Protein AF-A0A1A8IAU4-F1 (afdb_monomer_lite)

InterPro domains:
  IPR016024 Armadillo-type fold [SSF48371] (3-372)
  IPR035309 Proteasome activator complex subunit 4 [PTHR32170] (1-398)
  IPR055455 Proteasome activator complex subunit 4-like, HEAT repeat-like [PF23096] (20-295)

Foldseek 3Di:
DVLQVLLVPLDLPDADDLVSLLVLLLQCLPPDPVSVLSSLLSLLSNLNSLFDDFDWDWDDLCVVQVDDDDPDWAAADDSSCLLLFDDPVQFQPDLVSVLPDFWQLALCAPRGYHDPTDIGGHRDPDQPVADDLVPDDSSRVSNVVQLVDLVSLVSSLVVQLDDDDPLPDAQDVSLLSNLLSVCQHGPCSSVVSCVVLLQVLLQDLDQSSLSSNLSNLLSNLNSCQPHRPVSLVVVLVSVLVSLVSNVLSDDPSNLRRLLVSLLSSSHSGRVSSVVSVLVSCLVCQPPDPRNSVLNVLPCGSRHQVSLVSVCVVCLVVLLPPDLSSNVVSVSNVCSQQVSQDPDPSYDGHSTDHPVVSVVVLVVLLVLVVPDPDLDLDDDPDDDPSSVSSSSNSSNVSD

Structure (mmCIF, N/CA/C/O backbone):
data_AF-A0A1A8IAU4-F1
#
_entry.id   AF-A0A1A8IAU4-F1
#
loop_
_atom_site.group_PDB
_atom_site.id
_atom_site.type_symbol
_atom_site.label_atom_id
_atom_site.label_alt_id
_atom_site.label_comp_id
_atom_site.label_asym_id
_atom_site.label_entity_id
_atom_site.label_seq_id
_atom_site.pdbx_PDB_ins_code
_atom_site.Cartn_x
_atom_site.Cartn_y
_atom_site.Cartn_z
_atom_site.occupancy
_atom_site.B_iso_or_equiv
_atom_site.auth_seq_id
_atom_site.auth_comp_id
_atom_site.auth_asym_id
_atom_site.auth_atom_id
_atom_site.pdbx_PDB_model_num
ATOM 1 N N . MET A 1 1 ? 6.498 -5.686 29.799 1.00 77.50 1 MET A N 1
ATOM 2 C CA . MET A 1 1 ? 6.140 -7.001 30.377 1.00 77.50 1 MET A CA 1
ATOM 3 C C . MET A 1 1 ? 4.635 -7.125 30.598 1.00 77.50 1 MET A C 1
ATOM 5 O O . MET A 1 1 ? 4.038 -7.968 29.952 1.00 77.50 1 MET A O 1
ATOM 9 N N . ALA A 1 2 ? 3.995 -6.300 31.441 1.00 89.50 2 ALA A N 1
ATOM 10 C CA . ALA A 1 2 ? 2.539 -6.384 31.656 1.00 89.50 2 ALA A CA 1
ATOM 11 C C . ALA A 1 2 ? 1.717 -6.072 30.387 1.00 89.50 2 ALA A C 1
ATOM 13 O O . ALA A 1 2 ? 0.846 -6.851 30.016 1.00 89.50 2 ALA A O 1
ATOM 14 N N . THR A 1 3 ? 2.055 -4.991 29.674 1.00 90.88 3 THR A N 1
ATOM 15 C CA . THR A 1 3 ? 1.443 -4.618 28.383 1.00 90.88 3 THR A CA 1
ATOM 16 C C . THR A 1 3 ? 1.580 -5.729 27.338 1.00 90.88 3 THR A C 1
ATOM 18 O O . THR A 1 3 ? 0.629 -6.025 26.623 1.00 90.88 3 THR A O 1
ATOM 21 N N . ASP A 1 4 ? 2.748 -6.376 27.274 1.00 91.31 4 ASP A N 1
ATOM 22 C CA . ASP A 1 4 ? 3.007 -7.483 26.348 1.00 91.31 4 ASP A CA 1
ATOM 23 C C . ASP A 1 4 ? 2.129 -8.698 26.668 1.00 91.31 4 ASP A C 1
ATOM 25 O O . ASP A 1 4 ? 1.515 -9.266 25.771 1.00 91.31 4 ASP A O 1
ATOM 29 N N . LEU A 1 5 ? 2.027 -9.070 27.951 1.00 93.81 5 LEU A N 1
ATOM 30 C CA . LEU A 1 5 ? 1.165 -10.168 28.397 1.00 93.81 5 LEU A CA 1
ATOM 31 C C . LEU A 1 5 ? -0.308 -9.889 28.088 1.00 93.81 5 LEU A C 1
ATOM 33 O O . LEU A 1 5 ? -1.008 -10.792 27.642 1.00 93.81 5 LEU A O 1
ATOM 37 N N . LEU A 1 6 ? -0.764 -8.645 28.266 1.00 93.19 6 LEU A N 1
ATOM 38 C CA . LEU A 1 6 ? -2.121 -8.244 27.901 1.00 93.19 6 LEU A CA 1
ATOM 39 C C . LEU A 1 6 ? -2.348 -8.347 26.385 1.00 93.19 6 LEU A C 1
ATOM 41 O O . LEU A 1 6 ? -3.402 -8.804 25.956 1.00 93.19 6 LEU A O 1
ATOM 45 N N . ALA A 1 7 ? -1.358 -7.977 25.565 1.00 92.44 7 ALA A N 1
ATOM 46 C CA . ALA A 1 7 ? -1.470 -8.057 24.108 1.00 92.44 7 ALA A CA 1
ATOM 47 C C . ALA A 1 7 ? -1.561 -9.510 23.609 1.00 92.44 7 ALA A C 1
ATOM 49 O O . ALA A 1 7 ? -2.217 -9.766 22.604 1.00 92.44 7 ALA A O 1
ATOM 50 N N . LEU A 1 8 ? -0.971 -10.471 24.330 1.00 93.50 8 LEU A N 1
ATOM 51 C CA . LEU A 1 8 ? -1.115 -11.905 24.039 1.00 93.50 8 LEU A CA 1
ATOM 52 C C . LEU A 1 8 ? -2.532 -12.443 24.298 1.00 93.50 8 LEU A C 1
ATOM 54 O O . LEU A 1 8 ? -2.850 -13.539 23.843 1.00 93.50 8 LEU A O 1
ATOM 58 N N . LEU A 1 9 ? -3.385 -11.694 25.006 1.00 92.56 9 LEU A N 1
ATOM 59 C CA . LEU A 1 9 ? -4.787 -12.059 25.226 1.00 92.56 9 LEU A CA 1
ATOM 60 C C . LEU A 1 9 ? -5.700 -11.658 24.057 1.00 92.56 9 LEU A C 1
ATOM 62 O O . LEU A 1 9 ? -6.886 -11.988 24.076 1.00 92.56 9 LEU A O 1
ATOM 66 N N . LEU A 1 10 ? -5.171 -10.978 23.033 1.00 92.75 10 LEU A N 1
ATOM 67 C CA . LEU A 1 10 ? -5.893 -10.731 21.787 1.00 92.75 10 LEU A CA 1
ATOM 68 C C . LEU A 1 10 ? -6.126 -12.050 21.048 1.00 92.75 10 LEU A C 1
ATOM 70 O O . LEU A 1 10 ? -5.180 -12.724 20.641 1.00 92.75 10 LEU A O 1
ATOM 74 N N . ARG A 1 11 ? -7.397 -12.401 20.853 1.00 91.12 11 ARG A N 1
ATOM 75 C CA . ARG A 1 11 ? -7.819 -13.628 20.172 1.00 91.12 11 ARG A CA 1
ATOM 76 C C . ARG A 1 11 ? -8.713 -13.315 18.983 1.00 91.12 11 ARG A C 1
ATOM 78 O O . ARG A 1 11 ? -9.507 -12.388 19.039 1.00 91.12 11 ARG A O 1
ATOM 85 N N . ASP A 1 12 ? -8.647 -14.107 17.923 1.00 86.06 12 ASP A N 1
ATOM 86 C CA . ASP A 1 12 ? -9.470 -13.860 16.731 1.00 86.06 12 ASP A CA 1
ATOM 87 C C . ASP A 1 12 ? -10.967 -14.157 16.940 1.00 86.06 12 ASP A C 1
ATOM 89 O O . ASP A 1 12 ? -11.803 -13.647 16.198 1.00 86.06 12 ASP A O 1
ATOM 93 N N . ASP A 1 13 ? -11.310 -14.984 17.928 1.00 87.69 13 ASP A N 1
ATOM 94 C CA . ASP A 1 13 ? -12.665 -15.493 18.162 1.00 87.69 13 ASP A CA 1
ATOM 95 C C . ASP A 1 13 ? -13.488 -14.670 19.163 1.00 87.69 13 ASP A C 1
ATOM 97 O O . ASP A 1 13 ? -14.715 -14.763 19.160 1.00 87.69 13 ASP A O 1
ATOM 101 N N . HIS A 1 14 ? -12.841 -13.851 19.996 1.00 88.75 14 HIS A N 1
ATOM 102 C CA . HIS A 1 14 ? -13.507 -13.038 21.011 1.00 88.75 14 HIS A CA 1
ATOM 103 C C . HIS A 1 14 ? -12.997 -11.591 21.015 1.00 88.75 14 HIS A C 1
ATOM 105 O O . HIS A 1 14 ? -11.781 -11.378 21.045 1.00 88.75 14 HIS A O 1
ATOM 111 N N . PRO A 1 15 ? -13.903 -10.591 21.030 1.00 88.69 15 PRO A N 1
ATOM 112 C CA . PRO A 1 15 ? -13.508 -9.194 21.113 1.00 88.69 15 PRO A CA 1
ATOM 113 C C . PRO A 1 15 ? -12.842 -8.908 22.460 1.00 88.69 15 PRO A C 1
ATOM 115 O O . PRO A 1 15 ? -13.225 -9.459 23.496 1.00 88.69 15 PRO A O 1
ATOM 118 N N . LEU A 1 16 ? -11.839 -8.035 22.438 1.00 93.44 16 LEU A N 1
ATOM 119 C CA . LEU A 1 16 ? -11.168 -7.593 23.652 1.00 93.44 16 LEU A CA 1
ATOM 120 C C . LEU A 1 16 ? -12.128 -6.758 24.537 1.00 93.44 16 LEU A C 1
ATOM 122 O O . LEU A 1 16 ? -12.907 -5.973 23.991 1.00 93.44 16 LEU A O 1
ATOM 126 N N . PRO A 1 17 ? -12.083 -6.882 25.880 1.00 95.12 17 PRO A N 1
ATOM 127 C CA . PRO A 1 17 ? -12.915 -6.072 26.770 1.00 95.12 17 PRO A CA 1
ATOM 128 C C . PRO A 1 17 ? -12.696 -4.557 26.588 1.00 95.12 17 PRO A C 1
ATOM 130 O O . PRO A 1 17 ? -11.547 -4.152 26.376 1.00 95.12 17 PRO A O 1
ATOM 133 N N . PRO A 1 18 ? -13.739 -3.712 26.737 1.00 96.19 18 PRO A N 1
ATOM 134 C CA . PRO A 1 18 ? -13.649 -2.262 26.532 1.00 96.19 18 PRO A CA 1
ATOM 135 C C . PRO A 1 18 ? -12.522 -1.579 27.316 1.00 96.19 18 PRO A C 1
ATOM 137 O O . PRO A 1 18 ? -11.770 -0.806 26.734 1.00 96.19 18 PRO A O 1
ATOM 140 N N . ASP A 1 19 ? -12.307 -1.934 28.586 1.00 96.88 19 ASP A N 1
ATOM 141 C CA . ASP A 1 19 ? -11.222 -1.361 29.403 1.00 96.88 19 ASP A CA 1
ATOM 142 C C . ASP A 1 19 ? -9.829 -1.623 28.813 1.00 96.88 19 ASP A C 1
ATOM 144 O O . ASP A 1 19 ? -8.932 -0.780 28.866 1.00 96.88 19 ASP A O 1
ATOM 148 N N . ALA A 1 20 ? -9.635 -2.800 28.219 1.00 96.31 20 ALA A N 1
ATOM 149 C CA . ALA A 1 20 ? -8.376 -3.142 27.577 1.00 96.31 20 ALA A CA 1
ATOM 150 C C . ALA A 1 20 ? -8.245 -2.454 26.206 1.00 96.31 20 ALA A C 1
ATOM 152 O O . ALA A 1 20 ? -7.142 -2.051 25.835 1.00 96.31 20 ALA A O 1
ATOM 153 N N . VAL A 1 21 ? -9.356 -2.247 25.484 1.00 97.44 21 VAL A N 1
ATOM 154 C CA . VAL A 1 21 ? -9.381 -1.403 24.275 1.00 97.44 21 VAL A CA 1
ATOM 155 C C . VAL A 1 21 ? -8.999 0.038 24.614 1.00 97.44 21 VAL A C 1
ATOM 157 O O . VAL A 1 21 ? -8.145 0.610 23.934 1.00 97.44 21 VAL A O 1
ATOM 160 N N . LEU A 1 22 ? -9.558 0.595 25.690 1.00 98.06 22 LEU A N 1
ATOM 161 C CA . LEU A 1 22 ? -9.227 1.921 26.210 1.00 98.06 22 LEU A CA 1
ATOM 162 C C . LEU A 1 22 ? -7.742 2.029 26.539 1.00 98.06 22 LEU A C 1
ATOM 164 O O . LEU A 1 22 ? -7.060 2.906 26.009 1.00 98.06 22 LEU A O 1
ATOM 168 N N . TYR A 1 23 ? -7.228 1.088 27.333 1.00 97.94 23 TYR A N 1
ATOM 169 C CA . TYR A 1 23 ? -5.821 1.053 27.709 1.00 97.94 23 TYR A CA 1
ATOM 170 C C . TYR A 1 23 ? -4.897 1.047 26.487 1.00 97.94 23 TYR A C 1
ATOM 172 O O . TYR A 1 23 ? -3.968 1.854 26.414 1.00 97.94 23 TYR A O 1
ATOM 180 N N . PHE A 1 24 ? -5.139 0.165 25.512 1.00 98.19 24 PHE A N 1
ATOM 181 C CA . PHE A 1 24 ? -4.294 0.102 24.321 1.00 98.19 24 PHE A CA 1
ATOM 182 C C . PHE A 1 24 ? -4.428 1.340 23.438 1.00 98.19 24 PHE A C 1
ATOM 184 O O . PHE A 1 24 ? -3.415 1.780 22.908 1.00 98.19 24 PHE A O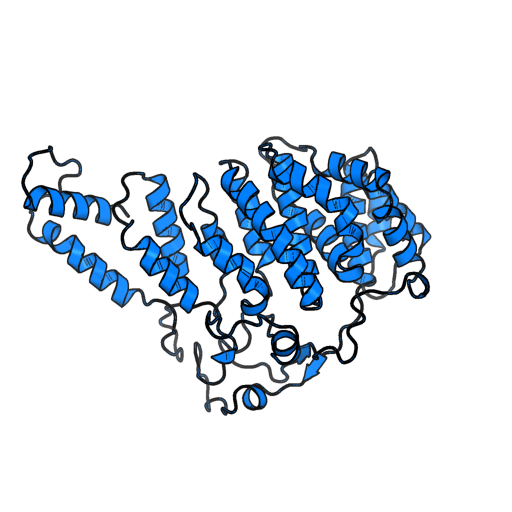 1
ATOM 191 N N . THR A 1 25 ? -5.625 1.915 23.308 1.00 98.00 25 THR A N 1
ATOM 192 C CA . THR A 1 25 ? -5.861 3.123 22.500 1.00 98.00 25 THR A CA 1
ATOM 193 C C . THR A 1 25 ? -5.121 4.324 23.084 1.00 98.00 25 THR A C 1
ATOM 195 O O . THR A 1 25 ? -4.311 4.934 22.391 1.00 98.00 25 THR A O 1
ATOM 198 N N . GLN A 1 26 ? -5.281 4.588 24.383 1.00 97.44 26 GLN A N 1
ATOM 199 C CA . GLN A 1 26 ? -4.529 5.628 25.097 1.00 97.44 26 GLN A CA 1
ATOM 200 C C . GLN A 1 26 ? -3.015 5.398 25.013 1.00 97.44 26 GLN A C 1
ATOM 202 O O . GLN A 1 26 ? -2.228 6.325 24.840 1.00 97.44 26 GLN A O 1
ATOM 207 N N . SER A 1 27 ? -2.590 4.135 25.098 1.00 97.69 27 SER A N 1
ATOM 208 C CA . SER A 1 27 ? -1.173 3.775 25.126 1.00 97.69 27 SER A CA 1
ATOM 209 C C . SER A 1 27 ? -0.450 3.961 23.787 1.00 97.69 27 SER A C 1
ATOM 211 O O . SER A 1 27 ? 0.779 3.848 23.753 1.00 97.69 27 SER A O 1
ATOM 213 N N . ILE A 1 28 ? -1.157 4.252 22.684 1.00 97.31 28 ILE A N 1
ATOM 214 C CA . ILE A 1 28 ? -0.511 4.559 21.397 1.00 97.31 28 ILE A CA 1
ATOM 215 C C . ILE A 1 28 ? 0.350 5.827 21.521 1.00 97.31 28 ILE A C 1
ATOM 217 O O . ILE A 1 28 ? 1.421 5.876 20.920 1.00 97.31 28 ILE A O 1
ATOM 221 N N . VAL A 1 29 ? -0.049 6.794 22.354 1.00 97.38 29 VAL A N 1
ATOM 222 C CA . VAL A 1 29 ? 0.694 8.043 22.615 1.00 97.38 29 VAL A CA 1
ATOM 223 C C . VAL A 1 29 ? 1.452 8.026 23.949 1.00 97.38 29 VAL A C 1
ATOM 225 O O . VAL A 1 29 ? 1.803 9.056 24.503 1.00 97.38 29 VAL A O 1
ATOM 228 N N . HIS A 1 30 ? 1.736 6.845 24.499 1.00 97.25 30 HIS A N 1
ATOM 229 C CA . HIS A 1 30 ? 2.464 6.731 25.764 1.00 97.25 30 HIS A CA 1
ATOM 230 C C . HIS A 1 30 ? 3.935 7.190 25.635 1.00 97.25 30 HIS A C 1
ATOM 232 O O . HIS A 1 30 ? 4.595 6.860 24.653 1.00 97.25 30 HIS A O 1
ATOM 238 N N . ASP A 1 31 ? 4.518 7.834 26.652 1.00 94.38 31 ASP A N 1
ATOM 239 C CA . ASP A 1 31 ? 5.905 8.356 26.617 1.00 94.38 31 ASP A CA 1
ATOM 240 C C . ASP A 1 31 ? 6.967 7.285 26.298 1.00 94.38 31 ASP A C 1
ATOM 242 O O . ASP A 1 31 ? 7.922 7.500 25.546 1.00 94.38 31 ASP A O 1
ATOM 246 N N . SER A 1 32 ? 6.783 6.077 26.836 1.00 95.50 32 SER A N 1
ATOM 247 C CA . SER A 1 32 ? 7.611 4.907 26.517 1.00 95.50 32 SER A CA 1
ATOM 248 C C . SER A 1 32 ? 7.342 4.348 25.114 1.00 95.50 32 SER A C 1
ATOM 250 O O . SER A 1 32 ? 6.303 3.735 24.860 1.00 95.50 32 SER A O 1
ATOM 252 N N . ILE A 1 33 ? 8.352 4.425 24.242 1.00 93.75 33 ILE A N 1
ATOM 253 C CA . ILE A 1 33 ? 8.349 3.833 22.893 1.00 93.75 33 ILE A CA 1
ATOM 254 C C . ILE A 1 33 ? 8.017 2.333 22.878 1.00 93.75 33 ILE A C 1
ATOM 256 O O . ILE A 1 33 ? 7.334 1.856 21.971 1.00 93.75 33 ILE A O 1
ATOM 260 N N . THR A 1 34 ? 8.471 1.578 23.881 1.00 94.81 34 THR A N 1
ATOM 261 C CA . THR A 1 34 ? 8.202 0.138 23.975 1.00 94.81 34 THR A CA 1
ATOM 262 C C . THR A 1 34 ? 6.708 -0.117 24.136 1.00 94.81 34 THR A C 1
ATOM 264 O O . THR A 1 34 ? 6.162 -0.985 23.461 1.00 94.81 34 THR A O 1
ATOM 267 N N . ILE A 1 35 ? 6.036 0.684 24.968 1.00 96.75 35 ILE A N 1
ATOM 268 C CA . ILE A 1 35 ? 4.590 0.585 25.184 1.00 96.75 35 ILE A CA 1
ATOM 269 C C . ILE A 1 35 ? 3.839 1.002 23.916 1.00 96.75 35 ILE A C 1
ATOM 271 O O . ILE A 1 35 ? 2.975 0.246 23.472 1.00 96.75 35 ILE A O 1
ATOM 275 N N . ARG A 1 36 ? 4.237 2.103 23.257 1.00 96.81 36 ARG A N 1
ATOM 276 C CA . ARG A 1 36 ? 3.620 2.535 21.985 1.00 96.81 36 ARG A CA 1
ATOM 277 C C . ARG A 1 36 ? 3.653 1.445 20.919 1.00 96.81 36 ARG A C 1
ATOM 279 O O . ARG A 1 36 ? 2.650 1.184 20.266 1.00 96.81 36 ARG A O 1
ATOM 286 N N . LYS A 1 37 ? 4.786 0.757 20.743 1.00 95.75 37 LYS A N 1
ATOM 287 C CA . LYS A 1 37 ? 4.918 -0.314 19.736 1.00 95.75 37 LYS A CA 1
ATOM 288 C C . LYS A 1 37 ? 3.966 -1.483 19.983 1.00 95.75 37 LYS A C 1
ATOM 290 O O . LYS A 1 37 ? 3.404 -2.037 19.030 1.00 95.75 37 LYS A O 1
ATOM 295 N N . VAL A 1 38 ? 3.797 -1.864 21.247 1.00 97.25 38 VAL A N 1
ATOM 296 C CA . VAL A 1 38 ? 2.854 -2.916 21.643 1.00 97.25 38 VAL A CA 1
ATOM 297 C C . VAL A 1 38 ? 1.425 -2.430 21.427 1.00 97.25 38 VAL A C 1
ATOM 299 O O . VAL A 1 38 ? 0.654 -3.131 20.778 1.00 97.25 38 VAL A O 1
ATOM 302 N N . ALA A 1 39 ? 1.108 -1.209 21.859 1.00 97.69 39 ALA A N 1
ATOM 303 C CA . ALA A 1 39 ? -0.196 -0.580 21.686 1.00 97.69 39 ALA A CA 1
ATOM 304 C C . ALA A 1 39 ? -0.613 -0.465 20.210 1.00 97.69 39 ALA A C 1
ATOM 306 O O . ALA A 1 39 ? -1.691 -0.922 19.853 1.00 97.69 39 ALA A O 1
ATOM 307 N N . ILE A 1 40 ? 0.262 0.020 19.321 1.00 97.88 40 ILE A N 1
ATOM 308 C CA . ILE A 1 40 ? 0.013 0.086 17.866 1.00 97.88 40 ILE A CA 1
ATOM 309 C C . ILE A 1 40 ? -0.342 -1.298 17.310 1.00 97.88 40 ILE A C 1
ATOM 311 O O . ILE A 1 40 ? -1.291 -1.447 16.540 1.00 97.88 40 ILE A O 1
ATOM 315 N N . SER A 1 41 ? 0.415 -2.322 17.713 1.00 96.94 41 SER A N 1
ATOM 316 C CA . SER A 1 41 ? 0.174 -3.700 17.267 1.00 96.94 41 SER A CA 1
ATOM 317 C C . SER A 1 41 ? -1.159 -4.230 17.804 1.00 96.94 41 SER A C 1
ATOM 319 O O . SER A 1 41 ? -1.916 -4.857 17.065 1.00 96.94 41 SER A O 1
ATOM 321 N N . ALA A 1 42 ? -1.452 -3.948 19.075 1.00 97.25 42 ALA A N 1
ATOM 322 C CA . ALA A 1 42 ? -2.674 -4.362 19.742 1.00 97.25 42 ALA A CA 1
ATOM 323 C C . ALA A 1 42 ? -3.905 -3.700 19.116 1.00 97.25 42 ALA A C 1
ATOM 325 O O . ALA A 1 42 ? -4.832 -4.403 18.729 1.00 97.25 42 ALA A O 1
ATOM 326 N N . VAL A 1 43 ? -3.889 -2.380 18.913 1.00 97.94 43 VAL A N 1
ATOM 327 C CA . VAL A 1 43 ? -5.001 -1.644 18.296 1.00 97.94 43 VAL A CA 1
ATOM 328 C C . VAL A 1 43 ? -5.210 -2.050 16.840 1.00 97.94 43 VAL A C 1
ATOM 330 O O . VAL A 1 43 ? -6.353 -2.212 16.421 1.00 97.94 43 VAL A O 1
ATOM 333 N N . ALA A 1 44 ? -4.154 -2.344 16.075 1.00 97.31 44 ALA A N 1
ATOM 334 C CA . ALA A 1 44 ? -4.313 -2.942 14.747 1.00 97.31 44 ALA A CA 1
ATOM 335 C C . ALA A 1 44 ? -5.049 -4.303 14.796 1.00 97.31 44 ALA A C 1
ATOM 337 O O . ALA A 1 44 ? -5.886 -4.591 13.932 1.00 97.31 44 ALA A O 1
ATOM 338 N N . GLY A 1 45 ? -4.767 -5.122 15.816 1.00 96.31 45 GLY A N 1
ATOM 339 C CA . GLY A 1 45 ? -5.477 -6.372 16.105 1.00 96.31 45 GLY A CA 1
ATOM 340 C C . GLY A 1 45 ? -6.933 -6.151 16.531 1.00 96.31 45 GLY A C 1
ATOM 341 O O . GLY A 1 45 ? -7.832 -6.783 15.982 1.00 96.31 45 GLY A O 1
ATOM 342 N N . ILE A 1 46 ? -7.188 -5.190 17.420 1.00 96.81 46 ILE A N 1
ATOM 343 C CA . ILE A 1 46 ? -8.539 -4.808 17.861 1.00 96.81 46 ILE A CA 1
ATOM 344 C C . ILE A 1 46 ? -9.369 -4.340 16.663 1.00 96.81 46 ILE A C 1
ATOM 346 O O . ILE A 1 46 ? -10.453 -4.857 16.416 1.00 96.81 46 ILE A O 1
ATOM 350 N N . LEU A 1 47 ? -8.833 -3.447 15.826 1.00 96.38 47 LEU A N 1
ATOM 351 C CA . LEU A 1 47 ? -9.501 -3.003 14.602 1.00 96.38 47 LEU A CA 1
ATOM 352 C C . LEU A 1 47 ? -9.842 -4.187 13.695 1.00 96.38 47 LEU A C 1
ATOM 354 O O . LEU A 1 47 ? -10.891 -4.197 13.051 1.00 96.38 47 LEU A O 1
ATOM 358 N N . LYS A 1 48 ? -8.962 -5.194 13.610 1.00 94.75 48 LYS A N 1
ATOM 359 C CA . LYS A 1 48 ? -9.199 -6.433 12.858 1.00 94.75 48 LYS A CA 1
ATOM 360 C C . LYS A 1 48 ? -10.330 -7.283 13.451 1.00 94.75 48 LYS A C 1
ATOM 362 O O . LYS A 1 48 ? -11.090 -7.811 12.640 1.00 94.75 48 LYS A O 1
ATOM 367 N N . GLN A 1 49 ? -10.465 -7.377 14.774 1.00 93.75 49 GLN A N 1
ATOM 368 C CA . GLN A 1 49 ? -11.609 -8.022 15.440 1.00 93.75 49 GLN A CA 1
ATOM 369 C C . GLN A 1 49 ? -12.914 -7.263 15.161 1.00 93.75 49 GLN A C 1
ATOM 371 O O . GLN A 1 49 ? -13.909 -7.866 14.779 1.00 93.75 49 GLN A O 1
ATOM 376 N N . LEU A 1 50 ? -12.875 -5.930 15.249 1.00 91.31 50 LEU A N 1
ATOM 377 C CA . LEU A 1 50 ? -14.009 -5.031 14.993 1.00 91.31 50 LEU A CA 1
ATOM 378 C C . LEU A 1 50 ? -14.353 -4.894 13.499 1.00 91.31 50 LEU A C 1
ATOM 380 O O . LEU A 1 50 ? -15.211 -4.111 13.107 1.00 91.31 50 LEU A O 1
ATOM 384 N N . LYS A 1 51 ? -13.663 -5.624 12.616 1.00 89.75 51 LYS A N 1
ATOM 385 C CA . LYS A 1 51 ? -13.933 -5.567 11.182 1.00 89.75 51 LYS A CA 1
ATOM 386 C C . LYS A 1 51 ? -15.318 -6.142 10.902 1.00 89.75 51 LYS A C 1
ATOM 388 O O . LYS A 1 51 ? -15.541 -7.336 11.090 1.00 89.75 51 LYS A O 1
ATOM 393 N N . TRP A 1 52 ? -16.170 -5.362 10.248 1.00 83.31 52 TRP A N 1
ATOM 394 C CA . TRP A 1 52 ? -17.463 -5.894 9.843 1.00 83.31 52 TRP A CA 1
ATOM 395 C C . TRP A 1 52 ? -17.376 -6.956 8.748 1.00 83.31 52 TRP A C 1
ATOM 397 O O . TRP A 1 52 ? -16.605 -6.822 7.778 1.00 83.31 52 TRP A O 1
ATOM 407 N N . PRO A 1 53 ? -18.205 -8.005 8.857 1.00 83.50 53 PRO A N 1
ATOM 408 C CA . PRO A 1 53 ? -18.355 -8.977 7.797 1.00 83.50 53 PRO A CA 1
ATOM 409 C C . PRO A 1 53 ? -18.977 -8.293 6.577 1.00 83.50 53 PRO A C 1
ATOM 411 O O . PRO A 1 53 ? -19.992 -7.609 6.657 1.00 83.50 53 PRO A O 1
ATOM 414 N N . LYS A 1 54 ? -18.352 -8.484 5.415 1.00 84.00 54 LYS A N 1
ATOM 415 C CA . LYS A 1 54 ? -18.902 -8.042 4.131 1.00 84.00 54 LYS A CA 1
ATOM 416 C C . LYS A 1 54 ? -19.461 -9.261 3.405 1.00 84.00 54 LYS A C 1
ATOM 418 O O . LYS A 1 54 ? -18.769 -10.281 3.313 1.00 84.00 54 LYS A O 1
ATOM 423 N N . LYS A 1 55 ? -20.694 -9.143 2.903 1.00 86.81 55 LYS A N 1
ATOM 424 C CA . LYS A 1 55 ? -21.392 -10.195 2.152 1.00 86.81 55 LYS A CA 1
ATOM 425 C C . LYS A 1 55 ? -20.575 -10.565 0.915 1.00 86.81 55 LYS A C 1
ATOM 427 O O . LYS A 1 55 ? -20.100 -9.696 0.180 1.00 86.81 55 LYS A O 1
ATOM 432 N N . LYS A 1 56 ? -20.403 -11.865 0.704 1.00 89.69 56 LYS A N 1
ATOM 433 C CA . LYS A 1 56 ? -19.813 -12.419 -0.511 1.00 89.69 56 LYS A CA 1
ATOM 434 C C . LYS A 1 56 ? -20.851 -13.264 -1.221 1.00 89.69 56 LYS A C 1
ATOM 436 O O . LYS A 1 56 ? -21.645 -13.926 -0.558 1.00 89.69 56 LYS A O 1
ATOM 441 N N . VAL A 1 57 ? -20.818 -13.237 -2.542 1.00 90.38 57 VAL A N 1
ATOM 442 C CA . VAL A 1 57 ? -21.697 -14.026 -3.403 1.00 90.38 57 VAL A CA 1
ATOM 443 C C . VAL A 1 57 ? -20.859 -14.982 -4.235 1.00 90.38 57 VAL A C 1
ATOM 445 O O . VAL A 1 57 ? -19.763 -14.629 -4.684 1.00 90.38 57 VAL A O 1
ATOM 448 N N . ALA A 1 58 ? -21.366 -16.203 -4.386 1.00 91.50 58 ALA A N 1
ATOM 449 C CA . ALA A 1 58 ? -20.807 -17.176 -5.307 1.00 91.50 58 ALA A CA 1
ATOM 450 C C . ALA A 1 58 ? -21.180 -16.757 -6.728 1.00 91.50 58 ALA A C 1
ATOM 452 O O . ALA A 1 58 ? -22.350 -16.513 -7.017 1.00 91.50 58 ALA A O 1
ATOM 453 N N . MET A 1 59 ? -20.180 -16.654 -7.593 1.00 87.06 59 MET A N 1
ATOM 454 C CA . MET A 1 59 ? -20.333 -16.236 -8.982 1.00 87.06 59 MET A CA 1
ATOM 455 C C . MET A 1 59 ? -19.586 -17.211 -9.878 1.00 87.06 59 MET A C 1
ATOM 457 O O . MET A 1 59 ? -18.512 -17.685 -9.508 1.00 87.06 59 MET A O 1
ATOM 461 N N . LYS A 1 60 ? -20.130 -17.521 -11.056 1.00 87.81 60 LYS A N 1
ATOM 462 C CA . LYS A 1 60 ? -19.373 -18.267 -12.062 1.00 87.81 60 LYS A CA 1
ATOM 463 C C . LYS A 1 60 ? -18.681 -17.278 -12.997 1.00 87.81 60 LYS A C 1
ATOM 465 O O . LYS A 1 60 ? -19.344 -16.370 -13.492 1.00 87.81 60 LYS A O 1
ATOM 470 N N . PRO A 1 61 ? -17.383 -17.458 -13.289 1.00 86.88 61 PRO A N 1
ATOM 471 C CA . PRO A 1 61 ? -16.670 -16.608 -14.241 1.00 86.88 61 PRO A CA 1
ATOM 472 C C . PRO A 1 61 ? -17.359 -16.521 -15.608 1.00 86.88 61 PRO A C 1
ATOM 474 O O . PRO A 1 61 ? -17.420 -15.443 -16.189 1.00 86.88 61 PRO A O 1
ATOM 477 N N . SER A 1 62 ? -17.940 -17.631 -16.074 1.00 86.38 62 SER A N 1
ATOM 478 C CA . SER A 1 62 ? -18.689 -17.713 -17.333 1.00 86.38 62 SER A CA 1
ATOM 479 C C . SER A 1 62 ? -19.935 -16.833 -17.372 1.00 86.38 62 SER A C 1
ATOM 481 O O . SER A 1 62 ? -20.311 -16.364 -18.439 1.00 86.38 62 SER A O 1
ATOM 483 N N . ASP A 1 63 ? -20.576 -16.597 -16.225 1.00 87.31 63 ASP A N 1
ATOM 484 C CA . ASP A 1 63 ? -21.773 -15.752 -16.144 1.00 87.31 63 ASP A CA 1
ATOM 485 C C . ASP A 1 63 ? -21.397 -14.266 -16.279 1.00 87.31 63 ASP A C 1
ATOM 487 O O . ASP A 1 63 ? -22.218 -13.451 -16.689 1.00 87.31 63 ASP A O 1
ATOM 491 N N . ILE A 1 64 ? -20.143 -13.920 -15.957 1.00 85.88 64 ILE A N 1
ATOM 492 C CA . ILE A 1 64 ? -19.590 -12.567 -16.082 1.00 85.88 64 ILE A CA 1
ATOM 493 C C . ILE A 1 64 ? -19.059 -12.337 -17.498 1.00 85.88 64 ILE A C 1
ATOM 495 O O . ILE A 1 64 ? -19.361 -11.319 -18.112 1.00 85.88 64 ILE A O 1
ATOM 499 N N . SER A 1 65 ? -18.247 -13.266 -18.007 1.00 86.31 65 SER A N 1
ATOM 500 C CA . SER A 1 65 ? -17.586 -13.127 -19.310 1.00 86.31 65 SER A CA 1
ATOM 501 C C . SER A 1 65 ? -18.480 -13.508 -20.491 1.00 86.31 65 SER A C 1
ATOM 503 O O . SER A 1 65 ? -18.172 -13.150 -21.623 1.00 86.31 65 SER A O 1
ATOM 505 N N . GLY A 1 66 ? -19.553 -14.272 -20.257 1.00 87.00 66 GLY A N 1
ATOM 506 C CA . GLY A 1 66 ? -20.362 -14.893 -21.309 1.00 87.00 66 GLY A CA 1
ATOM 507 C C . GLY A 1 66 ? -19.651 -16.035 -22.047 1.00 87.00 66 GLY A C 1
ATOM 508 O O . GLY A 1 66 ? -20.191 -16.566 -23.016 1.00 87.00 66 GLY A O 1
ATOM 509 N N . ILE A 1 67 ? -18.449 -16.421 -21.607 1.00 86.75 67 ILE A N 1
ATOM 510 C CA . ILE A 1 67 ? -17.571 -17.379 -22.283 1.00 86.75 67 ILE A CA 1
ATOM 511 C C . ILE A 1 67 ? -17.369 -18.593 -21.379 1.00 86.75 67 ILE A C 1
ATOM 513 O O . ILE A 1 67 ? -17.071 -18.460 -20.190 1.00 86.75 67 ILE A O 1
ATOM 517 N N . GLN A 1 68 ? -17.518 -19.792 -21.942 1.00 82.50 68 GLN A N 1
ATOM 518 C CA . GLN A 1 68 ? -17.187 -21.016 -21.218 1.00 82.50 68 GLN A CA 1
ATOM 519 C C . GLN A 1 68 ? -15.673 -21.190 -21.128 1.00 82.50 68 GLN A C 1
ATOM 521 O O . GLN A 1 68 ? -14.948 -20.958 -22.096 1.00 82.50 68 GLN A O 1
ATOM 526 N N . ASP A 1 69 ? -15.200 -21.617 -19.959 1.00 75.56 69 ASP A N 1
ATOM 527 C CA . ASP A 1 69 ? -13.789 -21.931 -19.797 1.00 75.56 69 ASP A CA 1
ATOM 528 C C . ASP A 1 69 ? -13.404 -23.122 -20.690 1.00 75.56 69 ASP A C 1
ATOM 530 O O . ASP A 1 69 ? -14.173 -24.082 -20.804 1.00 75.56 69 ASP A O 1
ATOM 534 N N . PRO A 1 70 ? -12.224 -23.077 -21.330 1.00 76.94 70 PRO A N 1
ATOM 535 C CA . PRO A 1 70 ? -11.770 -24.155 -22.196 1.00 76.94 70 PRO A CA 1
ATOM 536 C C . PRO A 1 70 ? -11.625 -25.468 -21.418 1.00 76.94 70 PRO A C 1
ATOM 538 O O . PRO A 1 70 ? -11.203 -25.476 -20.260 1.00 76.94 70 PRO A O 1
ATOM 541 N N . GLU A 1 71 ? -11.928 -26.591 -22.072 1.00 78.12 71 GLU A N 1
ATOM 542 C CA . GLU A 1 71 ? -11.675 -27.913 -21.501 1.00 78.12 71 GLU A CA 1
ATOM 543 C C . GLU A 1 71 ? -10.162 -28.160 -21.369 1.00 78.12 71 GLU A C 1
ATOM 545 O O . GLU A 1 71 ? -9.397 -28.001 -22.322 1.00 78.12 71 GLU A O 1
ATOM 550 N N . GLY A 1 72 ? -9.727 -28.573 -20.176 1.00 82.12 72 GLY A N 1
ATOM 551 C CA . GLY A 1 72 ? -8.319 -28.827 -19.866 1.00 82.12 72 GLY A CA 1
ATOM 552 C C . GLY A 1 72 ? -7.592 -27.640 -19.227 1.00 82.12 72 GLY A C 1
ATOM 553 O O . GLY A 1 72 ? -8.180 -26.622 -18.871 1.00 82.12 72 GLY A O 1
ATOM 554 N N . ILE A 1 73 ? -6.285 -27.800 -19.014 1.00 83.88 73 ILE A N 1
ATOM 555 C CA . ILE A 1 73 ? -5.451 -26.768 -18.389 1.00 83.88 73 ILE A CA 1
ATOM 556 C C . ILE A 1 73 ? -5.006 -25.789 -19.472 1.00 83.88 73 ILE A C 1
ATOM 558 O O . ILE A 1 73 ? -4.304 -26.168 -20.407 1.00 83.88 73 ILE A O 1
ATOM 562 N N . CYS A 1 74 ? -5.400 -24.528 -19.322 1.00 84.56 74 CYS A N 1
ATOM 563 C CA . CYS A 1 74 ? -4.973 -23.429 -20.174 1.00 84.56 74 CYS A CA 1
ATOM 564 C C . CYS A 1 74 ? -4.624 -22.235 -19.284 1.00 84.56 74 CYS A C 1
ATOM 566 O O . CYS A 1 74 ? -5.505 -21.646 -18.662 1.00 84.56 74 CYS A O 1
ATOM 568 N N . VAL A 1 75 ? -3.342 -21.890 -19.221 1.00 88.38 75 VAL A N 1
ATOM 569 C CA . VAL A 1 75 ? -2.790 -20.863 -18.325 1.00 88.38 75 VAL A CA 1
ATOM 570 C C . VAL A 1 75 ? -2.573 -19.559 -19.093 1.00 88.38 75 VAL A C 1
ATOM 572 O O . VAL A 1 75 ? -2.403 -19.580 -20.312 1.00 88.38 75 VAL A O 1
ATOM 575 N N . GLY A 1 76 ? -2.569 -18.429 -18.390 1.00 86.75 76 GLY A N 1
ATOM 576 C CA . GLY A 1 76 ? -2.289 -17.113 -18.965 1.00 86.75 76 GLY A CA 1
ATOM 577 C C . GLY A 1 76 ? -3.553 -16.366 -19.375 1.00 86.75 76 GLY A C 1
ATOM 578 O O . GLY A 1 76 ? -4.638 -16.614 -18.835 1.00 86.75 76 GLY A O 1
ATOM 579 N N . ASP A 1 77 ? -3.409 -15.453 -20.328 1.00 87.62 77 ASP A N 1
ATOM 580 C CA . ASP A 1 77 ? -4.499 -14.590 -20.776 1.00 87.62 77 ASP A CA 1
ATOM 581 C C . ASP A 1 77 ? -5.466 -15.366 -21.682 1.00 87.62 77 ASP A C 1
ATOM 583 O O . ASP A 1 77 ? -5.085 -16.072 -22.621 1.00 87.62 77 ASP A O 1
ATOM 587 N N . ARG A 1 78 ? -6.754 -15.300 -21.340 1.00 88.06 78 ARG A N 1
ATOM 588 C CA . ARG A 1 78 ? -7.851 -16.026 -21.985 1.00 88.06 78 ARG A CA 1
ATOM 589 C C . ARG A 1 78 ? -9.024 -15.085 -22.177 1.00 88.06 78 ARG A C 1
ATOM 591 O O . ARG A 1 78 ? -9.272 -14.208 -21.361 1.00 88.06 78 ARG A O 1
ATOM 598 N N . GLU A 1 79 ? -9.839 -15.342 -23.188 1.00 86.88 79 GLU A N 1
ATOM 599 C CA . GLU A 1 79 ? -11.031 -14.523 -23.437 1.00 86.88 79 GLU A CA 1
ATOM 600 C C . GLU A 1 79 ? -11.954 -14.477 -22.200 1.00 86.88 79 GLU A C 1
ATOM 602 O O . GLU A 1 79 ? -12.414 -13.414 -21.796 1.00 86.88 79 GLU A O 1
ATOM 607 N N . GLY A 1 80 ? -12.116 -15.608 -21.498 1.00 85.69 80 GLY A N 1
ATOM 608 C CA . GLY A 1 80 ? -12.925 -15.693 -20.277 1.00 85.69 80 GLY A CA 1
ATOM 609 C C . GLY A 1 80 ? -12.364 -14.961 -19.045 1.00 85.69 80 GLY A C 1
ATOM 610 O O . GLY A 1 80 ? -13.119 -14.728 -18.101 1.00 85.69 80 GLY A O 1
ATOM 611 N N . ASN A 1 81 ? -11.075 -14.591 -19.024 1.00 88.81 81 ASN A N 1
ATOM 612 C CA . ASN A 1 81 ? -10.455 -13.822 -17.931 1.00 88.81 81 ASN A CA 1
ATOM 613 C C . ASN A 1 81 ? -10.032 -12.402 -18.346 1.00 88.81 81 ASN A C 1
ATOM 615 O O . ASN A 1 81 ? -9.573 -11.641 -17.499 1.00 88.81 81 ASN A O 1
ATOM 619 N N . HIS A 1 82 ? -10.233 -12.026 -19.610 1.00 88.62 82 HIS A N 1
ATOM 620 C CA . HIS A 1 82 ? -9.820 -10.737 -20.157 1.00 88.62 82 HIS A CA 1
ATOM 621 C C . HIS A 1 82 ? -10.469 -9.545 -19.438 1.00 88.62 82 HIS A C 1
ATOM 623 O O . HIS A 1 82 ? -9.812 -8.545 -19.191 1.00 88.62 82 HIS A O 1
ATOM 629 N N . TRP A 1 83 ? -11.711 -9.692 -18.970 1.00 88.81 83 TRP A N 1
ATOM 630 C CA . TRP A 1 83 ? -12.423 -8.674 -18.183 1.00 88.81 83 TRP A CA 1
ATOM 631 C C . TRP A 1 83 ? -11.754 -8.312 -16.839 1.00 88.81 83 TRP A C 1
ATOM 633 O O . TRP A 1 83 ? -12.143 -7.327 -16.209 1.00 88.81 83 TRP A O 1
ATOM 643 N N . LEU A 1 84 ? -10.788 -9.114 -16.371 1.00 88.94 84 LEU A N 1
ATOM 644 C CA . LEU A 1 84 ? -9.957 -8.808 -15.201 1.00 88.94 84 LEU A CA 1
ATOM 645 C C . LEU A 1 84 ? -8.804 -7.854 -15.519 1.00 88.94 84 LEU A C 1
ATOM 647 O O . LEU A 1 84 ? -8.227 -7.276 -14.596 1.00 88.94 84 LEU A O 1
ATOM 651 N N . GLN A 1 85 ? -8.438 -7.738 -16.796 1.00 87.38 85 GLN A N 1
ATOM 652 C CA . GLN A 1 85 ? -7.357 -6.876 -17.236 1.00 87.38 85 GLN A CA 1
ATOM 653 C C . GLN A 1 85 ? -7.765 -5.409 -17.090 1.00 87.38 85 GLN A C 1
ATOM 655 O O . GLN A 1 85 ? -8.926 -5.019 -17.215 1.00 87.38 85 GLN A O 1
ATOM 660 N N . TYR A 1 86 ? -6.773 -4.591 -16.790 1.00 89.38 86 TYR A N 1
ATOM 661 C CA . TYR A 1 86 ? -6.862 -3.153 -16.826 1.00 89.38 86 TYR A CA 1
ATOM 662 C C . TYR A 1 86 ? -6.871 -2.704 -18.279 1.00 89.38 86 TYR A C 1
ATOM 664 O O . TYR A 1 86 ? -5.933 -2.993 -19.026 1.00 89.38 86 TYR A O 1
ATOM 672 N N . GLU A 1 87 ? -7.898 -1.937 -18.618 1.00 89.31 87 GLU A N 1
ATOM 673 C CA . GLU A 1 87 ? -8.015 -1.234 -19.884 1.00 89.31 87 GLU A CA 1
ATOM 674 C C . GLU A 1 87 ? -8.381 0.216 -19.600 1.00 89.31 87 GLU A C 1
ATOM 676 O O . GLU A 1 87 ? -9.375 0.491 -18.920 1.00 89.31 87 GLU A O 1
ATOM 681 N N . SER A 1 88 ? -7.602 1.151 -20.137 1.00 88.56 88 SER A N 1
ATOM 682 C CA . SER A 1 88 ? -7.835 2.589 -19.951 1.00 88.56 88 SER A CA 1
ATOM 683 C C . SER A 1 88 ? -9.189 3.047 -20.504 1.00 88.56 88 SER A C 1
ATOM 685 O O . SER A 1 88 ? -9.755 4.033 -20.033 1.00 88.56 88 SER A O 1
ATOM 687 N N . THR A 1 89 ? -9.743 2.309 -21.467 1.00 88.25 89 THR A N 1
ATOM 688 C CA . THR A 1 89 ? -11.044 2.595 -22.086 1.00 88.25 89 THR A CA 1
ATOM 689 C C . THR A 1 89 ? -12.244 2.152 -21.240 1.00 88.25 89 THR A C 1
ATOM 691 O O . THR A 1 89 ? -13.342 2.665 -21.449 1.00 88.25 89 THR A O 1
ATOM 694 N N . ASN A 1 90 ? -12.053 1.247 -20.271 1.00 86.31 90 ASN A N 1
ATOM 695 C CA . ASN A 1 90 ? -13.126 0.609 -19.498 1.00 86.31 90 ASN A CA 1
ATOM 696 C C . ASN A 1 90 ? -12.936 0.788 -17.979 1.00 86.31 90 ASN A C 1
ATOM 698 O O . ASN A 1 90 ? -13.012 -0.155 -17.185 1.00 86.31 90 ASN A O 1
ATOM 702 N N . LEU A 1 91 ? -12.638 2.020 -17.565 1.00 89.94 91 LEU A N 1
ATOM 703 C CA . LEU A 1 91 ? -12.450 2.372 -16.160 1.00 89.94 91 LEU A CA 1
ATOM 704 C C . LEU A 1 91 ? -13.779 2.758 -15.484 1.00 89.94 91 LEU A C 1
ATOM 706 O O . LEU A 1 91 ? -14.631 3.399 -16.106 1.00 89.94 91 LEU A O 1
ATOM 710 N N . PRO A 1 92 ? -13.968 2.431 -14.191 1.00 90.62 92 PRO A N 1
ATOM 711 C CA . PRO A 1 92 ? -15.161 2.825 -13.446 1.00 90.62 92 PRO A CA 1
ATOM 712 C C . PRO A 1 92 ? -15.094 4.301 -13.036 1.00 90.62 92 PRO A C 1
ATOM 714 O O . PRO A 1 92 ? -14.691 4.628 -11.921 1.00 90.62 92 PRO A O 1
ATOM 717 N N . LEU A 1 93 ? -15.479 5.190 -13.952 1.00 91.06 93 LEU A N 1
ATOM 718 C CA . LEU A 1 93 ? -15.425 6.649 -13.770 1.00 91.06 93 LEU A CA 1
ATOM 719 C C . LEU A 1 93 ? -16.736 7.262 -13.247 1.00 91.06 93 LEU A C 1
ATOM 721 O O . LEU A 1 93 ? -16.830 8.477 -13.090 1.00 91.06 93 LEU A O 1
ATOM 725 N N . SER A 1 94 ? -17.762 6.449 -12.996 1.00 91.19 94 SER A N 1
ATOM 726 C CA . SER A 1 94 ? -19.045 6.889 -12.444 1.00 91.19 94 SER A CA 1
ATOM 727 C C . SER A 1 94 ? -19.530 5.931 -11.359 1.00 91.19 94 SER A C 1
ATOM 729 O O . SER A 1 94 ? -19.146 4.761 -11.337 1.00 91.19 94 SER A O 1
ATOM 731 N N . GLN A 1 95 ? -20.415 6.414 -10.481 1.00 89.06 95 GLN A N 1
ATOM 732 C CA . GLN A 1 95 ? -21.048 5.591 -9.442 1.00 89.06 95 GLN A CA 1
ATOM 733 C C . GLN A 1 95 ? -21.787 4.386 -10.053 1.00 89.06 95 GLN A C 1
ATOM 735 O O . GLN A 1 95 ? -21.656 3.273 -9.558 1.00 89.06 95 GLN A O 1
ATOM 740 N N . GLU A 1 96 ? -22.501 4.586 -11.165 1.00 88.62 96 GLU A N 1
ATOM 741 C CA . GLU A 1 96 ? -23.241 3.521 -11.856 1.00 88.62 96 GLU A CA 1
ATOM 742 C C . GLU A 1 96 ? -22.314 2.410 -12.373 1.00 88.62 96 GLU A C 1
ATOM 744 O O . GLU A 1 96 ? -22.591 1.224 -12.187 1.00 88.62 96 GLU A O 1
ATOM 749 N N . LEU A 1 97 ? -21.184 2.779 -12.989 1.00 89.81 97 LEU A N 1
ATOM 750 C CA . LEU A 1 97 ? -20.183 1.810 -13.446 1.00 89.81 97 LEU A CA 1
ATOM 751 C C . LEU A 1 97 ? -19.483 1.135 -12.264 1.00 89.81 97 LEU A C 1
ATOM 753 O O . LEU A 1 97 ? -19.264 -0.072 -12.281 1.00 89.81 97 LEU A O 1
ATOM 757 N N . TRP A 1 98 ? -19.165 1.891 -11.214 1.00 89.81 98 TRP A N 1
ATOM 758 C CA . TRP A 1 98 ? -18.527 1.352 -10.017 1.00 89.81 98 TRP A CA 1
ATOM 759 C C . TRP A 1 98 ? -19.389 0.303 -9.310 1.00 89.81 98 TRP A C 1
ATOM 761 O O . TRP A 1 98 ? -18.871 -0.710 -8.847 1.00 89.81 98 TRP A O 1
ATOM 771 N N . ASP A 1 99 ? -20.702 0.517 -9.249 1.00 87.50 99 ASP A N 1
ATOM 772 C CA . ASP A 1 99 ? -21.618 -0.401 -8.572 1.00 87.50 99 ASP A CA 1
ATOM 773 C C . ASP A 1 99 ? -22.028 -1.596 -9.447 1.00 87.50 99 ASP A C 1
ATOM 775 O O . ASP A 1 99 ? -22.361 -2.657 -8.916 1.00 87.50 99 ASP A O 1
ATOM 779 N N . SER A 1 100 ? -22.000 -1.447 -10.777 1.00 86.31 100 SER A N 1
ATOM 780 C CA . SER A 1 100 ? -22.368 -2.516 -11.720 1.00 86.31 100 SER A CA 1
ATOM 781 C C . SER A 1 100 ? -21.220 -3.466 -12.064 1.00 86.31 100 SER A C 1
ATOM 783 O O . SER A 1 100 ? -21.469 -4.621 -12.418 1.00 86.31 100 SER A O 1
ATOM 785 N N . LEU A 1 101 ? -19.966 -3.017 -11.966 1.00 87.88 101 LEU A N 1
ATOM 786 C CA . LEU A 1 101 ? -18.811 -3.851 -12.279 1.00 87.88 101 LEU A CA 1
ATOM 787 C C . LEU A 1 101 ? -18.479 -4.848 -11.166 1.00 87.88 101 LEU A C 1
ATOM 789 O O . LEU A 1 101 ? -18.618 -4.606 -9.967 1.00 87.88 101 LEU A O 1
ATOM 793 N N . HIS A 1 102 ? -17.934 -5.986 -11.587 1.00 89.06 102 HIS A N 1
ATOM 794 C CA . HIS A 1 102 ? -17.435 -7.017 -10.688 1.00 89.06 102 HIS A CA 1
ATOM 795 C C . HIS A 1 102 ? -15.942 -6.841 -10.462 1.00 89.06 102 HIS A C 1
ATOM 797 O O . HIS A 1 102 ? -15.176 -6.792 -11.422 1.00 89.06 102 HIS A O 1
ATOM 803 N N . TYR A 1 103 ? -15.515 -6.814 -9.199 1.00 89.50 103 TYR A N 1
ATOM 804 C CA . TYR A 1 103 ? -14.107 -6.655 -8.835 1.00 89.50 103 TYR A CA 1
ATOM 805 C C . TYR A 1 103 ? -13.513 -7.934 -8.258 1.00 89.50 103 TYR A C 1
ATOM 807 O O . TYR A 1 103 ? -14.073 -8.546 -7.340 1.00 89.50 103 TYR A O 1
ATOM 815 N N . VAL A 1 104 ? -12.327 -8.295 -8.746 1.00 90.44 104 VAL A N 1
ATOM 816 C CA . VAL A 1 104 ? -11.566 -9.445 -8.258 1.00 90.44 104 VAL A CA 1
ATOM 817 C C . VAL A 1 104 ? -10.248 -8.957 -7.700 1.00 90.44 104 VAL A C 1
ATOM 819 O O . VAL A 1 104 ? -9.284 -8.671 -8.391 1.00 90.44 104 VAL A O 1
ATOM 822 N N . GLU A 1 105 ? -10.213 -8.897 -6.379 1.00 88.94 105 GLU A N 1
ATOM 823 C CA . GLU A 1 105 ? -9.106 -8.286 -5.645 1.00 88.94 105 GLU A CA 1
ATOM 824 C C . GLU A 1 105 ? -7.865 -9.188 -5.587 1.00 88.94 105 GLU A C 1
ATOM 826 O O . GLU A 1 105 ? -6.780 -8.752 -5.217 1.00 88.94 105 GLU A O 1
ATOM 831 N N . LYS A 1 106 ? -8.021 -10.486 -5.868 1.00 87.00 106 LYS A N 1
ATOM 832 C CA . LYS A 1 106 ? -6.910 -11.436 -5.858 1.00 87.00 106 LYS A CA 1
ATOM 833 C C . LYS A 1 106 ? -6.293 -11.506 -7.244 1.00 87.00 106 LYS A C 1
ATOM 835 O O . LYS A 1 106 ? -6.918 -11.991 -8.176 1.00 87.00 106 LYS A O 1
ATOM 840 N N . THR A 1 107 ? -5.027 -11.136 -7.316 1.00 84.81 107 THR A N 1
ATOM 841 C CA . THR A 1 107 ? -4.252 -11.024 -8.555 1.00 84.81 107 THR A CA 1
ATOM 842 C C . THR A 1 107 ? -3.988 -12.356 -9.263 1.00 84.81 107 THR A C 1
ATOM 844 O O . THR A 1 107 ? -3.721 -12.363 -10.453 1.00 84.81 107 THR A O 1
ATOM 847 N N . HIS A 1 108 ? -4.076 -13.491 -8.562 1.00 84.88 108 HIS A N 1
ATOM 848 C CA . HIS A 1 108 ? -3.809 -14.823 -9.125 1.00 84.88 108 HIS A CA 1
ATOM 849 C C . HIS A 1 108 ? -5.067 -15.565 -9.607 1.00 84.88 108 HIS A C 1
ATOM 851 O O . HIS A 1 108 ? -4.965 -16.652 -10.180 1.00 84.88 108 HIS A O 1
ATOM 857 N N . TRP A 1 109 ? -6.265 -15.046 -9.319 1.00 88.19 109 TRP A N 1
ATOM 858 C CA . TRP A 1 109 ? -7.511 -15.720 -9.685 1.00 88.19 109 TRP A CA 1
ATOM 859 C C . TRP A 1 109 ? -7.736 -15.656 -11.188 1.00 88.19 109 TRP A C 1
ATOM 861 O O . TRP A 1 109 ? -7.654 -14.592 -11.784 1.00 88.19 109 TRP A O 1
ATOM 871 N N . GLY A 1 110 ? -8.010 -16.810 -11.796 1.00 87.25 110 GLY A N 1
ATOM 872 C CA . GLY A 1 110 ? -8.217 -16.891 -13.235 1.00 87.25 110 GLY A CA 1
ATOM 873 C C . GLY A 1 110 ? -6.926 -16.885 -14.053 1.00 87.25 110 GLY A C 1
ATOM 874 O O . GLY A 1 110 ? -7.019 -17.068 -15.257 1.00 87.25 110 GLY A O 1
ATOM 875 N N . TYR A 1 111 ? -5.726 -16.774 -13.472 1.00 88.19 111 TYR A N 1
ATOM 876 C CA . TYR A 1 111 ? -4.491 -16.893 -14.262 1.00 88.19 111 TYR A CA 1
ATOM 877 C C . TYR A 1 111 ? -4.229 -18.346 -14.695 1.00 88.19 111 TYR A C 1
ATOM 879 O O . TYR A 1 111 ? -4.165 -18.642 -15.885 1.00 88.19 111 TYR A O 1
ATOM 887 N N . TYR A 1 112 ? -4.162 -19.278 -13.738 1.00 88.06 112 TYR A N 1
ATOM 888 C CA . TYR A 1 112 ? -3.987 -20.714 -14.017 1.00 88.06 112 TYR A CA 1
ATOM 889 C C . TYR A 1 112 ? -5.322 -21.440 -14.207 1.00 88.06 112 TYR A C 1
ATOM 891 O O . TYR A 1 112 ? -5.527 -22.160 -15.175 1.00 88.06 112 TYR A O 1
ATOM 899 N N . SER A 1 113 ? -6.236 -21.253 -13.257 1.00 87.50 113 SER A N 1
ATOM 900 C CA . SER A 1 113 ? -7.596 -21.789 -13.283 1.00 87.50 113 SER A CA 1
ATOM 901 C C . SER A 1 113 ? -8.474 -20.975 -12.335 1.00 87.50 113 SER A C 1
ATOM 903 O O . SER A 1 113 ? -7.970 -20.212 -11.499 1.00 87.50 113 SER A O 1
ATOM 905 N N . TRP A 1 114 ? -9.787 -21.125 -12.461 1.00 89.75 114 TRP A N 1
ATOM 906 C CA . TRP A 1 114 ? -10.728 -20.548 -11.510 1.00 89.75 114 TRP A CA 1
ATOM 907 C C . TRP A 1 114 ? -10.873 -21.432 -10.266 1.00 89.75 114 TRP A C 1
ATOM 909 O O . TRP A 1 114 ? -10.765 -22.658 -10.358 1.00 89.75 114 TRP A O 1
ATOM 919 N N . PRO A 1 115 ? -11.120 -20.844 -9.082 1.00 90.56 115 PRO A N 1
ATOM 920 C CA . PRO A 1 115 ? -11.470 -21.633 -7.908 1.00 90.56 115 PRO A CA 1
ATOM 921 C C . PRO A 1 115 ? -12.799 -22.370 -8.139 1.00 90.56 115 PRO A C 1
ATOM 923 O O . PRO A 1 115 ? -13.660 -21.883 -8.866 1.00 90.56 115 PRO A O 1
ATOM 926 N N . ARG A 1 116 ? -12.994 -23.513 -7.462 1.00 87.12 116 ARG A N 1
ATOM 927 C CA . ARG A 1 116 ? -14.255 -24.287 -7.530 1.00 87.12 116 ARG A CA 1
ATOM 928 C C . ARG A 1 116 ? -15.485 -23.437 -7.221 1.00 87.12 116 ARG A C 1
ATOM 930 O O . ARG A 1 116 ? -16.525 -23.607 -7.840 1.00 87.12 116 ARG A O 1
ATOM 937 N N . GLU A 1 117 ? -15.340 -22.542 -6.251 1.00 89.19 117 GLU A N 1
ATOM 938 C CA . GLU A 1 117 ? -16.348 -21.561 -5.888 1.00 89.19 117 GLU A CA 1
ATOM 939 C C . GLU A 1 117 ? -15.678 -20.187 -5.822 1.00 89.19 117 GLU A C 1
ATOM 941 O O . GLU A 1 117 ? -14.819 -19.921 -4.971 1.00 89.19 117 GLU A O 1
ATOM 946 N N . MET A 1 118 ? -16.022 -19.318 -6.772 1.00 90.56 118 MET A N 1
ATOM 947 C CA . MET A 1 118 ? -15.484 -17.967 -6.838 1.00 90.56 118 MET A CA 1
ATOM 948 C C . MET A 1 118 ? -16.368 -17.030 -6.019 1.00 90.56 118 MET A C 1
ATOM 950 O O . MET A 1 118 ? -17.441 -16.609 -6.442 1.00 90.56 118 MET A O 1
ATOM 954 N N . MET A 1 119 ? -15.884 -16.705 -4.823 1.00 90.56 119 MET A N 1
ATOM 955 C CA . MET A 1 119 ? -16.564 -15.806 -3.895 1.00 90.56 119 MET A CA 1
ATOM 956 C C . MET A 1 119 ? -16.057 -14.378 -4.072 1.00 90.56 119 MET A C 1
ATOM 958 O O . MET A 1 119 ? -14.955 -14.050 -3.613 1.00 90.56 119 MET A O 1
ATOM 962 N N . ILE A 1 120 ? -16.873 -13.521 -4.680 1.00 88.69 120 ILE A N 1
ATOM 963 C CA . ILE A 1 120 ? -16.595 -12.085 -4.793 1.00 88.69 120 ILE A CA 1
ATOM 964 C C . ILE A 1 120 ? -17.448 -11.288 -3.809 1.00 88.69 120 ILE A C 1
ATOM 966 O O . ILE A 1 120 ? -18.424 -11.792 -3.255 1.00 88.69 120 ILE A O 1
ATOM 970 N N . TYR A 1 121 ? -17.057 -10.045 -3.546 1.00 86.25 121 TYR A N 1
ATOM 971 C CA . TYR A 1 121 ? -17.869 -9.151 -2.727 1.00 86.25 121 TYR A CA 1
ATOM 972 C C . TYR A 1 121 ? -19.135 -8.769 -3.491 1.00 86.25 121 TYR A C 1
ATOM 974 O O . TYR A 1 121 ? -19.060 -8.452 -4.673 1.00 86.25 121 TYR A O 1
ATOM 982 N N . ALA A 1 122 ? -20.282 -8.825 -2.815 1.00 80.19 122 ALA A N 1
ATOM 983 C CA . ALA A 1 122 ? -21.539 -8.383 -3.406 1.00 80.19 122 ALA A CA 1
ATOM 984 C C . ALA A 1 122 ? -21.497 -6.870 -3.669 1.00 80.19 122 ALA A C 1
ATOM 986 O O . ALA A 1 122 ? -20.945 -6.129 -2.847 1.00 80.19 122 ALA A O 1
ATOM 987 N N . ALA A 1 123 ? -22.120 -6.421 -4.762 1.00 71.25 123 ALA A N 1
ATOM 988 C CA . ALA A 1 123 ? -22.484 -5.017 -4.915 1.00 71.25 123 ALA A CA 1
ATOM 989 C C . ALA A 1 123 ? -23.348 -4.607 -3.709 1.00 71.25 123 ALA A C 1
ATOM 991 O O . ALA A 1 123 ? -24.201 -5.377 -3.254 1.00 71.25 123 ALA A O 1
ATOM 992 N N . SER A 1 124 ? -23.063 -3.451 -3.113 1.00 63.06 124 SER A N 1
ATOM 993 C CA . SER A 1 124 ? -23.718 -3.064 -1.864 1.00 63.06 124 SER A CA 1
ATOM 994 C C . SER A 1 124 ? -25.187 -2.716 -2.124 1.00 63.06 124 SER A C 1
ATOM 996 O O . SER A 1 124 ? -25.474 -1.713 -2.761 1.00 63.06 124 SER A O 1
ATOM 998 N N . GLU A 1 125 ? -26.127 -3.515 -1.604 1.00 52.88 125 GLU A N 1
ATOM 999 C CA . GLU A 1 125 ? -27.577 -3.247 -1.706 1.00 52.88 125 GLU A CA 1
ATOM 1000 C C . GLU A 1 125 ? -27.996 -1.982 -0.919 1.00 52.88 125 GLU A C 1
ATOM 1002 O O . GLU A 1 125 ? -29.034 -1.384 -1.199 1.00 52.88 125 GLU A O 1
ATOM 1007 N N . LYS A 1 126 ? -27.186 -1.563 0.069 1.00 53.28 126 LYS A N 1
ATOM 1008 C CA . LYS A 1 126 ? -27.325 -0.311 0.830 1.00 53.28 126 LYS A CA 1
ATOM 1009 C C . LYS A 1 126 ? -25.931 0.242 1.153 1.00 53.28 126 LYS A C 1
ATOM 1011 O O . LYS A 1 126 ? -25.225 -0.369 1.959 1.00 53.28 126 LYS A O 1
ATOM 1016 N N . PRO A 1 127 ? -25.501 1.373 0.576 1.00 54.12 127 PRO A N 1
ATOM 1017 C CA . PRO A 1 127 ? -24.205 1.979 0.867 1.00 54.12 127 PRO A CA 1
ATOM 1018 C C . PRO A 1 127 ? -24.251 2.725 2.209 1.00 54.12 127 PRO A C 1
ATOM 1020 O O . PRO A 1 127 ? -24.103 3.940 2.269 1.00 54.12 127 PRO A O 1
ATOM 1023 N N . GLN A 1 128 ? -24.491 2.020 3.318 1.00 58.22 128 GLN A N 1
ATOM 1024 C CA . GLN A 1 128 ? -24.070 2.545 4.617 1.00 58.22 128 GLN A CA 1
ATOM 1025 C C . GLN A 1 128 ? -22.561 2.323 4.702 1.00 58.22 128 GLN A C 1
ATOM 1027 O O . GLN A 1 128 ? -22.079 1.258 5.094 1.00 58.22 128 GLN A O 1
ATOM 1032 N N . ASP A 1 129 ? -21.826 3.315 4.199 1.00 62.66 129 ASP A N 1
ATOM 1033 C CA . ASP A 1 129 ? -20.364 3.309 4.182 1.00 62.66 129 ASP A CA 1
ATOM 1034 C C . ASP A 1 129 ? -19.782 3.350 5.601 1.00 62.66 129 ASP A C 1
ATOM 1036 O O . ASP A 1 129 ? -18.740 2.742 5.841 1.00 62.66 129 ASP A O 1
ATOM 1040 N N . ASP A 1 130 ? -20.487 4.010 6.529 1.00 74.56 130 ASP A N 1
ATOM 1041 C CA . ASP A 1 130 ? -20.073 4.208 7.919 1.00 74.56 130 ASP A CA 1
ATOM 1042 C C . ASP A 1 130 ? -21.161 3.779 8.903 1.00 74.56 130 ASP A C 1
ATOM 1044 O O . ASP A 1 130 ? -22.355 3.826 8.591 1.00 74.56 130 ASP A O 1
ATOM 1048 N N . LEU A 1 131 ? -20.736 3.449 10.124 1.00 79.75 131 LEU A N 1
ATOM 1049 C CA . LEU A 1 131 ? -21.648 3.187 11.236 1.00 79.75 131 LEU A CA 1
ATOM 1050 C C . LEU A 1 131 ? -22.078 4.529 11.795 1.00 79.75 131 LEU A C 1
ATOM 1052 O O . LEU A 1 131 ? -21.206 5.364 12.066 1.00 79.75 131 LEU A O 1
ATOM 1056 N N . PRO A 1 132 ? -23.373 4.734 12.045 1.00 85.88 132 PRO A N 1
ATOM 1057 C CA . PRO A 1 132 ? -23.792 5.749 12.992 1.00 85.88 132 PRO A CA 1
ATOM 1058 C C . PRO A 1 132 ? -23.103 5.509 14.340 1.00 85.88 132 PRO A C 1
ATOM 1060 O O . PRO A 1 132 ? -22.931 4.365 14.764 1.00 85.88 132 PRO A O 1
ATOM 1063 N N . TYR A 1 133 ? -22.713 6.583 15.023 1.00 89.50 133 TYR A N 1
ATOM 1064 C CA . TYR A 1 133 ? -22.040 6.490 16.322 1.00 89.50 133 TYR A CA 1
ATOM 1065 C C . TYR A 1 133 ? -22.898 5.733 17.351 1.00 89.50 133 TYR A C 1
ATOM 1067 O O . TYR A 1 133 ? -22.389 4.995 18.190 1.00 89.50 133 TYR A O 1
ATOM 1075 N N . GLU A 1 134 ? -24.219 5.850 17.250 1.00 90.44 134 GLU A N 1
ATOM 1076 C CA . GLU A 1 134 ? -25.190 5.199 18.124 1.00 90.44 134 GLU A CA 1
ATOM 1077 C C . GLU A 1 134 ? -25.138 3.669 18.030 1.00 90.44 134 GLU A C 1
ATOM 1079 O O . GLU A 1 134 ? -25.345 2.991 19.038 1.00 90.44 134 GLU A O 1
ATOM 1084 N N . GLU A 1 135 ? -24.822 3.136 16.848 1.00 89.12 135 GLU A N 1
ATOM 1085 C CA . GLU A 1 135 ? -24.758 1.699 16.562 1.00 89.12 135 GLU A CA 1
ATOM 1086 C C . GLU A 1 135 ? -23.381 1.090 16.878 1.00 89.12 135 GLU A C 1
ATOM 1088 O O . GLU A 1 135 ? -23.245 -0.134 16.907 1.00 89.12 135 GLU A O 1
ATOM 1093 N N . MET A 1 136 ? -22.365 1.921 17.146 1.00 92.69 136 MET A N 1
ATOM 1094 C CA . MET A 1 136 ? -21.020 1.466 17.507 1.00 92.69 136 MET A CA 1
ATOM 1095 C C . MET A 1 136 ? -21.015 0.728 18.851 1.00 92.69 136 MET A C 1
ATOM 1097 O O . MET A 1 136 ? -21.611 1.171 19.841 1.00 92.69 136 MET A O 1
ATOM 1101 N N . SER A 1 137 ? -20.273 -0.378 18.907 1.00 93.19 137 SER A N 1
ATOM 1102 C CA . SER A 1 137 ? -19.926 -1.044 20.164 1.00 93.19 137 SER A CA 1
ATOM 1103 C C . SER A 1 137 ? -19.097 -0.127 21.071 1.00 93.19 137 SER A C 1
ATOM 1105 O O . SER A 1 137 ? -18.460 0.817 20.606 1.00 93.19 137 SER A O 1
ATOM 1107 N N . GLU A 1 138 ? -19.047 -0.416 22.374 1.00 94.88 138 GLU A N 1
ATOM 1108 C CA . GLU A 1 138 ? -18.246 0.380 23.321 1.00 94.88 138 GLU A CA 1
ATOM 1109 C C . GLU A 1 138 ? -16.765 0.453 22.912 1.00 94.88 138 GLU A C 1
ATOM 1111 O O . GLU A 1 138 ? -16.161 1.520 22.963 1.00 94.88 138 GLU A O 1
ATOM 1116 N N . GLY A 1 139 ? -16.194 -0.652 22.417 1.00 94.56 139 GLY A N 1
ATOM 1117 C CA . GLY A 1 139 ? -14.820 -0.675 21.907 1.00 94.56 139 GLY A CA 1
ATOM 1118 C C . GLY A 1 139 ? -14.611 0.194 20.661 1.00 94.56 139 GLY A C 1
ATOM 1119 O O . GLY A 1 139 ? -13.561 0.822 20.523 1.00 94.56 139 GLY A O 1
ATOM 1120 N N . GLU A 1 140 ? -15.600 0.264 19.764 1.00 95.00 140 GLU A N 1
ATOM 1121 C CA . GLU A 1 140 ? -15.554 1.157 18.598 1.00 95.00 140 GLU A CA 1
ATOM 1122 C C . GLU A 1 140 ? -15.664 2.627 19.015 1.00 95.00 140 GLU A C 1
ATOM 1124 O O . GLU A 1 140 ? -14.896 3.453 18.527 1.00 95.00 140 GLU A O 1
ATOM 1129 N N . LYS A 1 141 ? -16.554 2.948 19.965 1.00 96.62 141 LYS A N 1
ATOM 1130 C CA . LYS A 1 141 ? -16.726 4.312 20.493 1.00 96.62 141 LYS A CA 1
ATOM 1131 C C . LYS A 1 141 ? -15.455 4.844 21.137 1.00 96.62 141 LYS A C 1
ATOM 1133 O O . LYS A 1 141 ? -15.069 5.966 20.841 1.00 96.62 141 LYS A O 1
ATOM 1138 N N . ILE A 1 142 ? -14.764 4.016 21.923 1.00 97.81 142 ILE A N 1
ATOM 1139 C CA . ILE A 1 142 ? -13.467 4.371 22.512 1.00 97.81 142 ILE A CA 1
ATOM 1140 C C . ILE A 1 142 ? -12.486 4.803 21.418 1.00 97.81 142 ILE A C 1
ATOM 1142 O O . ILE A 1 142 ? -11.935 5.896 21.469 1.00 97.81 142 ILE A O 1
ATOM 1146 N N . ILE A 1 143 ? -12.270 3.966 20.400 1.00 97.56 143 ILE A N 1
ATOM 1147 C CA . ILE A 1 143 ? -11.331 4.298 19.320 1.00 97.56 143 ILE A CA 1
ATOM 1148 C C . ILE A 1 143 ? -11.808 5.545 18.566 1.00 97.56 143 ILE A C 1
ATOM 1150 O O . ILE A 1 143 ? -10.992 6.399 18.232 1.00 97.56 143 ILE A O 1
ATOM 1154 N N . PHE A 1 144 ? -13.112 5.661 18.316 1.00 97.12 144 PHE A N 1
ATOM 1155 C CA . PHE A 1 144 ? -13.691 6.812 17.640 1.00 97.12 144 PHE A CA 1
ATOM 1156 C C . PHE A 1 144 ? -13.410 8.118 18.383 1.00 97.12 144 PHE A C 1
ATOM 1158 O O . PHE A 1 144 ? -12.890 9.046 17.779 1.00 97.12 144 PHE A O 1
ATOM 1165 N N . GLU A 1 145 ? -13.677 8.172 19.686 1.00 97.31 145 GLU A N 1
ATOM 1166 C CA . GLU A 1 145 ? -13.476 9.362 20.517 1.00 97.31 145 GLU A CA 1
ATOM 1167 C C . GLU A 1 145 ? -12.012 9.810 20.536 1.00 97.31 145 GLU A C 1
ATOM 1169 O O . GLU A 1 145 ? -11.738 10.983 20.302 1.00 97.31 145 GLU A O 1
ATOM 1174 N N . TYR A 1 146 ? -11.069 8.879 20.712 1.00 98.00 146 TYR A N 1
ATOM 1175 C CA . TYR A 1 146 ? -9.639 9.205 20.714 1.00 98.00 146 TYR A CA 1
ATOM 1176 C C . TYR A 1 146 ? -9.132 9.679 19.348 1.00 98.00 146 TYR A C 1
ATOM 1178 O O . TYR A 1 146 ? -8.394 10.652 19.273 1.00 98.00 146 TYR A O 1
ATOM 1186 N N . PHE A 1 147 ? -9.523 9.031 18.248 1.00 97.56 147 PHE A N 1
ATOM 1187 C CA . PHE A 1 147 ? -9.106 9.470 16.908 1.00 97.56 147 PHE A CA 1
ATOM 1188 C C . PHE A 1 147 ? -9.893 10.687 16.389 1.00 97.56 147 PHE A C 1
ATOM 1190 O O . PHE A 1 147 ? -9.504 11.279 15.381 1.00 97.56 147 PHE A O 1
ATOM 1197 N N . SER A 1 148 ? -10.985 11.066 17.059 1.00 97.31 148 SER A N 1
ATOM 1198 C CA . SER A 1 148 ? -11.699 12.329 16.848 1.00 97.31 148 SER A CA 1
ATOM 1199 C C . SER A 1 148 ? -11.128 13.498 17.653 1.00 97.31 148 SER A C 1
ATOM 1201 O O . SER A 1 148 ? -11.510 14.634 17.376 1.00 97.31 148 SER A O 1
ATOM 1203 N N . ASP A 1 149 ? -10.235 13.246 18.611 1.00 97.81 149 ASP A N 1
ATOM 1204 C CA . ASP A 1 149 ? -9.565 14.273 19.406 1.00 97.81 149 ASP A CA 1
ATOM 1205 C C . ASP A 1 149 ? -8.308 14.798 18.676 1.00 97.81 149 ASP A C 1
ATOM 1207 O O . ASP A 1 149 ? -7.358 14.032 18.465 1.00 97.81 149 ASP A O 1
ATOM 1211 N N . PRO A 1 150 ? -8.272 16.084 18.269 1.00 97.25 150 PRO A N 1
ATOM 1212 C CA . PRO A 1 150 ? -7.116 16.669 17.598 1.00 97.25 150 PRO A CA 1
ATOM 1213 C C . PRO A 1 150 ? -5.828 16.596 18.423 1.00 97.25 150 PRO A C 1
ATOM 1215 O O . PRO A 1 150 ? -4.782 16.322 17.841 1.00 97.25 150 PRO A O 1
ATOM 1218 N N . ASP A 1 151 ? -5.898 16.767 19.747 1.00 97.56 151 ASP A N 1
ATOM 1219 C CA . ASP A 1 151 ? -4.709 16.790 20.612 1.00 97.56 151 ASP A CA 1
ATOM 1220 C C . ASP A 1 151 ? -4.059 15.396 20.661 1.00 97.56 151 ASP A C 1
ATOM 1222 O O . ASP A 1 151 ? -2.838 15.238 20.560 1.00 97.56 151 ASP A O 1
ATOM 1226 N N . PHE A 1 152 ? -4.888 14.349 20.739 1.00 97.88 152 PHE A N 1
ATOM 1227 C CA . PHE A 1 152 ? -4.427 12.964 20.663 1.00 97.88 152 PHE A CA 1
ATOM 1228 C C . PHE A 1 152 ? -3.799 12.645 19.301 1.00 97.88 152 PHE A C 1
ATOM 1230 O O . PHE A 1 152 ? -2.755 11.989 19.232 1.00 97.88 152 PHE A O 1
ATOM 1237 N N . VAL A 1 153 ? -4.428 13.089 18.207 1.00 97.62 153 VAL A N 1
ATOM 1238 C CA . VAL A 1 153 ? -3.917 12.858 16.849 1.00 97.62 153 VAL A CA 1
ATOM 1239 C C . VAL A 1 153 ? -2.611 13.613 16.614 1.00 97.62 153 VAL A C 1
ATOM 1241 O O . VAL A 1 153 ? -1.684 13.029 16.056 1.00 97.62 153 VAL A O 1
ATOM 1244 N N . GLU A 1 154 ? -2.497 14.856 17.074 1.00 97.50 154 GLU A N 1
ATOM 1245 C CA . GLU A 1 154 ? -1.265 15.641 16.995 1.00 97.50 154 GLU A CA 1
ATOM 1246 C C . GLU A 1 154 ? -0.121 14.917 17.712 1.00 97.50 154 GLU A C 1
ATOM 1248 O O . GLU A 1 154 ? 0.898 14.602 17.091 1.00 97.50 154 GLU A O 1
ATOM 1253 N N . GLN A 1 155 ? -0.337 14.516 18.969 1.00 97.44 155 GLN A N 1
ATOM 1254 C CA . GLN A 1 155 ? 0.653 13.772 19.747 1.00 97.44 155 GLN A CA 1
ATOM 1255 C C . GLN A 1 155 ? 1.033 12.435 19.080 1.00 97.44 155 GLN A C 1
ATOM 1257 O O . GLN A 1 155 ? 2.198 12.019 19.076 1.00 97.44 155 GLN A O 1
ATOM 1262 N N . LEU A 1 156 ? 0.061 11.747 18.472 1.00 97.38 156 LEU A N 1
ATOM 1263 C CA . LEU A 1 156 ? 0.312 10.538 17.695 1.00 97.38 156 LEU A CA 1
ATOM 1264 C C . LEU A 1 156 ? 1.213 10.820 16.487 1.00 97.38 156 LEU A C 1
ATOM 1266 O O . LEU A 1 156 ? 2.177 10.082 16.265 1.00 97.38 156 LEU A O 1
ATOM 1270 N N . MET A 1 157 ? 0.918 11.859 15.705 1.00 97.00 157 MET A N 1
ATOM 1271 C CA . MET A 1 157 ? 1.704 12.229 14.525 1.00 97.00 157 MET A CA 1
ATOM 1272 C C . MET A 1 157 ? 3.131 12.621 14.906 1.00 97.00 157 MET A C 1
ATOM 1274 O O . MET A 1 157 ? 4.078 12.157 14.261 1.00 97.00 157 MET A O 1
ATOM 1278 N N . GLU A 1 158 ? 3.306 13.379 15.990 1.00 95.50 158 GLU A N 1
ATOM 1279 C CA . GLU A 1 158 ? 4.621 13.701 16.544 1.00 95.50 158 GLU A CA 1
ATOM 1280 C C . GLU A 1 158 ? 5.406 12.422 16.839 1.00 95.50 158 GLU A C 1
ATOM 1282 O O . GLU A 1 158 ? 6.461 12.198 16.246 1.00 95.50 158 GLU A O 1
ATOM 1287 N N . PHE A 1 159 ? 4.865 11.513 17.658 1.00 95.69 159 PHE A N 1
ATOM 1288 C CA . PHE A 1 159 ? 5.567 10.280 18.020 1.00 95.69 159 PHE A CA 1
ATOM 1289 C C . PHE A 1 159 ? 5.841 9.341 16.845 1.00 95.69 159 PHE A C 1
ATOM 1291 O O . PHE A 1 159 ? 6.858 8.638 16.855 1.00 95.69 159 PHE A O 1
ATOM 1298 N N . LEU A 1 160 ? 4.950 9.277 15.854 1.00 93.81 160 LEU A N 1
ATOM 1299 C CA . LEU A 1 160 ? 5.153 8.440 14.671 1.00 93.81 160 LEU A CA 1
ATOM 1300 C C . LEU A 1 160 ? 6.208 9.024 13.728 1.00 93.81 160 LEU A C 1
ATOM 1302 O O . LEU A 1 160 ? 6.921 8.249 13.085 1.00 93.81 160 LEU A O 1
ATOM 1306 N N . SER A 1 161 ? 6.348 10.349 13.692 1.00 92.69 161 SER A N 1
ATOM 1307 C CA . SER A 1 161 ? 7.352 11.052 12.888 1.00 92.69 161 SER A CA 1
ATOM 1308 C C . SER A 1 161 ? 8.739 11.134 13.543 1.00 92.69 161 SER A C 1
ATOM 1310 O O . SER A 1 161 ? 9.675 11.640 12.922 1.00 92.69 161 SER A O 1
ATOM 1312 N N . LEU A 1 162 ? 8.915 10.598 14.758 1.00 92.19 162 LEU A N 1
ATOM 1313 C CA . LEU A 1 162 ? 10.228 10.487 15.393 1.00 92.19 162 LEU A CA 1
ATOM 1314 C C . LEU A 1 162 ? 11.092 9.395 14.747 1.00 92.19 162 LEU A C 1
ATOM 1316 O O . LEU A 1 162 ? 10.645 8.274 14.470 1.00 92.19 162 LEU A O 1
ATOM 1320 N N . GLU A 1 163 ? 12.367 9.725 14.571 1.00 86.62 163 GLU A N 1
ATOM 1321 C CA . GLU A 1 163 ? 13.427 8.782 14.230 1.00 86.62 163 GLU A CA 1
ATOM 1322 C C . GLU A 1 163 ? 13.779 7.936 15.465 1.00 86.62 163 GLU A C 1
ATOM 1324 O O . GLU A 1 163 ? 14.054 8.464 16.544 1.00 86.62 163 GLU A O 1
ATOM 1329 N N . GLU A 1 164 ? 13.751 6.609 15.331 1.00 82.56 164 GLU A N 1
ATOM 1330 C CA . GLU A 1 164 ? 14.106 5.695 16.419 1.00 82.56 164 GLU A CA 1
ATOM 1331 C C . GLU A 1 164 ? 15.576 5.289 16.335 1.00 82.56 164 GLU A C 1
ATOM 1333 O O . GLU A 1 164 ? 16.297 5.282 17.339 1.00 82.56 164 GLU A O 1
ATOM 1338 N N . ARG A 1 165 ? 16.013 4.885 15.137 1.00 83.69 165 ARG A N 1
ATOM 1339 C CA . ARG A 1 165 ? 17.376 4.434 14.865 1.00 83.69 165 ARG A CA 1
ATOM 1340 C C . ARG A 1 165 ? 17.836 4.971 13.523 1.00 83.69 165 ARG A C 1
ATOM 1342 O O . ARG A 1 165 ? 17.486 4.435 12.473 1.00 83.69 165 ARG A O 1
ATOM 1349 N N . LYS A 1 166 ? 18.724 5.958 13.588 1.00 81.56 166 LYS A N 1
ATOM 1350 C CA . LYS A 1 166 ? 19.288 6.595 12.404 1.00 81.56 166 LYS A CA 1
ATOM 1351 C C . LYS A 1 166 ? 19.843 5.605 11.384 1.00 81.56 166 LYS A C 1
ATOM 1353 O O . LYS A 1 166 ? 20.685 4.768 11.726 1.00 81.56 166 LYS A O 1
ATOM 1358 N N . GLY A 1 167 ? 19.335 5.697 10.154 1.00 78.69 167 GLY A N 1
ATOM 1359 C CA . GLY A 1 167 ? 19.700 4.854 9.012 1.00 78.69 167 GLY A CA 1
ATOM 1360 C C . GLY A 1 167 ? 19.323 3.371 9.135 1.00 78.69 167 GLY A C 1
ATOM 1361 O O . GLY A 1 167 ? 19.852 2.544 8.393 1.00 78.69 167 GLY A O 1
ATOM 1362 N N . LYS A 1 168 ? 18.483 2.993 10.108 1.00 84.00 168 LYS A N 1
ATOM 1363 C CA . LYS A 1 168 ? 17.974 1.616 10.279 1.00 84.00 168 LYS A CA 1
ATOM 1364 C C . LYS A 1 168 ? 16.455 1.533 10.306 1.00 84.00 168 LYS A C 1
ATOM 1366 O O . LYS A 1 168 ? 15.917 0.422 10.307 1.00 84.00 168 LYS A O 1
ATOM 1371 N N . ASP A 1 169 ? 15.787 2.671 10.399 1.00 86.44 169 ASP A N 1
ATOM 1372 C CA . ASP A 1 169 ? 14.344 2.718 10.309 1.00 86.44 169 ASP A CA 1
ATOM 1373 C C . ASP A 1 169 ? 13.919 2.405 8.869 1.00 86.44 169 ASP A C 1
ATOM 1375 O O . ASP A 1 169 ? 14.654 2.610 7.912 1.00 86.44 169 ASP A O 1
ATOM 1379 N N . SER A 1 170 ? 12.755 1.789 8.734 1.00 89.31 170 SER A N 1
ATOM 1380 C CA . SER A 1 170 ? 12.164 1.420 7.448 1.00 89.31 170 SER A CA 1
ATOM 1381 C C . SER A 1 170 ? 10.659 1.333 7.621 1.00 89.31 170 SER A C 1
ATOM 1383 O O . SER A 1 170 ? 10.169 1.269 8.759 1.00 89.31 170 SER A O 1
ATOM 1385 N N . PHE A 1 171 ? 9.932 1.336 6.506 1.00 91.06 171 PHE A N 1
ATOM 1386 C CA . PHE A 1 171 ? 8.486 1.166 6.458 1.00 91.06 171 PHE A CA 1
ATOM 1387 C C . PHE A 1 171 ? 8.007 0.111 7.461 1.00 91.06 171 PHE A C 1
ATOM 1389 O O . PHE A 1 171 ? 8.370 -1.065 7.379 1.00 91.06 171 PHE A O 1
ATOM 1396 N N . ASN A 1 172 ? 7.172 0.520 8.419 1.00 93.50 172 ASN A N 1
ATOM 1397 C CA . ASN A 1 172 ? 6.728 -0.349 9.498 1.00 93.50 172 ASN A CA 1
ATOM 1398 C C . ASN A 1 172 ? 5.356 -0.980 9.190 1.00 93.50 172 ASN A C 1
ATOM 1400 O O . ASN A 1 172 ? 4.321 -0.307 9.293 1.00 93.50 172 ASN A O 1
ATOM 1404 N N . PRO A 1 173 ? 5.281 -2.306 8.944 1.00 93.25 173 PRO A N 1
ATOM 1405 C CA . PRO A 1 173 ? 4.021 -2.970 8.611 1.00 93.25 173 PRO A CA 1
ATOM 1406 C C . PRO A 1 173 ? 2.969 -2.896 9.725 1.00 93.25 173 PRO A C 1
ATOM 1408 O O . PRO A 1 173 ? 1.772 -3.008 9.455 1.00 93.25 173 PRO A O 1
ATOM 1411 N N . ARG A 1 174 ? 3.386 -2.715 10.987 1.00 94.81 174 ARG A N 1
ATOM 1412 C CA . ARG A 1 174 ? 2.472 -2.623 12.138 1.00 94.81 174 ARG A CA 1
ATOM 1413 C C . ARG A 1 174 ? 1.741 -1.284 12.149 1.00 94.81 174 ARG A C 1
ATOM 1415 O O . ARG A 1 174 ? 0.527 -1.268 12.329 1.00 94.81 174 ARG A O 1
ATOM 1422 N N . ARG A 1 175 ? 2.463 -0.188 11.887 1.00 96.31 175 ARG A N 1
ATOM 1423 C CA . ARG A 1 175 ? 1.883 1.158 11.746 1.00 96.31 175 ARG A CA 1
ATOM 1424 C C . ARG A 1 175 ? 0.957 1.217 10.533 1.00 96.31 175 ARG A C 1
ATOM 1426 O O . ARG A 1 175 ? -0.195 1.611 10.668 1.00 96.31 175 ARG A O 1
ATOM 1433 N N . PHE A 1 176 ? 1.387 0.667 9.398 1.00 97.19 176 PHE A N 1
ATOM 1434 C CA . PHE A 1 176 ? 0.511 0.458 8.242 1.00 97.19 176 PHE A CA 1
ATOM 1435 C C . PHE A 1 176 ? -0.784 -0.297 8.605 1.00 97.19 176 PHE A C 1
ATOM 1437 O O . PHE A 1 176 ? -1.877 0.103 8.204 1.00 97.19 176 PHE A O 1
ATOM 1444 N N . CYS A 1 177 ? -0.697 -1.392 9.373 1.00 97.44 177 CYS A N 1
ATOM 1445 C CA . CYS A 1 177 ? -1.879 -2.169 9.752 1.00 97.44 177 CYS A CA 1
ATOM 1446 C C . CYS A 1 177 ? -2.848 -1.402 10.659 1.00 97.44 177 CYS A C 1
ATOM 1448 O O . CYS A 1 177 ? -4.055 -1.618 10.519 1.00 97.44 177 CYS A O 1
ATOM 1450 N N . LEU A 1 178 ? -2.346 -0.517 11.528 1.00 98.12 178 LEU A N 1
ATOM 1451 C CA . LEU A 1 178 ? -3.165 0.396 12.330 1.00 98.12 178 LEU A CA 1
ATOM 1452 C C . LEU A 1 178 ? -4.010 1.290 11.416 1.00 98.12 178 LEU A C 1
ATOM 1454 O O . LEU A 1 178 ? -5.237 1.207 11.454 1.00 98.12 178 LEU A O 1
ATOM 1458 N N . PHE A 1 179 ? -3.377 2.057 10.523 1.00 98.25 179 PHE A N 1
ATOM 1459 C CA . PHE A 1 179 ? -4.091 2.977 9.628 1.00 98.25 179 PHE A CA 1
ATOM 1460 C C . PHE A 1 179 ? -4.999 2.248 8.636 1.00 98.25 179 PHE A C 1
ATOM 1462 O O . PHE A 1 179 ? -6.145 2.643 8.438 1.00 98.25 179 PHE A O 1
ATOM 1469 N N . LYS A 1 180 ? -4.558 1.107 8.088 1.00 97.56 180 LYS A N 1
ATOM 1470 C CA . LYS A 1 180 ? -5.422 0.241 7.270 1.00 97.56 180 LYS A CA 1
ATOM 1471 C C . LYS A 1 180 ? -6.675 -0.192 8.028 1.00 97.56 180 LYS A C 1
ATOM 1473 O O . LYS A 1 180 ? -7.749 -0.262 7.438 1.00 97.56 180 LYS A O 1
ATOM 1478 N N . GLY A 1 181 ? -6.540 -0.559 9.302 1.00 96.50 181 GLY A N 1
ATOM 1479 C CA . GLY A 1 181 ? -7.672 -0.924 10.150 1.00 96.50 181 GLY A CA 1
ATOM 1480 C C . GLY A 1 181 ? -8.600 0.261 10.403 1.00 96.50 181 GLY A C 1
ATOM 1481 O O . GLY A 1 181 ? -9.812 0.105 10.282 1.00 96.50 181 GLY A O 1
ATOM 1482 N N . LEU A 1 182 ? -8.022 1.430 10.678 1.00 96.88 182 LEU A N 1
ATOM 1483 C CA . LEU A 1 182 ? -8.736 2.662 10.991 1.00 96.88 182 LEU A CA 1
ATOM 1484 C C . LEU A 1 182 ? -9.636 3.089 9.823 1.00 96.88 182 LEU A C 1
ATOM 1486 O O . LEU A 1 182 ? -10.854 3.125 9.966 1.00 96.88 182 LEU A O 1
ATOM 1490 N N . PHE A 1 183 ? -9.060 3.279 8.634 1.00 96.44 183 PHE A N 1
ATOM 1491 C CA . PHE A 1 183 ? -9.800 3.700 7.437 1.00 96.44 183 PHE A CA 1
ATOM 1492 C C . PHE A 1 183 ? -10.757 2.626 6.899 1.00 96.44 183 PHE A C 1
ATOM 1494 O O . PHE A 1 183 ? -11.747 2.931 6.234 1.00 96.44 183 PHE A O 1
ATOM 1501 N N . ARG A 1 184 ? -10.497 1.344 7.189 1.00 94.69 184 ARG A N 1
ATOM 1502 C CA . ARG A 1 184 ? -11.427 0.258 6.848 1.00 94.69 184 ARG A CA 1
ATOM 1503 C C . ARG A 1 184 ? -12.678 0.276 7.726 1.00 94.69 184 ARG A C 1
ATOM 1505 O O . ARG A 1 184 ? -13.744 -0.071 7.225 1.00 94.69 184 ARG A O 1
ATOM 1512 N N . ASN A 1 185 ? -12.531 0.570 9.016 1.00 93.31 185 ASN A N 1
ATOM 1513 C CA . ASN A 1 185 ? -13.625 0.481 9.983 1.00 93.31 185 ASN A CA 1
ATOM 1514 C C . ASN A 1 185 ? -14.424 1.791 10.075 1.00 93.31 185 ASN A C 1
ATOM 1516 O O . ASN A 1 185 ? -15.641 1.737 10.181 1.00 93.31 185 ASN A O 1
ATOM 1520 N N . TYR A 1 186 ? -13.755 2.944 9.991 1.00 93.94 186 TYR A N 1
ATOM 1521 C CA . TYR A 1 186 ? -14.369 4.264 10.199 1.00 93.94 186 TYR A CA 1
ATOM 1522 C C . TYR A 1 186 ? -14.439 5.125 8.934 1.00 93.94 186 TYR A C 1
ATOM 1524 O O . TYR A 1 186 ? -14.802 6.296 9.006 1.00 93.94 186 TYR A O 1
ATOM 1532 N N . GLY A 1 187 ? -14.064 4.576 7.777 1.00 92.69 187 GLY A N 1
ATOM 1533 C CA . GLY A 1 187 ? -14.118 5.308 6.518 1.00 92.69 187 GLY A CA 1
ATOM 1534 C C . GLY A 1 187 ? -13.228 6.554 6.525 1.00 92.69 187 GLY A C 1
ATOM 1535 O O . GLY A 1 187 ? -12.077 6.520 6.961 1.00 92.69 187 GLY A O 1
ATOM 1536 N N . ASP A 1 188 ? -13.776 7.657 6.029 1.00 93.38 188 ASP A N 1
ATOM 1537 C CA . ASP A 1 188 ? -13.135 8.964 5.880 1.00 93.38 188 ASP A CA 1
ATOM 1538 C C . ASP A 1 188 ? -13.281 9.874 7.113 1.00 93.38 188 ASP A C 1
ATOM 1540 O O . ASP A 1 188 ? -12.816 11.011 7.088 1.00 93.38 188 ASP A O 1
ATOM 1544 N N . ARG A 1 189 ? -13.878 9.395 8.214 1.00 93.81 189 ARG A N 1
ATOM 1545 C CA . ARG A 1 189 ? -14.246 10.229 9.377 1.00 93.81 189 ARG A CA 1
ATOM 1546 C C . ARG A 1 189 ? -13.084 10.977 10.020 1.00 93.81 189 ARG A C 1
ATOM 1548 O O . ARG A 1 189 ? -13.267 12.112 10.447 1.00 93.81 189 ARG A O 1
ATOM 1555 N N . PHE A 1 190 ? -11.902 10.370 10.055 1.00 95.44 190 PHE A N 1
ATOM 1556 C CA . PHE A 1 190 ? -10.710 10.988 10.642 1.00 95.44 190 PHE A CA 1
ATOM 1557 C C . PHE A 1 190 ? -9.837 11.714 9.616 1.00 95.44 190 PHE A C 1
ATOM 1559 O O . PHE A 1 190 ? -8.848 12.333 9.998 1.00 95.44 190 PHE A O 1
ATOM 1566 N N . LEU A 1 191 ? -10.176 11.671 8.319 1.00 95.00 191 LEU A N 1
ATOM 1567 C CA . LEU A 1 191 ? -9.398 12.377 7.299 1.00 95.00 191 LEU A CA 1
ATOM 1568 C C . LEU A 1 191 ? -9.332 13.888 7.538 1.00 95.00 191 LEU A C 1
ATOM 1570 O O . LEU A 1 191 ? -8.232 14.410 7.427 1.00 95.00 191 LEU A O 1
ATOM 1574 N N . PRO A 1 192 ? -10.408 14.603 7.923 1.00 96.12 192 PRO A N 1
ATOM 1575 C CA . PRO A 1 192 ? -10.312 16.041 8.181 1.00 96.12 192 PRO A CA 1
ATOM 1576 C C . PRO A 1 192 ? -9.286 16.417 9.261 1.00 96.12 192 PRO A C 1
ATOM 1578 O O . PRO A 1 192 ? -8.681 17.479 9.168 1.00 96.12 192 PRO A O 1
ATOM 1581 N N . ILE A 1 193 ? -9.076 15.544 10.253 1.00 97.00 193 ILE A N 1
ATOM 1582 C CA . ILE A 1 193 ? -8.120 15.756 11.351 1.00 97.00 193 ILE A CA 1
ATOM 1583 C C . ILE A 1 193 ? -6.712 15.321 10.925 1.00 97.00 193 ILE A C 1
ATOM 1585 O O . ILE A 1 193 ? -5.742 16.023 11.175 1.00 97.00 193 ILE A O 1
ATOM 1589 N N . LEU A 1 194 ? -6.586 14.184 10.234 1.00 96.81 194 LEU A N 1
ATOM 1590 C CA . LEU A 1 194 ? -5.292 13.636 9.811 1.00 96.81 194 LEU A CA 1
ATOM 1591 C C . LEU A 1 194 ? -4.680 14.373 8.610 1.00 96.81 194 LEU A C 1
ATOM 1593 O O . LEU A 1 194 ? -3.459 14.428 8.484 1.00 96.81 194 LEU A O 1
ATOM 1597 N N . TRP A 1 195 ? -5.501 14.912 7.705 1.00 96.44 195 TRP A N 1
ATOM 1598 C CA . TRP A 1 195 ? -5.042 15.450 6.422 1.00 96.44 195 TRP A CA 1
ATOM 1599 C C . TRP A 1 195 ? -4.055 16.621 6.543 1.00 96.44 195 TRP A C 1
ATOM 1601 O O . TRP A 1 195 ? -3.034 16.569 5.855 1.00 96.44 195 TRP A O 1
ATOM 1611 N N . PRO A 1 196 ? -4.263 17.625 7.422 1.00 96.31 196 PRO A N 1
ATOM 1612 C CA . PRO A 1 196 ? -3.283 18.694 7.627 1.00 96.31 196 PRO A CA 1
ATOM 1613 C C . PRO A 1 196 ? -1.889 18.166 7.999 1.00 96.31 196 PRO A C 1
ATOM 1615 O O . PRO A 1 196 ? -0.885 18.645 7.475 1.00 96.31 196 PRO A O 1
ATOM 1618 N N . HIS A 1 197 ? -1.822 17.125 8.836 1.00 96.50 197 HIS A N 1
ATOM 1619 C CA . HIS A 1 197 ? -0.555 16.491 9.198 1.00 96.50 197 HIS A CA 1
ATOM 1620 C C . HIS A 1 197 ? 0.069 15.745 8.015 1.00 96.50 197 HIS A C 1
ATOM 1622 O O . HIS A 1 197 ? 1.278 15.818 7.816 1.00 96.50 197 HIS A O 1
ATOM 1628 N N . LEU A 1 198 ? -0.730 15.046 7.202 1.00 95.88 198 LEU A N 1
ATOM 1629 C CA . LEU A 1 198 ? -0.229 14.342 6.017 1.00 95.88 198 LEU A CA 1
ATOM 1630 C C . LEU A 1 198 ? 0.364 15.299 4.980 1.00 95.88 198 LEU A C 1
ATOM 1632 O O . LEU A 1 198 ? 1.429 15.011 4.436 1.00 95.88 198 LEU A O 1
ATOM 1636 N N . ASP A 1 199 ? -0.289 16.435 4.744 1.00 94.38 199 ASP A N 1
ATOM 1637 C CA . ASP A 1 199 ? 0.182 17.462 3.811 1.00 94.38 199 ASP A CA 1
ATOM 1638 C C . ASP A 1 199 ? 1.512 18.087 4.279 1.00 94.38 199 ASP A C 1
ATOM 1640 O O . ASP A 1 199 ? 2.474 18.218 3.510 1.00 94.38 199 ASP A O 1
ATOM 1644 N N . GLN A 1 200 ? 1.619 18.364 5.584 1.00 94.44 200 GLN A N 1
ATOM 1645 C CA . GLN A 1 200 ? 2.858 18.829 6.206 1.00 94.44 200 GLN A CA 1
ATOM 1646 C C . GLN A 1 200 ? 3.981 17.783 6.112 1.00 94.44 200 GLN A C 1
ATOM 1648 O O . GLN A 1 200 ? 5.116 18.125 5.776 1.00 94.44 200 GLN A O 1
ATOM 1653 N N . LEU A 1 201 ? 3.683 16.509 6.391 1.00 94.25 201 LEU A N 1
ATOM 1654 C CA . LEU A 1 201 ? 4.662 15.419 6.338 1.00 94.25 201 LEU A CA 1
ATOM 1655 C C . LEU A 1 201 ? 5.157 15.161 4.909 1.00 94.25 201 LEU A C 1
ATOM 1657 O O . LEU A 1 201 ? 6.354 14.965 4.720 1.00 94.25 201 LEU A O 1
ATOM 1661 N N . ALA A 1 202 ? 4.273 15.207 3.906 1.00 91.38 202 ALA A N 1
ATOM 1662 C CA . ALA A 1 202 ? 4.633 15.020 2.497 1.00 91.38 202 ALA A CA 1
ATOM 1663 C C . ALA A 1 202 ? 5.569 16.121 1.970 1.00 91.38 202 ALA A C 1
ATOM 1665 O O . ALA A 1 202 ? 6.433 15.863 1.127 1.00 91.38 202 ALA A O 1
ATOM 1666 N N . SER A 1 203 ? 5.424 17.338 2.493 1.00 90.62 203 SER A N 1
ATOM 1667 C CA . SER A 1 203 ? 6.271 18.484 2.151 1.00 90.62 203 SER A CA 1
ATOM 1668 C C . SER A 1 203 ? 7.622 18.479 2.878 1.00 90.62 203 SER A C 1
ATOM 1670 O O . SER A 1 203 ? 8.536 19.206 2.491 1.00 90.62 203 SER A O 1
ATOM 1672 N N . ASN A 1 204 ? 7.767 17.676 3.934 1.00 89.56 204 ASN A N 1
ATOM 1673 C CA . ASN A 1 204 ? 8.963 17.639 4.763 1.00 89.56 204 ASN A CA 1
ATOM 1674 C C . ASN A 1 204 ? 9.977 16.604 4.235 1.00 89.56 204 ASN A C 1
ATOM 1676 O O . ASN A 1 204 ? 9.648 15.419 4.202 1.00 89.56 204 ASN A O 1
ATOM 1680 N N . PRO A 1 205 ? 11.212 16.991 3.866 1.00 84.25 205 PRO A N 1
ATOM 1681 C CA . PRO A 1 205 ? 12.191 16.067 3.290 1.00 84.25 205 PRO A CA 1
ATOM 1682 C C . PRO A 1 205 ? 12.832 15.104 4.305 1.00 84.25 205 PRO A C 1
ATOM 1684 O O . PRO A 1 205 ? 13.609 14.241 3.899 1.00 84.25 205 PRO A O 1
ATOM 1687 N N . TYR A 1 206 ? 12.565 15.240 5.611 1.00 89.19 206 TYR A N 1
ATOM 1688 C CA . TYR A 1 206 ? 13.141 14.342 6.614 1.00 89.19 206 TYR A CA 1
ATOM 1689 C C . TYR A 1 206 ? 12.662 12.895 6.438 1.00 89.19 206 TYR A C 1
ATOM 1691 O O . TYR 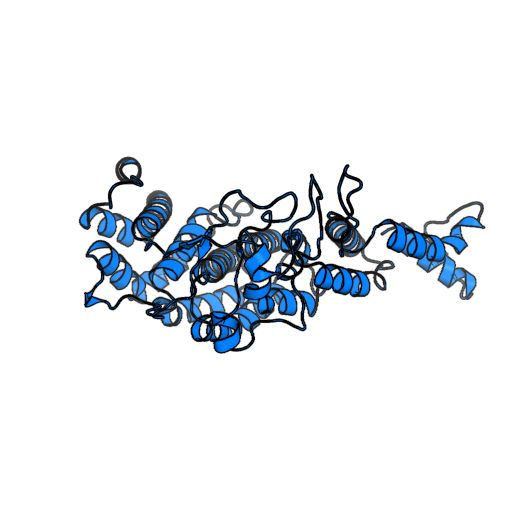A 1 206 ? 11.472 12.632 6.252 1.00 89.19 206 TYR A O 1
ATOM 1699 N N . GLU A 1 207 ? 13.596 11.950 6.580 1.00 89.75 207 GLU A N 1
ATOM 1700 C CA . GLU A 1 207 ? 13.360 10.512 6.400 1.00 89.75 207 GLU A CA 1
ATOM 1701 C C . GLU A 1 207 ? 12.193 10.000 7.254 1.00 89.75 207 GLU A C 1
ATOM 1703 O O . GLU A 1 207 ? 11.275 9.352 6.753 1.00 89.75 207 GLU A O 1
ATOM 1708 N N . SER A 1 208 ? 12.170 10.351 8.542 1.00 91.75 208 SER A N 1
ATOM 1709 C CA . SER A 1 208 ? 11.127 9.909 9.471 1.00 91.75 208 SER A CA 1
ATOM 1710 C C . SER A 1 208 ? 9.743 10.477 9.137 1.00 91.75 208 SER A C 1
ATOM 1712 O O . SER A 1 208 ? 8.738 9.779 9.303 1.00 91.75 208 SER A O 1
ATOM 1714 N N . SER A 1 209 ? 9.676 11.708 8.618 1.00 93.12 209 SER A N 1
ATOM 1715 C CA . SER A 1 209 ? 8.432 12.329 8.157 1.00 93.12 209 SER A CA 1
ATOM 1716 C C . SER A 1 209 ? 7.895 11.638 6.905 1.00 93.12 209 SER A C 1
ATOM 1718 O O . SER A 1 209 ? 6.727 11.246 6.884 1.00 93.12 209 SER A O 1
ATOM 1720 N N . GLN A 1 210 ? 8.758 11.411 5.909 1.00 92.25 210 GLN A N 1
ATOM 1721 C CA . GLN A 1 210 ? 8.418 10.706 4.669 1.00 92.25 210 GLN A CA 1
ATOM 1722 C C . GLN A 1 210 ? 7.972 9.260 4.936 1.00 92.25 210 GLN A C 1
ATOM 1724 O O . GLN A 1 210 ? 6.963 8.801 4.399 1.00 92.25 210 GLN A O 1
ATOM 1729 N N . ARG A 1 211 ? 8.654 8.556 5.843 1.00 94.06 211 ARG A N 1
ATOM 1730 C CA . ARG A 1 211 ? 8.263 7.212 6.283 1.00 94.06 211 ARG A CA 1
ATOM 1731 C C . ARG A 1 211 ? 6.893 7.197 6.963 1.00 94.06 211 ARG A C 1
ATOM 1733 O O . ARG A 1 211 ? 6.078 6.322 6.675 1.00 94.06 211 ARG A O 1
ATOM 1740 N N . CYS A 1 212 ? 6.610 8.171 7.829 1.00 95.56 212 CYS A N 1
ATOM 1741 C CA . CYS A 1 212 ? 5.308 8.292 8.489 1.00 95.56 212 CYS A CA 1
ATOM 1742 C C . CYS A 1 212 ? 4.173 8.485 7.465 1.00 95.56 212 CYS A C 1
ATOM 1744 O O . CYS A 1 212 ? 3.193 7.735 7.476 1.00 95.56 212 CYS A O 1
ATOM 1746 N N . VAL A 1 213 ? 4.326 9.422 6.519 1.00 96.00 213 VAL A N 1
ATOM 1747 C CA . VAL A 1 213 ? 3.309 9.641 5.475 1.00 96.00 213 VAL A CA 1
ATOM 1748 C C . VAL A 1 213 ? 3.173 8.434 4.541 1.00 96.00 213 VAL A C 1
ATOM 1750 O O . VAL A 1 213 ? 2.049 8.111 4.155 1.00 96.00 213 VAL A O 1
ATOM 1753 N N . CYS A 1 214 ? 4.253 7.700 4.247 1.00 94.75 214 CYS A N 1
ATOM 1754 C CA . CYS A 1 214 ? 4.198 6.434 3.507 1.00 94.75 214 CYS A CA 1
ATOM 1755 C C . CYS A 1 214 ? 3.299 5.402 4.205 1.00 94.75 214 CYS A C 1
ATOM 1757 O O . CYS A 1 214 ? 2.393 4.834 3.594 1.00 94.75 214 CYS A O 1
ATOM 1759 N N . GLU A 1 215 ? 3.528 5.161 5.498 1.00 97.00 215 GLU A N 1
ATOM 1760 C CA . GLU A 1 215 ? 2.784 4.175 6.292 1.00 97.00 215 GLU A CA 1
ATOM 1761 C C . GLU A 1 215 ? 1.284 4.503 6.352 1.00 97.00 215 GLU A C 1
ATOM 1763 O O . GLU A 1 215 ? 0.443 3.607 6.190 1.00 97.00 215 GLU A O 1
ATOM 1768 N N . ILE A 1 216 ? 0.943 5.785 6.535 1.00 97.69 216 ILE A N 1
ATOM 1769 C CA . ILE A 1 216 ? -0.449 6.249 6.588 1.00 97.69 216 ILE A CA 1
ATOM 1770 C C . ILE A 1 216 ? -1.094 6.190 5.201 1.00 97.69 216 ILE A C 1
ATOM 1772 O O . ILE A 1 216 ? -2.204 5.672 5.078 1.00 97.69 216 ILE A O 1
ATOM 1776 N N . THR A 1 217 ? -0.401 6.643 4.153 1.00 96.88 217 THR A N 1
ATOM 1777 C CA . THR A 1 217 ? -0.904 6.646 2.767 1.00 96.88 217 THR A CA 1
ATOM 1778 C C . THR A 1 217 ? -1.185 5.228 2.275 1.00 96.88 217 THR A C 1
ATOM 1780 O O . THR A 1 217 ? -2.275 4.954 1.768 1.00 96.88 217 THR A O 1
ATOM 1783 N N . ALA A 1 218 ? -0.264 4.285 2.500 1.00 96.06 218 ALA A N 1
ATOM 1784 C CA . ALA A 1 218 ? -0.492 2.874 2.190 1.00 96.06 218 ALA A CA 1
ATOM 1785 C C . ALA A 1 218 ? -1.696 2.316 2.969 1.00 96.06 218 ALA A C 1
ATOM 1787 O O . ALA A 1 218 ? -2.522 1.581 2.416 1.00 96.06 218 ALA A O 1
ATOM 1788 N N . GLY A 1 219 ? -1.818 2.680 4.251 1.00 97.31 219 GLY A N 1
ATOM 1789 C CA . GLY A 1 219 ? -2.945 2.308 5.104 1.00 97.31 219 GLY A CA 1
ATOM 1790 C C . GLY A 1 219 ? -4.276 2.838 4.574 1.00 97.31 219 GLY A C 1
ATOM 1791 O O . GLY A 1 219 ? -5.239 2.079 4.483 1.00 97.31 219 GLY A O 1
ATOM 1792 N N . LEU A 1 220 ? -4.311 4.101 4.157 1.00 97.50 220 LEU A N 1
ATOM 1793 C CA . LEU A 1 220 ? -5.473 4.781 3.595 1.00 97.50 220 LEU A CA 1
ATOM 1794 C C . LEU A 1 220 ? -5.917 4.152 2.276 1.00 97.50 220 LEU A C 1
ATOM 1796 O O . LEU A 1 220 ? -7.076 3.751 2.150 1.00 97.50 220 LEU A O 1
ATOM 1800 N N . ILE A 1 221 ? -4.986 3.950 1.338 1.00 96.56 221 ILE A N 1
ATOM 1801 C CA . ILE A 1 221 ? -5.285 3.292 0.062 1.00 96.56 221 ILE A CA 1
ATOM 1802 C C . ILE A 1 221 ? -5.811 1.878 0.315 1.00 96.56 221 ILE A C 1
ATOM 1804 O O . ILE A 1 221 ? -6.828 1.496 -0.255 1.00 96.56 221 ILE A O 1
ATOM 1808 N N . ARG A 1 222 ? -5.187 1.081 1.196 1.00 95.12 222 ARG A N 1
ATOM 1809 C CA . ARG A 1 222 ? -5.655 -0.289 1.502 1.00 95.12 222 ARG A CA 1
ATOM 1810 C C . ARG A 1 222 ? -6.959 -0.319 2.302 1.00 95.12 222 ARG A C 1
ATOM 1812 O O . ARG A 1 222 ? -7.725 -1.275 2.153 1.00 95.12 222 ARG A O 1
ATOM 1819 N N . GLY A 1 223 ? -7.209 0.686 3.134 1.00 94.75 223 GLY A N 1
ATOM 1820 C CA . GLY A 1 223 ? -8.424 0.844 3.932 1.00 94.75 223 GLY A CA 1
ATOM 1821 C C . GLY A 1 223 ? -9.645 1.193 3.083 1.00 94.75 223 GLY A C 1
ATOM 1822 O O . GLY A 1 223 ? -10.723 0.650 3.325 1.00 94.75 223 GLY A O 1
ATOM 1823 N N . SER A 1 224 ? -9.456 1.966 2.009 1.00 94.12 224 SER A N 1
ATOM 1824 C CA . SER A 1 224 ? -10.522 2.397 1.092 1.00 94.12 224 SER A CA 1
ATOM 1825 C C . SER A 1 224 ? -11.027 1.320 0.125 1.00 94.12 224 SER A C 1
ATOM 1827 O O . SER A 1 224 ? -11.857 1.576 -0.746 1.00 94.12 224 SER A O 1
ATOM 1829 N N . LYS A 1 225 ? -10.579 0.068 0.287 1.00 92.00 225 LYS A N 1
ATOM 1830 C CA . LYS A 1 225 ? -10.943 -1.074 -0.568 1.00 92.00 225 LYS A CA 1
ATOM 1831 C C . LYS A 1 225 ? -12.451 -1.234 -0.792 1.00 92.00 225 LYS A C 1
ATOM 1833 O O . LYS A 1 225 ? -12.864 -1.640 -1.877 1.00 92.00 225 LYS A O 1
ATOM 1838 N N . HIS A 1 226 ? -13.254 -0.973 0.234 1.00 89.56 226 HIS A N 1
ATOM 1839 C CA . HIS A 1 226 ? -14.703 -1.199 0.228 1.00 89.56 226 HIS A CA 1
ATOM 1840 C C . HIS A 1 226 ? -15.518 0.093 0.348 1.00 89.56 226 HIS A C 1
ATOM 1842 O O . HIS A 1 226 ? -16.678 0.025 0.735 1.00 89.56 226 HIS A O 1
ATOM 1848 N N . TRP A 1 227 ? -14.914 1.246 0.067 1.00 91.56 227 TRP A N 1
ATOM 1849 C CA . TRP A 1 227 ? -15.619 2.525 0.069 1.00 91.56 227 TRP A CA 1
ATOM 1850 C C . TRP A 1 227 ? -16.483 2.688 -1.190 1.00 91.56 227 TRP A C 1
ATOM 1852 O O . TRP A 1 227 ? -16.204 2.071 -2.227 1.00 91.56 227 TRP A O 1
ATOM 1862 N N . SER A 1 228 ? -17.515 3.529 -1.095 1.00 91.06 228 SER A N 1
ATOM 1863 C CA . SER A 1 228 ? -18.299 3.986 -2.244 1.00 91.06 228 SER A CA 1
ATOM 1864 C C . SER A 1 228 ? -17.461 4.820 -3.212 1.00 91.06 228 SER A C 1
ATOM 1866 O O . SER A 1 228 ? -16.445 5.415 -2.835 1.00 91.06 228 SER A O 1
ATOM 1868 N N . PHE A 1 229 ? -17.910 4.899 -4.466 1.00 91.69 229 PHE A N 1
ATOM 1869 C CA . PHE A 1 229 ? -17.235 5.691 -5.490 1.00 91.69 229 PHE A CA 1
ATOM 1870 C C . PHE A 1 229 ? -17.090 7.157 -5.073 1.00 91.69 229 PHE A C 1
ATOM 1872 O O . PHE A 1 229 ? -15.989 7.687 -5.155 1.00 91.69 229 PHE A O 1
ATOM 1879 N N . SER A 1 230 ? -18.134 7.788 -4.516 1.00 92.00 230 SER A N 1
ATOM 1880 C CA . SER A 1 230 ? -18.038 9.185 -4.059 1.00 92.00 230 SER A CA 1
ATOM 1881 C C . SER A 1 230 ? -16.926 9.419 -3.030 1.00 92.00 230 SER A C 1
ATOM 1883 O O . SER A 1 230 ? -16.313 10.487 -3.050 1.00 92.00 230 SER A O 1
ATOM 1885 N N . LYS A 1 231 ? -16.672 8.474 -2.115 1.00 92.62 231 LYS A N 1
ATOM 1886 C CA . LYS A 1 231 ? -15.581 8.603 -1.137 1.00 92.62 231 LYS A CA 1
ATOM 1887 C C . LYS A 1 231 ? -14.220 8.363 -1.781 1.00 92.62 231 LYS A C 1
ATOM 1889 O O . LYS A 1 231 ? -13.269 9.076 -1.476 1.00 92.62 231 LYS A O 1
ATOM 1894 N N . VAL A 1 232 ? -14.122 7.369 -2.664 1.00 93.94 232 VAL A N 1
ATOM 1895 C CA . VAL A 1 232 ? -12.876 7.033 -3.369 1.00 93.94 232 VAL A CA 1
ATOM 1896 C C . VAL A 1 232 ? -12.460 8.150 -4.330 1.00 93.94 232 VAL A C 1
ATOM 1898 O O . VAL A 1 232 ? -11.288 8.503 -4.355 1.00 93.94 232 VAL A O 1
ATOM 1901 N N . ASP A 1 233 ? -13.400 8.752 -5.056 1.00 95.00 233 ASP A N 1
ATOM 1902 C CA . ASP A 1 233 ? -13.147 9.883 -5.956 1.00 95.00 233 ASP A CA 1
ATOM 1903 C C . ASP A 1 233 ? -12.583 11.094 -5.192 1.00 95.00 233 ASP A C 1
ATOM 1905 O O . ASP A 1 233 ? -11.493 11.578 -5.498 1.00 95.00 233 ASP A O 1
ATOM 1909 N N . ARG A 1 234 ? -13.249 11.506 -4.101 1.00 95.38 234 ARG A N 1
ATOM 1910 C CA . ARG A 1 234 ? -12.746 12.567 -3.208 1.00 95.38 234 ARG A CA 1
ATOM 1911 C C . ARG A 1 234 ? -11.376 12.230 -2.625 1.00 95.38 234 ARG A C 1
ATOM 1913 O O . ARG A 1 234 ? -10.508 13.094 -2.548 1.00 95.38 234 ARG A O 1
ATOM 1920 N N . LEU A 1 235 ? -11.175 10.976 -2.223 1.00 96.25 235 LEU A N 1
ATOM 1921 C CA . LEU A 1 235 ? -9.896 10.512 -1.701 1.00 96.25 235 LEU A CA 1
ATOM 1922 C C . LEU A 1 235 ? -8.776 10.672 -2.737 1.00 96.25 235 LEU A C 1
ATOM 1924 O O . LEU A 1 235 ? -7.702 11.149 -2.385 1.00 96.25 235 LEU A O 1
ATOM 1928 N N . TRP A 1 236 ? -8.996 10.296 -3.998 1.00 96.25 236 TRP A N 1
ATOM 1929 C CA . TRP A 1 236 ? -7.965 10.400 -5.034 1.00 96.25 236 TRP A CA 1
ATOM 1930 C C . TRP A 1 236 ? -7.698 11.835 -5.481 1.00 96.25 236 TRP A C 1
ATOM 1932 O O . TRP A 1 236 ? -6.545 12.164 -5.751 1.00 96.25 236 TRP A O 1
ATOM 1942 N N . GLN A 1 237 ? -8.701 12.717 -5.451 1.00 95.81 237 GLN A N 1
ATOM 1943 C CA . GLN A 1 237 ? -8.490 14.159 -5.641 1.00 95.81 237 GLN A CA 1
ATOM 1944 C C . GLN A 1 237 ? -7.516 14.746 -4.607 1.00 95.81 237 GLN A C 1
ATOM 1946 O O . GLN A 1 237 ? -6.764 15.664 -4.925 1.00 95.81 237 GLN A O 1
ATOM 1951 N N . LEU A 1 238 ? -7.498 14.191 -3.392 1.00 95.69 238 LEU A N 1
ATOM 1952 C CA . LEU A 1 238 ? -6.584 14.574 -2.318 1.00 95.69 238 LEU A CA 1
ATOM 1953 C C . LEU A 1 238 ? -5.232 13.838 -2.405 1.00 95.69 238 LEU A C 1
ATOM 1955 O O . LEU A 1 238 ? -4.170 14.453 -2.302 1.00 95.69 238 LEU A O 1
ATOM 1959 N N . LEU A 1 239 ? -5.247 12.520 -2.631 1.00 95.75 239 LEU A N 1
ATOM 1960 C CA . LEU A 1 239 ? -4.039 11.692 -2.676 1.00 95.75 239 LEU A CA 1
ATOM 1961 C C . LEU A 1 239 ? -3.147 11.981 -3.883 1.00 95.75 239 LEU A C 1
ATOM 1963 O O . LEU A 1 239 ? -1.929 11.928 -3.739 1.00 95.75 239 LEU A O 1
ATOM 1967 N N . CYS A 1 240 ? -3.706 12.272 -5.060 1.00 94.12 240 CYS A N 1
ATOM 1968 C CA . CYS A 1 240 ? -2.898 12.505 -6.258 1.00 94.12 240 CYS A CA 1
ATOM 1969 C C . CYS A 1 240 ? -1.923 13.690 -6.090 1.00 94.12 240 CYS A C 1
ATOM 1971 O O . CYS A 1 240 ? -0.730 13.498 -6.342 1.00 94.12 240 CYS A O 1
ATOM 1973 N N . PRO A 1 241 ? -2.357 14.882 -5.626 1.00 94.19 241 PRO A N 1
ATOM 1974 C CA . PRO A 1 241 ? -1.446 15.974 -5.284 1.00 94.19 241 PRO A CA 1
ATOM 1975 C C . PRO A 1 241 ? -0.431 15.604 -4.199 1.00 94.19 241 PRO A C 1
ATOM 1977 O O . PRO A 1 241 ? 0.753 15.884 -4.368 1.00 94.19 241 PRO A O 1
ATOM 1980 N N . LEU A 1 242 ? -0.864 14.934 -3.124 1.00 93.81 242 LEU A N 1
ATOM 1981 C CA . LEU A 1 242 ? 0.016 14.552 -2.015 1.00 93.81 242 LEU A CA 1
ATOM 1982 C C . LEU A 1 242 ? 1.146 13.625 -2.480 1.00 93.81 242 LEU A C 1
ATOM 1984 O O . LEU A 1 242 ? 2.317 13.879 -2.201 1.00 93.81 242 LEU A O 1
ATOM 1988 N N . ILE A 1 243 ? 0.803 12.574 -3.230 1.00 90.56 243 ILE A N 1
ATOM 1989 C CA . ILE A 1 243 ? 1.774 11.623 -3.780 1.00 90.56 243 ILE A CA 1
ATOM 1990 C C . ILE A 1 243 ? 2.693 12.338 -4.773 1.00 90.56 243 ILE A C 1
ATOM 1992 O O . ILE A 1 243 ? 3.897 12.114 -4.746 1.00 90.56 243 ILE A O 1
ATOM 1996 N N . ARG A 1 244 ? 2.170 13.245 -5.609 1.00 88.31 244 ARG A N 1
ATOM 1997 C CA . ARG A 1 244 ? 2.994 14.038 -6.535 1.00 88.31 244 ARG A CA 1
ATOM 1998 C C . ARG A 1 244 ? 4.030 14.885 -5.791 1.00 88.31 244 ARG A C 1
ATOM 2000 O O . ARG A 1 244 ? 5.203 14.863 -6.157 1.00 88.31 244 ARG A O 1
ATOM 2007 N N . THR A 1 245 ? 3.617 15.603 -4.748 1.00 88.19 245 THR A N 1
ATOM 2008 C CA . THR A 1 245 ? 4.520 16.394 -3.900 1.00 88.19 245 THR A CA 1
ATOM 2009 C C . THR A 1 245 ? 5.585 15.507 -3.263 1.00 88.19 245 THR A C 1
ATOM 2011 O O . THR A 1 245 ? 6.771 15.816 -3.347 1.00 88.19 245 THR A O 1
ATOM 2014 N N . ALA A 1 246 ? 5.185 14.370 -2.697 1.00 85.06 246 ALA A N 1
ATOM 2015 C CA . ALA A 1 246 ? 6.119 13.460 -2.056 1.00 85.06 246 ALA A CA 1
ATOM 2016 C C . ALA A 1 246 ? 7.121 12.819 -3.033 1.00 85.06 246 ALA A C 1
ATOM 2018 O O . ALA A 1 246 ? 8.313 12.764 -2.740 1.00 85.06 246 ALA A O 1
ATOM 2019 N N . LEU A 1 247 ? 6.671 12.395 -4.219 1.00 80.44 247 LEU A N 1
ATOM 2020 C CA . LEU A 1 247 ? 7.545 11.839 -5.258 1.00 80.44 247 LEU A CA 1
ATOM 2021 C C . LEU A 1 247 ? 8.546 12.875 -5.790 1.00 80.44 247 LEU A C 1
ATOM 2023 O O . LEU A 1 247 ? 9.672 12.512 -6.122 1.00 80.44 247 LEU A O 1
ATOM 2027 N N . ASN A 1 248 ? 8.176 14.158 -5.829 1.00 82.38 248 ASN A N 1
ATOM 2028 C CA . ASN A 1 248 ? 9.097 15.239 -6.191 1.00 82.38 248 ASN A CA 1
ATOM 2029 C C . ASN A 1 248 ? 10.146 15.520 -5.103 1.00 82.38 248 ASN A C 1
ATOM 2031 O O . ASN A 1 248 ? 11.250 15.955 -5.423 1.00 82.38 248 ASN A O 1
ATOM 2035 N N . ASN A 1 249 ? 9.816 15.250 -3.839 1.00 81.44 249 ASN A N 1
ATOM 2036 C CA . ASN A 1 249 ? 10.691 15.452 -2.682 1.00 81.44 249 ASN A CA 1
ATOM 2037 C C . ASN A 1 249 ? 11.486 14.193 -2.292 1.00 81.44 249 ASN A C 1
ATOM 2039 O O . ASN A 1 249 ? 12.151 14.180 -1.256 1.00 81.44 249 ASN A O 1
ATOM 2043 N N . ILE A 1 250 ? 11.409 13.127 -3.094 1.00 81.81 250 ILE A N 1
ATOM 2044 C CA . ILE A 1 250 ? 12.026 11.841 -2.778 1.00 81.81 250 ILE A CA 1
ATOM 2045 C C . ILE A 1 250 ? 13.554 11.959 -2.721 1.00 81.81 250 ILE A C 1
ATOM 2047 O O . ILE A 1 250 ? 14.205 12.520 -3.605 1.00 81.81 250 ILE A O 1
ATOM 2051 N N . THR A 1 251 ? 14.137 11.387 -1.676 1.00 81.19 251 THR A N 1
ATOM 2052 C CA . THR A 1 251 ? 15.583 11.327 -1.445 1.00 81.19 251 THR A CA 1
ATOM 2053 C C . THR A 1 251 ? 16.078 9.888 -1.570 1.00 81.19 251 THR A C 1
ATOM 2055 O O . THR A 1 251 ? 15.294 8.939 -1.604 1.00 81.19 251 THR A O 1
ATOM 2058 N N . VAL A 1 252 ? 17.399 9.696 -1.609 1.00 79.00 252 VAL A N 1
ATOM 2059 C CA . VAL A 1 252 ? 18.008 8.353 -1.637 1.00 79.00 252 VAL A CA 1
ATOM 2060 C C . VAL A 1 252 ? 17.592 7.512 -0.421 1.00 79.00 252 VAL A C 1
ATOM 2062 O O . VAL A 1 252 ? 17.397 6.306 -0.554 1.00 79.00 252 VAL A O 1
ATOM 2065 N N . GLU A 1 253 ? 17.416 8.147 0.739 1.00 79.06 253 GLU A N 1
ATOM 2066 C CA . GLU A 1 253 ? 17.032 7.494 2.000 1.00 79.06 253 GLU A CA 1
ATOM 2067 C C . GLU A 1 253 ? 15.547 7.095 2.011 1.00 79.06 253 GLU A C 1
ATOM 2069 O O . GLU A 1 253 ? 15.194 6.019 2.481 1.00 79.06 253 GLU A O 1
ATOM 2074 N N . THR A 1 254 ? 14.677 7.909 1.409 1.00 82.00 254 THR A N 1
ATOM 2075 C CA . THR A 1 254 ? 13.211 7.720 1.443 1.00 82.00 254 THR A CA 1
ATOM 2076 C C . THR A 1 254 ? 12.662 6.930 0.257 1.00 82.00 254 THR A C 1
ATOM 2078 O O . THR A 1 254 ? 11.511 6.490 0.268 1.00 82.00 254 THR A O 1
ATOM 2081 N N . TYR A 1 255 ? 13.491 6.704 -0.764 1.00 80.81 255 TYR A N 1
ATOM 2082 C CA . TYR A 1 255 ? 13.116 5.996 -1.983 1.00 80.81 255 TYR A CA 1
ATOM 2083 C C . TYR A 1 255 ? 12.522 4.606 -1.726 1.00 80.81 255 TYR A C 1
ATOM 2085 O O . TYR A 1 255 ? 11.471 4.260 -2.268 1.00 80.81 255 TYR A O 1
ATOM 2093 N N . THR A 1 256 ? 13.189 3.818 -0.883 1.00 83.19 256 THR A N 1
ATOM 2094 C CA . THR A 1 256 ? 12.787 2.437 -0.576 1.00 83.19 256 THR A CA 1
ATOM 2095 C C . THR A 1 256 ? 11.463 2.385 0.188 1.00 83.19 256 THR A C 1
ATOM 2097 O O . THR A 1 256 ? 10.658 1.476 -0.026 1.00 83.19 256 THR A O 1
ATOM 2100 N N . ASP A 1 257 ? 11.203 3.372 1.047 1.00 87.38 257 ASP A N 1
ATOM 2101 C CA . ASP A 1 257 ? 9.957 3.458 1.809 1.00 87.38 257 ASP A CA 1
ATOM 2102 C C . ASP A 1 257 ? 8.771 3.805 0.907 1.00 87.38 257 ASP A C 1
ATOM 2104 O O . ASP A 1 257 ? 7.722 3.166 1.008 1.00 87.38 257 ASP A O 1
ATOM 2108 N N . TRP A 1 258 ? 8.941 4.748 -0.026 1.00 87.56 258 TRP A N 1
ATOM 2109 C CA . TRP A 1 258 ? 7.917 5.068 -1.027 1.00 87.56 258 TRP A CA 1
ATOM 2110 C C . TRP A 1 258 ? 7.655 3.906 -1.975 1.00 87.56 258 TRP A C 1
ATOM 2112 O O . TRP A 1 258 ? 6.502 3.603 -2.280 1.00 87.56 258 TRP A O 1
ATOM 2122 N N . GLY A 1 259 ? 8.704 3.215 -2.405 1.00 82.81 259 GLY A N 1
ATOM 2123 C CA . GLY A 1 259 ? 8.553 2.000 -3.185 1.00 82.81 259 GLY A CA 1
ATOM 2124 C C . GLY A 1 259 ? 7.747 0.926 -2.432 1.00 82.81 259 GLY A C 1
ATOM 2125 O O . GLY A 1 259 ? 6.710 0.462 -2.918 1.00 82.81 259 GLY A O 1
ATOM 2126 N N . THR A 1 260 ? 8.111 0.647 -1.176 1.00 87.56 260 THR A N 1
ATOM 2127 C CA . THR A 1 260 ? 7.372 -0.277 -0.295 1.00 87.56 260 THR A CA 1
ATOM 2128 C C . THR A 1 260 ? 5.927 0.176 -0.061 1.00 87.56 260 THR A C 1
ATOM 2130 O O . THR A 1 260 ? 5.016 -0.655 -0.048 1.00 87.56 260 THR A O 1
ATOM 2133 N N . CYS A 1 261 ? 5.691 1.481 0.091 1.00 91.12 261 CYS A N 1
ATOM 2134 C CA . CYS A 1 261 ? 4.367 2.084 0.240 1.00 91.12 261 CYS A CA 1
ATOM 2135 C C . CYS A 1 261 ? 3.471 1.765 -0.962 1.00 91.12 261 CYS A C 1
ATOM 2137 O O . CYS A 1 261 ? 2.384 1.211 -0.785 1.00 91.12 261 CYS A O 1
ATOM 2139 N N . ILE A 1 262 ? 3.945 2.047 -2.180 1.00 88.31 262 ILE A N 1
ATOM 2140 C CA . ILE A 1 262 ? 3.199 1.827 -3.425 1.00 88.31 262 ILE A CA 1
ATOM 2141 C C . ILE A 1 262 ? 2.959 0.332 -3.663 1.00 88.31 262 ILE A C 1
ATOM 2143 O O . ILE A 1 262 ? 1.823 -0.071 -3.925 1.00 88.31 262 ILE A O 1
ATOM 2147 N N . ALA A 1 263 ? 3.981 -0.508 -3.478 1.00 85.06 263 ALA A N 1
ATOM 2148 C CA . ALA A 1 263 ? 3.838 -1.962 -3.538 1.00 85.06 263 ALA A CA 1
ATOM 2149 C C . ALA A 1 263 ? 2.759 -2.465 -2.563 1.00 85.06 263 ALA A C 1
ATOM 2151 O O . ALA A 1 263 ? 1.827 -3.182 -2.941 1.00 85.06 263 ALA A O 1
ATOM 2152 N N . THR A 1 264 ? 2.836 -2.030 -1.304 1.00 89.94 264 THR A N 1
ATOM 2153 C CA . THR A 1 264 ? 1.880 -2.405 -0.255 1.00 89.94 264 THR A CA 1
ATOM 2154 C C . THR A 1 264 ? 0.472 -1.890 -0.556 1.00 89.94 264 THR A C 1
ATOM 2156 O O . THR A 1 264 ? -0.509 -2.562 -0.224 1.00 89.94 264 THR A O 1
ATOM 2159 N N . ALA A 1 265 ? 0.341 -0.719 -1.182 1.00 90.88 265 ALA A N 1
ATOM 2160 C CA . ALA A 1 265 ? -0.937 -0.128 -1.566 1.00 90.88 265 ALA A CA 1
ATOM 2161 C C . ALA A 1 265 ? -1.647 -0.936 -2.669 1.00 90.88 265 ALA A C 1
ATOM 2163 O O . ALA A 1 265 ? -2.860 -1.161 -2.577 1.00 90.88 265 ALA A O 1
ATOM 2164 N N . CYS A 1 266 ? -0.887 -1.417 -3.657 1.00 87.06 266 CYS A N 1
ATOM 2165 C CA . CYS A 1 266 ? -1.377 -2.194 -4.799 1.00 87.06 266 CYS A CA 1
ATOM 2166 C C . CYS A 1 266 ? -1.650 -3.672 -4.476 1.00 87.06 266 CYS A C 1
ATOM 2168 O O . CYS A 1 266 ? -2.44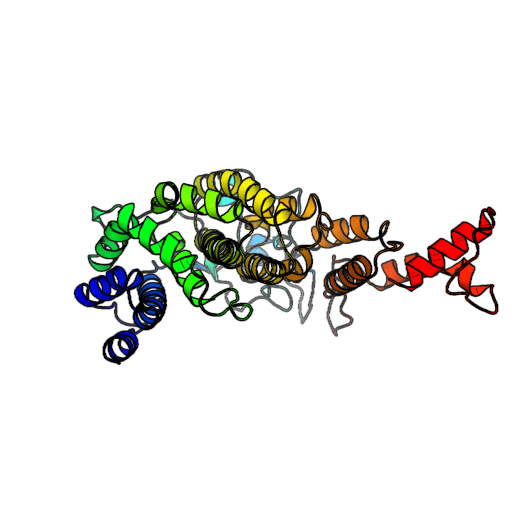4 -4.329 -5.147 1.00 87.06 266 CYS A O 1
ATOM 2170 N N . GLU A 1 267 ? -1.021 -4.218 -3.437 1.00 85.75 267 GLU A N 1
ATOM 2171 C CA . GLU A 1 267 ? -1.128 -5.637 -3.109 1.00 85.75 267 GLU A CA 1
ATOM 2172 C C . GLU A 1 267 ? -2.567 -6.074 -2.746 1.00 85.75 267 GLU A C 1
ATOM 2174 O O . GLU A 1 267 ? -3.206 -5.572 -1.809 1.00 85.75 267 GLU A O 1
ATOM 2179 N N . GLY A 1 268 ? -3.061 -7.102 -3.447 1.00 84.12 268 GLY A N 1
ATOM 2180 C CA . GLY A 1 268 ? -4.379 -7.691 -3.194 1.00 84.12 268 GLY A CA 1
ATOM 2181 C C . GLY A 1 268 ? -5.526 -6.729 -3.503 1.00 84.12 268 GLY A C 1
ATOM 2182 O O . GLY A 1 268 ? -6.514 -6.682 -2.746 1.00 84.12 268 GLY A O 1
ATOM 2183 N N . ARG A 1 269 ? -5.347 -5.945 -4.573 1.00 88.06 269 ARG A N 1
ATOM 2184 C CA . ARG A 1 269 ? -6.303 -4.984 -5.110 1.00 88.06 269 ARG A CA 1
ATOM 2185 C C . ARG A 1 269 ? -6.557 -5.217 -6.591 1.00 88.06 269 ARG A C 1
ATOM 2187 O O . ARG A 1 269 ? -5.651 -5.575 -7.334 1.00 88.06 269 ARG A O 1
ATOM 2194 N N . ASP A 1 270 ? -7.799 -4.983 -6.994 1.00 89.50 270 ASP A N 1
ATOM 2195 C CA . ASP A 1 270 ? -8.179 -4.926 -8.403 1.00 89.50 270 ASP A CA 1
ATOM 2196 C C . ASP A 1 270 ? -7.575 -3.662 -9.050 1.00 89.50 270 ASP A C 1
ATOM 2198 O O . ASP A 1 270 ? -7.797 -2.555 -8.533 1.00 89.50 270 ASP A O 1
ATOM 2202 N N . PRO A 1 271 ? -6.815 -3.790 -10.154 1.00 88.75 271 PRO A N 1
ATOM 2203 C CA . PRO A 1 271 ? -6.101 -2.666 -10.743 1.00 88.75 271 PRO A CA 1
ATOM 2204 C C . PRO A 1 271 ? -7.036 -1.560 -11.248 1.00 88.75 271 PRO A C 1
ATOM 2206 O O . PRO A 1 271 ? -6.685 -0.381 -11.198 1.00 88.75 271 PRO A O 1
ATOM 2209 N N . ARG A 1 272 ? -8.268 -1.899 -11.645 1.00 90.56 272 ARG A N 1
ATOM 2210 C CA . ARG A 1 272 ? -9.255 -0.922 -12.133 1.00 90.56 272 ARG A CA 1
ATOM 2211 C C . ARG A 1 272 ? -9.731 0.014 -11.018 1.00 90.56 272 ARG A C 1
ATOM 2213 O O . ARG A 1 272 ? -10.091 1.159 -11.281 1.00 90.56 272 ARG A O 1
ATOM 2220 N N . LYS A 1 273 ? -9.674 -0.424 -9.752 1.00 91.31 273 LYS A N 1
ATOM 2221 C CA . LYS A 1 273 ? -10.006 0.410 -8.577 1.00 91.31 273 LYS A CA 1
ATOM 2222 C C . LYS A 1 273 ? -8.881 1.359 -8.161 1.00 91.31 273 LYS A C 1
ATOM 2224 O O . LYS A 1 273 ? -9.125 2.263 -7.367 1.00 91.31 273 LYS A O 1
ATOM 2229 N N . LEU A 1 274 ? -7.658 1.119 -8.631 1.00 91.44 274 LEU A N 1
ATOM 2230 C CA . LEU A 1 274 ? -6.466 1.918 -8.328 1.00 91.44 274 LEU A CA 1
ATOM 2231 C C . LEU A 1 274 ? -5.965 2.691 -9.556 1.00 91.44 274 LEU A C 1
ATOM 2233 O O . LEU A 1 274 ? -4.821 3.135 -9.574 1.00 91.44 274 LEU A O 1
ATOM 2237 N N . HIS A 1 275 ? -6.809 2.869 -10.575 1.00 91.81 275 HIS A N 1
ATOM 2238 C CA . HIS A 1 275 ? -6.406 3.463 -11.847 1.00 91.81 275 HIS A CA 1
ATOM 2239 C C . HIS A 1 275 ? -5.786 4.860 -11.698 1.00 91.81 275 HIS A C 1
ATOM 2241 O O . HIS A 1 275 ? -4.788 5.133 -12.353 1.00 91.81 275 HIS A O 1
ATOM 2247 N N . TRP A 1 276 ? -6.292 5.699 -10.784 1.00 93.50 276 TRP A N 1
ATOM 2248 C CA . TRP A 1 276 ? -5.707 7.012 -10.480 1.00 93.50 276 TRP A CA 1
ATOM 2249 C C . TRP A 1 276 ? -4.231 6.933 -10.079 1.00 93.50 276 TRP A C 1
ATOM 2251 O O . TRP A 1 276 ? -3.437 7.773 -10.495 1.00 93.50 276 TRP A O 1
ATOM 2261 N N . LEU A 1 277 ? -3.849 5.914 -9.300 1.00 91.06 277 LEU A N 1
ATOM 2262 C CA . LEU A 1 277 ? -2.459 5.709 -8.899 1.00 91.06 277 LEU A CA 1
ATOM 2263 C C . LEU A 1 277 ? -1.589 5.352 -10.096 1.00 91.06 277 LEU A C 1
ATOM 2265 O O . LEU A 1 277 ? -0.497 5.887 -10.248 1.00 91.06 277 LEU A O 1
ATOM 2269 N N . PHE A 1 278 ? -2.066 4.437 -10.937 1.00 88.62 278 PHE A N 1
ATOM 2270 C CA . PHE A 1 278 ? -1.305 3.995 -12.096 1.00 88.62 278 PHE A CA 1
ATOM 2271 C C . PHE A 1 278 ? -1.131 5.104 -13.121 1.00 88.62 278 PHE A C 1
ATOM 2273 O O . PHE A 1 278 ? -0.020 5.287 -13.608 1.00 88.62 278 PHE A O 1
ATOM 2280 N N . GLU A 1 279 ? -2.181 5.875 -13.392 1.00 89.94 279 GLU A N 1
ATOM 2281 C CA . GLU A 1 279 ? -2.086 7.030 -14.281 1.00 89.94 279 GLU A CA 1
ATOM 2282 C C . GLU A 1 279 ? -1.132 8.086 -13.716 1.00 89.94 279 GLU A C 1
ATOM 2284 O O . GLU A 1 279 ? -0.237 8.522 -14.434 1.00 89.94 279 GLU A O 1
ATOM 2289 N N . LEU A 1 280 ? -1.219 8.402 -12.415 1.00 88.06 280 LEU A N 1
ATOM 2290 C CA . LEU A 1 280 ? -0.291 9.329 -11.757 1.00 88.06 280 LEU A CA 1
ATOM 2291 C C . LEU A 1 280 ? 1.169 8.881 -11.895 1.00 88.06 280 LEU A C 1
ATOM 2293 O O . LEU A 1 280 ? 2.036 9.685 -12.231 1.00 88.06 280 LEU A O 1
ATOM 2297 N N . LEU A 1 281 ? 1.452 7.603 -11.636 1.00 83.50 281 LEU A N 1
ATOM 2298 C CA . LEU A 1 281 ? 2.804 7.068 -11.771 1.00 83.50 281 LEU A CA 1
ATOM 2299 C C . LEU A 1 281 ? 3.262 7.132 -13.242 1.00 83.50 281 LEU A C 1
ATOM 2301 O O . LEU A 1 281 ? 4.417 7.472 -13.513 1.00 83.50 281 LEU A O 1
ATOM 2305 N N . MET A 1 282 ? 2.364 6.855 -14.194 1.00 83.31 282 MET A N 1
ATOM 2306 C CA . MET A 1 282 ? 2.651 6.867 -15.633 1.00 83.31 282 MET A CA 1
ATOM 2307 C C . MET A 1 282 ? 2.911 8.254 -16.226 1.00 83.31 282 MET A C 1
ATOM 2309 O O . MET A 1 282 ? 3.478 8.330 -17.316 1.00 83.31 282 MET A O 1
ATOM 2313 N N . GLU A 1 283 ? 2.564 9.345 -15.542 1.00 82.38 283 GLU A N 1
ATOM 2314 C CA . GLU A 1 283 ? 2.838 10.700 -16.035 1.00 82.38 283 GLU A CA 1
ATOM 2315 C C . GLU A 1 283 ? 4.337 10.992 -16.166 1.00 82.38 283 GLU A C 1
ATOM 2317 O O . GLU A 1 283 ? 4.764 11.682 -17.094 1.00 82.38 283 GLU A O 1
ATOM 2322 N N . SER A 1 284 ? 5.164 10.497 -15.241 1.00 68.62 284 SER A N 1
ATOM 2323 C CA . SER A 1 284 ? 6.619 10.672 -15.312 1.00 68.62 284 SER A CA 1
ATOM 2324 C C . SER A 1 284 ? 7.389 9.530 -14.630 1.00 68.62 284 SER A C 1
ATOM 2326 O O . SER A 1 284 ? 8.019 9.725 -13.591 1.00 68.62 284 SER A O 1
ATOM 2328 N N . PRO A 1 285 ? 7.461 8.339 -15.258 1.00 65.94 285 PRO A N 1
ATOM 2329 C CA . PRO A 1 285 ? 8.097 7.149 -14.676 1.00 65.94 285 PRO A CA 1
ATOM 2330 C C . PRO A 1 285 ? 9.587 7.301 -14.325 1.00 65.94 285 PRO A C 1
ATOM 2332 O O . PRO A 1 285 ? 10.141 6.493 -13.580 1.00 65.94 285 PRO A O 1
ATOM 2335 N N . LEU A 1 286 ? 10.250 8.313 -14.898 1.00 64.12 286 LEU A N 1
ATOM 2336 C CA . LEU A 1 286 ? 11.684 8.584 -14.750 1.00 64.12 286 LEU A CA 1
ATOM 2337 C C . LEU A 1 286 ? 11.994 9.981 -14.177 1.00 64.12 286 LEU A C 1
ATOM 2339 O O . LEU A 1 286 ? 13.169 10.339 -14.126 1.00 64.12 286 LEU A O 1
ATOM 2343 N N . SER A 1 287 ? 11.003 10.797 -13.788 1.00 52.50 287 SER A N 1
ATOM 2344 C CA . SER A 1 287 ? 11.302 12.112 -13.196 1.00 52.50 287 SER A CA 1
ATOM 2345 C C . SER A 1 287 ? 11.799 11.952 -11.759 1.00 52.50 287 SER A C 1
ATOM 2347 O O . SER A 1 287 ? 11.101 11.381 -10.925 1.00 52.50 287 SER A O 1
ATOM 2349 N N . GLY A 1 288 ? 12.992 12.480 -11.478 1.00 49.12 288 GLY A N 1
ATOM 2350 C CA . GLY A 1 288 ? 13.602 12.515 -10.147 1.00 49.12 288 GLY A CA 1
ATOM 2351 C C . GLY A 1 288 ? 14.717 11.487 -9.930 1.00 49.12 288 GLY A C 1
ATOM 2352 O O . GLY A 1 288 ? 14.819 10.461 -10.607 1.00 49.12 288 GLY A O 1
ATOM 2353 N N . GLU A 1 289 ? 15.557 11.740 -8.923 1.00 42.41 289 GLU A N 1
ATOM 2354 C CA . GLU A 1 289 ? 16.575 10.790 -8.458 1.00 42.41 289 GLU A CA 1
ATOM 2355 C C . GLU A 1 289 ? 15.974 9.542 -7.793 1.00 42.41 289 GLU A C 1
ATOM 2357 O O . GLU A 1 289 ? 16.727 8.666 -7.385 1.00 42.41 289 GLU A O 1
ATOM 2362 N N . GLY A 1 290 ? 14.652 9.350 -7.781 1.00 45.75 290 GLY A N 1
ATOM 2363 C CA . GLY A 1 290 ? 13.979 8.201 -7.169 1.00 45.75 290 GLY A CA 1
ATOM 2364 C C . GLY A 1 290 ? 12.850 7.615 -8.015 1.00 45.75 290 GLY A C 1
ATOM 2365 O O . GLY A 1 290 ? 11.722 7.560 -7.546 1.00 45.75 290 GLY A O 1
ATOM 2366 N N . GLY A 1 291 ? 13.135 7.148 -9.240 1.00 49.62 291 GLY A N 1
ATOM 2367 C CA . GLY A 1 291 ? 12.152 6.488 -10.118 1.00 49.62 291 GLY A CA 1
ATOM 2368 C C . GLY A 1 291 ? 11.354 5.388 -9.399 1.00 49.62 291 GLY A C 1
ATOM 2369 O O . GLY A 1 291 ? 11.842 4.272 -9.211 1.00 49.62 291 GLY A O 1
ATOM 2370 N N . SER A 1 292 ? 10.138 5.732 -8.968 1.00 48.34 292 SER A N 1
ATOM 2371 C CA . SER A 1 292 ? 9.268 4.982 -8.041 1.00 48.34 292 SER A CA 1
ATOM 2372 C C . SER A 1 292 ? 8.666 3.702 -8.652 1.00 48.34 292 SER A C 1
ATOM 2374 O O . SER A 1 292 ? 8.087 2.868 -7.960 1.00 48.34 292 SER A O 1
ATOM 2376 N N . PHE A 1 293 ? 8.872 3.475 -9.952 1.00 46.47 293 PHE A N 1
ATOM 2377 C CA . PHE A 1 293 ? 8.294 2.339 -10.676 1.00 46.47 293 PHE A CA 1
ATOM 2378 C C . PHE A 1 293 ? 8.861 0.968 -10.320 1.00 46.47 293 PHE A C 1
ATOM 2380 O O . PHE A 1 293 ? 8.271 -0.047 -10.687 1.00 46.47 293 PHE A O 1
ATOM 2387 N N . ARG A 1 294 ? 9.997 0.924 -9.617 1.00 43.53 294 ARG A N 1
ATOM 2388 C CA . ARG A 1 294 ? 10.665 -0.334 -9.269 1.00 43.53 294 ARG A CA 1
ATOM 2389 C C . ARG A 1 294 ? 9.775 -1.248 -8.423 1.00 43.53 294 ARG A C 1
ATOM 2391 O O . ARG A 1 294 ? 9.862 -2.461 -8.589 1.00 43.53 294 ARG A O 1
ATOM 2398 N N . ASP A 1 295 ? 8.867 -0.658 -7.643 1.00 40.72 295 ASP A N 1
ATOM 2399 C CA . ASP A 1 295 ? 7.971 -1.364 -6.718 1.00 40.72 295 ASP A CA 1
ATOM 2400 C C . ASP A 1 295 ? 6.488 -1.284 -7.121 1.00 40.72 295 ASP A C 1
ATOM 2402 O O . ASP A 1 295 ? 5.664 -2.088 -6.678 1.00 40.72 295 ASP A O 1
ATOM 2406 N N . ALA A 1 296 ? 6.150 -0.413 -8.080 1.00 37.31 296 ALA A N 1
ATOM 2407 C CA . ALA A 1 296 ? 4.921 -0.562 -8.856 1.00 37.31 296 ALA A CA 1
ATOM 2408 C C . ALA A 1 296 ? 4.939 -1.850 -9.703 1.00 37.31 296 ALA A C 1
ATOM 2410 O O . ALA A 1 296 ? 3.918 -2.227 -10.247 1.00 37.31 296 ALA A O 1
ATOM 2411 N N . SER A 1 297 ? 6.053 -2.581 -9.766 1.00 39.66 297 SER A N 1
ATOM 2412 C CA . SER A 1 297 ? 6.190 -3.924 -10.350 1.00 39.66 297 SER A CA 1
ATOM 2413 C C . SER A 1 297 ? 5.287 -5.015 -9.741 1.00 39.66 297 SER A C 1
ATOM 2415 O O . SER A 1 297 ? 5.203 -6.110 -10.293 1.00 39.66 297 SER A O 1
ATOM 2417 N N . LEU A 1 298 ? 4.532 -4.720 -8.672 1.00 43.84 298 LEU A N 1
ATOM 2418 C CA . LEU A 1 298 ? 3.338 -5.491 -8.279 1.00 43.84 298 LEU A CA 1
ATOM 2419 C C . LEU A 1 298 ? 2.101 -5.187 -9.140 1.00 43.84 298 LEU A C 1
ATOM 2421 O O . LEU A 1 298 ? 0.996 -5.623 -8.807 1.00 43.84 298 LEU A O 1
ATOM 2425 N N . LEU A 1 299 ? 2.288 -4.466 -10.246 1.00 44.62 299 LEU A N 1
ATOM 2426 C CA . LEU A 1 299 ? 1.475 -4.488 -11.451 1.00 44.62 299 LEU A CA 1
ATOM 2427 C C . LEU A 1 299 ? 1.292 -5.959 -11.867 1.00 44.62 299 LEU A C 1
ATOM 2429 O O . LEU A 1 299 ? 2.047 -6.547 -12.632 1.00 44.62 299 LEU A O 1
ATOM 2433 N N . SER A 1 300 ? 0.302 -6.563 -11.222 1.00 48.28 300 SER A N 1
ATOM 2434 C CA . SER A 1 300 ? -0.160 -7.936 -11.335 1.00 48.28 300 SER A CA 1
ATOM 2435 C C . SER A 1 300 ? -0.437 -8.341 -12.781 1.00 48.28 300 SER A C 1
ATOM 2437 O O . SER A 1 300 ? -0.445 -7.500 -13.670 1.00 48.28 300 SER A O 1
ATOM 2439 N N . SER A 1 301 ? -0.736 -9.619 -13.011 1.00 47.91 301 SER A N 1
ATOM 2440 C CA . SER A 1 301 ? -1.176 -10.217 -14.286 1.00 47.91 301 SER A CA 1
ATOM 2441 C C . SER A 1 301 ? -2.512 -9.662 -14.835 1.00 47.91 301 SER A C 1
ATOM 2443 O O . SER A 1 301 ? -3.369 -10.420 -15.268 1.00 47.91 301 SER A O 1
ATOM 2445 N N . GLY A 1 302 ? -2.715 -8.352 -14.748 1.00 57.25 302 GLY A N 1
ATOM 2446 C CA . GLY A 1 302 ? -3.949 -7.609 -14.956 1.00 57.25 302 GLY A CA 1
ATOM 2447 C C . GLY A 1 302 ? -3.704 -6.194 -15.486 1.00 57.25 302 GLY A C 1
ATOM 2448 O O . GLY A 1 302 ? -4.602 -5.378 -15.388 1.00 57.25 302 GLY A O 1
ATOM 2449 N N . VAL A 1 303 ? -2.493 -5.836 -15.930 1.00 80.12 303 VAL A N 1
ATOM 2450 C CA . VAL A 1 303 ? -2.117 -4.451 -16.316 1.00 80.12 303 VAL A CA 1
ATOM 2451 C C . VAL A 1 303 ? -1.236 -4.382 -17.559 1.00 80.12 303 VAL A C 1
ATOM 2453 O O . VAL A 1 303 ? -0.388 -3.504 -17.717 1.00 80.12 303 VAL A O 1
ATOM 2456 N N . SER A 1 304 ? -1.460 -5.329 -18.459 1.00 85.19 304 SER A N 1
ATOM 2457 C CA . SER A 1 304 ? -0.727 -5.481 -19.710 1.00 85.19 304 SER A CA 1
ATOM 2458 C C . SER A 1 304 ? -0.582 -4.176 -20.509 1.00 85.19 304 SER A C 1
ATOM 2460 O O . SER A 1 304 ? 0.516 -3.835 -20.946 1.00 85.19 304 SER A O 1
ATOM 2462 N N . GLU A 1 305 ? -1.665 -3.404 -20.657 1.00 89.88 305 GLU A N 1
ATOM 2463 C CA . GLU A 1 305 ? -1.658 -2.128 -21.387 1.00 89.88 305 GLU A CA 1
ATOM 2464 C C . GLU A 1 305 ? -0.650 -1.124 -20.800 1.00 89.88 305 GLU A C 1
ATOM 2466 O O . GLU A 1 305 ? 0.110 -0.483 -21.529 1.00 89.88 305 GLU A O 1
ATOM 2471 N N . LEU A 1 306 ? -0.600 -1.015 -19.470 1.00 88.44 306 LEU A N 1
ATOM 2472 C CA . LEU A 1 306 ? 0.315 -0.109 -18.777 1.00 88.44 306 LEU A CA 1
ATOM 2473 C C . LEU A 1 306 ? 1.775 -0.527 -18.983 1.00 88.44 306 LEU A C 1
ATOM 2475 O O . LEU A 1 306 ? 2.637 0.337 -19.137 1.00 88.44 306 LEU A O 1
ATOM 2479 N N . LEU A 1 307 ? 2.059 -1.832 -19.046 1.00 89.06 307 LEU A N 1
ATOM 2480 C CA . LEU A 1 307 ? 3.402 -2.340 -19.341 1.00 89.06 307 LEU A CA 1
ATOM 2481 C C . LEU A 1 307 ? 3.840 -1.996 -20.772 1.00 89.06 307 LEU A C 1
ATOM 2483 O O . LEU A 1 307 ? 4.987 -1.596 -20.969 1.00 89.06 307 LEU A O 1
ATOM 2487 N N . HIS A 1 308 ? 2.934 -2.071 -21.755 1.00 91.25 308 HIS A N 1
ATOM 2488 C CA . HIS A 1 308 ? 3.203 -1.614 -23.128 1.00 91.25 308 HIS A CA 1
ATOM 2489 C C . HIS A 1 308 ? 3.478 -0.110 -23.191 1.00 91.25 308 HIS A C 1
ATOM 2491 O O . HIS A 1 308 ? 4.467 0.309 -23.794 1.00 91.25 308 HIS A O 1
ATOM 2497 N N . ARG A 1 309 ? 2.654 0.709 -22.522 1.00 90.31 309 ARG A N 1
ATOM 2498 C CA . ARG A 1 309 ? 2.861 2.167 -22.425 1.00 90.31 309 ARG A CA 1
ATOM 2499 C C . ARG A 1 309 ? 4.209 2.502 -21.786 1.00 90.31 309 ARG A C 1
ATOM 2501 O O . ARG A 1 309 ? 4.930 3.369 -22.281 1.00 90.31 309 ARG A O 1
ATOM 2508 N N . LEU A 1 310 ? 4.572 1.791 -20.719 1.00 87.62 310 LEU A N 1
ATOM 2509 C CA . LEU A 1 310 ? 5.849 1.973 -20.039 1.00 87.62 310 LEU A CA 1
ATOM 2510 C C . LEU A 1 310 ? 7.025 1.569 -20.933 1.00 87.62 310 LEU A C 1
ATOM 2512 O O . LEU A 1 310 ? 7.998 2.316 -21.022 1.00 87.62 310 LEU A O 1
ATOM 2516 N N . LEU A 1 311 ? 6.933 0.437 -21.636 1.00 90.12 311 LEU A N 1
ATOM 2517 C CA . LEU A 1 311 ? 7.967 0.009 -22.577 1.00 90.12 311 LEU A CA 1
ATOM 2518 C C . LEU A 1 311 ? 8.176 1.052 -23.682 1.00 90.12 311 LEU A C 1
ATOM 2520 O O . LEU A 1 311 ? 9.308 1.477 -23.908 1.00 90.12 311 LEU A O 1
ATOM 2524 N N . ALA A 1 312 ? 7.091 1.536 -24.293 1.00 91.38 312 ALA A N 1
ATOM 2525 C CA . ALA A 1 312 ? 7.140 2.578 -25.318 1.00 91.38 312 ALA A CA 1
ATOM 2526 C C . ALA A 1 312 ? 7.758 3.892 -24.799 1.00 91.38 312 ALA A C 1
ATOM 2528 O O . ALA A 1 312 ? 8.463 4.585 -25.530 1.00 91.38 312 ALA A O 1
ATOM 2529 N N . TYR A 1 313 ? 7.543 4.226 -23.523 1.00 87.31 313 TYR A N 1
ATOM 2530 C CA . TYR A 1 313 ? 8.151 5.392 -22.878 1.00 87.31 313 TYR A CA 1
ATOM 2531 C C . TYR A 1 313 ? 9.656 5.221 -22.591 1.00 87.31 313 TYR A C 1
ATOM 2533 O O . TYR A 1 313 ? 10.408 6.206 -22.617 1.00 87.31 313 TYR A O 1
ATOM 2541 N N . LEU A 1 314 ? 10.098 3.996 -22.281 1.00 86.50 314 LEU A N 1
ATOM 2542 C CA . LEU A 1 314 ? 11.480 3.672 -21.913 1.00 86.50 314 LEU A CA 1
ATOM 2543 C C . LEU A 1 314 ? 12.380 3.385 -23.121 1.00 86.50 314 LEU A C 1
ATOM 2545 O O . LEU A 1 314 ? 13.558 3.736 -23.084 1.00 86.50 314 LEU A O 1
ATOM 2549 N N . GLU A 1 315 ? 11.852 2.787 -24.189 1.00 87.75 315 GLU A N 1
ATOM 2550 C CA . GLU A 1 315 ? 12.617 2.344 -25.366 1.00 87.75 315 GLU A CA 1
ATOM 2551 C C . GLU A 1 315 ? 13.436 3.471 -26.055 1.00 87.75 315 GLU A C 1
ATOM 2553 O O . GLU A 1 315 ? 14.606 3.244 -26.405 1.00 87.75 315 GLU A O 1
ATOM 2558 N N . PRO A 1 316 ? 12.930 4.719 -26.166 1.00 87.94 316 PRO A N 1
ATOM 2559 C CA . PRO A 1 316 ? 13.718 5.855 -26.653 1.00 87.94 316 PRO A CA 1
ATOM 2560 C C . PRO A 1 316 ? 14.826 6.310 -25.688 1.00 87.94 316 PRO A C 1
ATOM 2562 O O . PRO A 1 316 ? 15.745 7.016 -26.089 1.00 87.94 316 PRO A O 1
ATOM 2565 N N . LYS A 1 317 ? 14.755 5.927 -24.407 1.00 85.44 317 LYS A N 1
ATOM 2566 C CA . LYS A 1 317 ? 15.658 6.366 -23.324 1.00 85.44 317 LYS A CA 1
ATOM 2567 C C . LYS A 1 317 ? 16.703 5.316 -22.955 1.00 85.44 317 LYS A C 1
ATOM 2569 O O . LYS A 1 317 ? 17.419 5.478 -21.972 1.00 85.44 317 LYS A O 1
ATOM 2574 N N . LEU A 1 318 ? 16.838 4.262 -23.750 1.00 85.19 318 LEU A N 1
ATOM 2575 C CA . LEU A 1 318 ? 17.854 3.233 -23.530 1.00 85.19 318 LEU A CA 1
ATOM 2576 C C . LEU A 1 318 ? 19.287 3.733 -23.776 1.00 85.19 318 LEU A C 1
ATOM 2578 O O . LEU A 1 318 ? 20.230 3.091 -23.358 1.00 85.19 318 LEU A O 1
ATOM 2582 N N . THR A 1 319 ? 19.496 4.887 -24.411 1.00 84.06 319 THR A N 1
ATOM 2583 C CA . THR A 1 319 ? 20.846 5.443 -24.646 1.00 84.06 319 THR A CA 1
ATOM 2584 C C . THR A 1 319 ? 21.279 6.462 -23.584 1.00 84.06 319 THR A C 1
ATOM 2586 O O . THR A 1 319 ? 22.185 7.269 -23.806 1.00 84.06 319 THR A O 1
ATOM 2589 N N . GLN A 1 320 ? 20.644 6.446 -22.406 1.00 77.00 320 GLN A N 1
ATOM 2590 C CA . GLN A 1 320 ? 20.919 7.387 -21.316 1.00 77.00 320 GLN A CA 1
ATOM 2591 C C . GLN A 1 320 ? 22.364 7.304 -20.801 1.00 77.00 320 GLN A C 1
ATOM 2593 O O . GLN A 1 320 ? 22.922 6.234 -20.546 1.00 77.00 320 GLN A O 1
ATOM 2598 N N . VAL A 1 321 ? 22.970 8.475 -20.590 1.00 69.94 321 VAL A N 1
ATOM 2599 C CA . VAL A 1 321 ? 24.396 8.600 -20.239 1.00 69.94 321 VAL A CA 1
ATOM 2600 C C . VAL A 1 321 ? 24.659 8.217 -18.779 1.00 69.94 321 VAL A C 1
ATOM 2602 O O . VAL A 1 321 ? 25.720 7.675 -18.451 1.00 69.94 321 VAL A O 1
ATOM 2605 N N . TYR A 1 322 ? 23.676 8.410 -17.900 1.00 74.44 322 TYR A N 1
ATOM 2606 C CA . TYR A 1 322 ? 23.820 8.164 -16.468 1.00 74.44 322 TYR A CA 1
ATOM 2607 C C . TYR A 1 322 ? 23.643 6.684 -16.099 1.00 74.44 322 TYR A C 1
ATOM 2609 O O . TYR A 1 322 ? 22.614 6.070 -16.376 1.00 74.44 322 TYR A O 1
ATOM 2617 N N . LYS A 1 323 ? 24.653 6.110 -15.430 1.00 78.25 323 LYS A N 1
ATOM 2618 C CA . LYS A 1 323 ? 24.687 4.689 -15.038 1.00 78.25 323 LYS A CA 1
ATOM 2619 C C . LYS A 1 323 ? 23.522 4.293 -14.122 1.00 78.25 323 LYS A C 1
ATOM 2621 O O . LYS A 1 323 ? 22.877 3.283 -14.373 1.00 78.25 323 LYS A O 1
ATOM 2626 N N . ASN A 1 324 ? 23.238 5.097 -13.100 1.00 72.19 324 ASN A N 1
ATOM 2627 C CA . ASN A 1 324 ? 22.135 4.875 -12.158 1.00 72.19 324 ASN A CA 1
ATOM 2628 C C . ASN A 1 324 ? 20.765 4.828 -12.860 1.00 72.19 324 ASN A C 1
ATOM 2630 O O . ASN A 1 324 ? 19.909 4.032 -12.486 1.00 72.19 324 ASN A O 1
ATOM 2634 N N . VAL A 1 325 ? 20.557 5.647 -13.896 1.00 75.25 325 VAL A N 1
ATOM 2635 C CA . VAL A 1 325 ? 19.329 5.629 -14.701 1.00 75.25 325 VAL A CA 1
ATOM 2636 C C . VAL A 1 325 ? 19.257 4.351 -15.536 1.00 75.25 325 VAL A C 1
ATOM 2638 O O . VAL A 1 325 ? 18.213 3.707 -15.547 1.00 75.25 325 VAL A O 1
ATOM 2641 N N . ARG A 1 326 ? 20.359 3.925 -16.169 1.00 80.38 326 ARG A N 1
ATOM 2642 C CA . ARG A 1 326 ? 20.394 2.662 -16.929 1.00 80.38 326 ARG A CA 1
ATOM 2643 C C . ARG A 1 326 ? 20.100 1.442 -16.057 1.00 80.38 326 ARG A C 1
ATOM 2645 O O . ARG A 1 326 ? 19.254 0.639 -16.429 1.00 80.38 326 ARG A O 1
ATOM 2652 N N . GLU A 1 327 ? 20.717 1.340 -14.878 1.00 79.56 327 GLU A N 1
ATOM 2653 C CA . GLU A 1 327 ? 20.450 0.248 -13.924 1.00 79.56 327 GLU A CA 1
ATOM 2654 C C . GLU A 1 327 ? 18.967 0.186 -13.527 1.00 79.56 327 GLU A C 1
ATOM 2656 O O . GLU A 1 327 ? 18.386 -0.895 -13.408 1.00 79.56 327 GLU A O 1
ATOM 2661 N N . ARG A 1 328 ? 18.320 1.348 -13.378 1.00 75.06 328 ARG A N 1
ATOM 2662 C CA . ARG A 1 328 ? 16.879 1.428 -13.105 1.00 75.06 328 ARG A CA 1
ATOM 2663 C C . ARG A 1 328 ? 16.046 0.981 -14.289 1.00 75.06 328 ARG A C 1
ATOM 2665 O O . ARG A 1 328 ? 15.120 0.202 -14.094 1.00 75.06 328 ARG A O 1
ATOM 2672 N N . ILE A 1 329 ? 16.379 1.437 -15.494 1.00 81.56 329 ILE A N 1
ATOM 2673 C CA . ILE A 1 329 ? 15.686 1.010 -16.710 1.00 81.56 329 ILE A CA 1
ATOM 2674 C C . ILE A 1 329 ? 15.799 -0.512 -16.868 1.00 81.56 329 ILE A C 1
ATOM 2676 O O . ILE A 1 329 ? 14.775 -1.162 -17.041 1.00 81.56 329 ILE A O 1
ATOM 2680 N N . GLY A 1 330 ? 16.988 -1.097 -16.694 1.00 83.44 330 GLY A N 1
ATOM 2681 C CA . GLY A 1 330 ? 17.182 -2.552 -16.735 1.00 83.44 330 GLY A CA 1
ATOM 2682 C C . GLY A 1 330 ? 16.349 -3.301 -15.685 1.00 83.44 330 GLY A C 1
ATOM 2683 O O . GLY A 1 330 ? 15.693 -4.299 -15.996 1.00 83.44 330 GLY A O 1
ATOM 2684 N N . SER A 1 331 ? 16.284 -2.777 -14.453 1.00 81.31 331 SER A N 1
ATOM 2685 C CA . SER A 1 331 ? 15.423 -3.336 -13.403 1.00 81.31 331 SER A CA 1
ATOM 2686 C C . SER A 1 331 ? 13.940 -3.281 -13.783 1.00 81.31 331 SER A C 1
ATOM 2688 O O . SER A 1 331 ? 13.222 -4.238 -13.515 1.00 81.31 331 SER A O 1
ATOM 2690 N N . VAL A 1 332 ? 13.470 -2.189 -14.393 1.00 81.56 332 VAL A N 1
ATOM 2691 C CA . VAL A 1 332 ? 12.068 -2.036 -14.815 1.00 81.56 332 VAL A CA 1
ATOM 2692 C C . VAL A 1 332 ? 11.745 -2.928 -16.017 1.00 81.56 332 VAL A C 1
ATOM 2694 O O . VAL A 1 332 ? 10.705 -3.579 -16.015 1.00 81.56 332 VAL A O 1
ATOM 2697 N N . LEU A 1 333 ? 12.644 -3.033 -17.002 1.00 86.88 333 LEU A N 1
ATOM 2698 C CA . LEU A 1 333 ? 12.486 -3.935 -18.151 1.00 86.88 333 LEU A CA 1
ATOM 2699 C C . LEU A 1 333 ? 12.344 -5.395 -17.709 1.00 86.88 333 LEU A C 1
ATOM 2701 O O . LEU A 1 333 ? 11.492 -6.107 -18.231 1.00 86.88 333 LEU A O 1
ATOM 2705 N N . THR A 1 334 ? 13.109 -5.819 -16.696 1.00 86.62 334 THR A N 1
ATOM 2706 C CA . THR A 1 334 ? 12.965 -7.162 -16.103 1.00 86.62 334 THR A CA 1
ATOM 2707 C C . THR A 1 334 ? 11.528 -7.428 -15.649 1.00 86.62 334 THR A C 1
ATOM 2709 O O . THR A 1 334 ? 10.993 -8.503 -15.903 1.00 86.62 334 THR A O 1
ATOM 2712 N N . TYR A 1 335 ? 10.881 -6.445 -15.018 1.00 82.06 335 TYR A N 1
ATOM 2713 C CA . TYR A 1 335 ? 9.496 -6.577 -14.567 1.00 82.06 335 TYR A CA 1
ATOM 2714 C C . TYR A 1 335 ? 8.476 -6.487 -15.705 1.00 82.06 335 TYR A C 1
ATOM 2716 O O . TYR A 1 335 ? 7.489 -7.217 -15.677 1.00 82.06 335 TYR A O 1
ATOM 2724 N N . ILE A 1 336 ? 8.721 -5.649 -16.718 1.00 87.00 336 ILE A N 1
ATOM 2725 C CA . ILE A 1 336 ? 7.865 -5.547 -17.912 1.00 87.00 336 ILE A CA 1
ATOM 2726 C C . ILE A 1 336 ? 7.735 -6.909 -18.604 1.00 87.00 336 ILE A C 1
ATOM 2728 O O . ILE A 1 336 ? 6.628 -7.321 -18.944 1.00 87.00 336 ILE A O 1
ATOM 2732 N N . PHE A 1 337 ? 8.852 -7.621 -18.765 1.00 90.31 337 PHE A N 1
ATOM 2733 C CA . PHE A 1 337 ? 8.890 -8.921 -19.441 1.00 90.31 337 PHE A CA 1
ATOM 2734 C C . PHE A 1 337 ? 8.670 -10.114 -18.501 1.00 90.31 337 PHE A C 1
ATOM 2736 O O . PHE A 1 337 ? 8.684 -11.254 -18.951 1.00 90.31 337 PHE A O 1
ATOM 2743 N N . MET A 1 338 ? 8.435 -9.893 -17.203 1.00 87.44 338 MET A N 1
ATOM 2744 C CA . MET A 1 338 ? 8.296 -10.975 -16.215 1.00 87.44 338 MET A CA 1
ATOM 2745 C C . MET A 1 338 ? 7.121 -11.919 -16.514 1.00 87.44 338 MET A C 1
ATOM 2747 O O . MET A 1 338 ? 7.144 -13.080 -16.110 1.00 87.44 338 MET A O 1
ATOM 2751 N N . MET A 1 339 ? 6.092 -11.424 -17.210 1.00 84.00 339 MET A N 1
ATOM 2752 C CA . MET A 1 339 ? 4.910 -12.206 -17.589 1.00 84.00 339 MET A CA 1
ATOM 2753 C C . MET A 1 339 ? 5.068 -12.936 -18.931 1.00 84.00 339 MET A C 1
ATOM 2755 O O . MET A 1 339 ? 4.216 -13.759 -19.266 1.00 84.00 339 MET A O 1
ATOM 2759 N N . ASP A 1 340 ? 6.131 -12.671 -19.693 1.00 89.44 340 ASP A N 1
ATOM 2760 C CA . ASP A 1 340 ? 6.444 -13.402 -20.922 1.00 89.44 340 ASP A CA 1
ATOM 2761 C C . ASP A 1 340 ? 7.158 -14.715 -20.569 1.00 89.44 340 ASP A C 1
ATOM 2763 O O . ASP A 1 340 ? 8.383 -14.793 -20.454 1.00 89.44 340 ASP A O 1
ATOM 2767 N N . VAL A 1 341 ? 6.361 -15.749 -20.288 1.00 88.38 341 VAL A N 1
ATOM 2768 C CA . VAL A 1 341 ? 6.838 -17.030 -19.758 1.00 88.38 341 VAL A CA 1
ATOM 2769 C C . VAL A 1 341 ? 6.613 -18.176 -20.742 1.00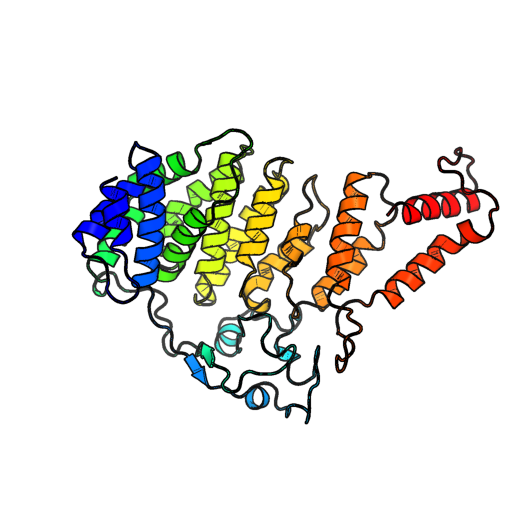 88.38 341 VAL A C 1
ATOM 2771 O O . VAL A 1 341 ? 5.498 -18.450 -21.176 1.00 88.38 341 VAL A O 1
ATOM 2774 N N . ALA A 1 342 ? 7.671 -18.943 -21.009 1.00 89.25 342 ALA A N 1
ATOM 2775 C CA . ALA A 1 342 ? 7.616 -20.170 -21.807 1.00 89.25 342 ALA A CA 1
ATOM 2776 C C . ALA A 1 342 ? 7.254 -21.395 -20.942 1.00 89.25 342 ALA A C 1
ATOM 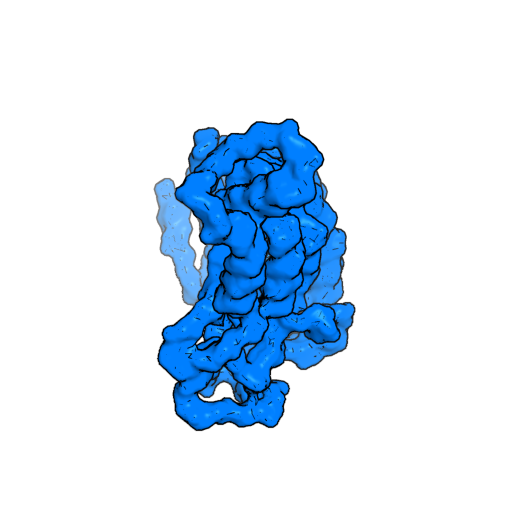2778 O O . ALA A 1 342 ? 8.015 -22.360 -20.841 1.00 89.25 342 ALA A O 1
ATOM 2779 N N . LEU A 1 343 ? 6.108 -21.339 -20.257 1.00 89.38 343 LEU A N 1
ATOM 2780 C CA . LEU A 1 343 ? 5.618 -22.430 -19.407 1.00 89.38 343 LEU A CA 1
ATOM 2781 C C . LEU A 1 343 ? 4.679 -23.380 -20.181 1.00 89.38 343 LEU A C 1
ATOM 2783 O O . LEU A 1 343 ? 3.948 -22.936 -21.069 1.00 89.38 343 LEU A O 1
ATOM 2787 N N . PRO A 1 344 ? 4.651 -24.688 -19.850 1.00 88.62 344 PRO A N 1
ATOM 2788 C CA . PRO A 1 344 ? 3.741 -25.637 -20.488 1.00 88.62 344 PRO A CA 1
ATOM 2789 C C . PRO A 1 344 ? 2.275 -25.229 -20.324 1.00 88.62 344 PRO A C 1
ATOM 2791 O O . PRO A 1 344 ? 1.852 -24.861 -19.230 1.00 88.62 344 PRO A O 1
ATOM 2794 N N . HIS A 1 345 ? 1.491 -25.364 -21.395 1.00 86.75 345 HIS A N 1
ATOM 2795 C CA . HIS A 1 345 ? 0.059 -25.025 -21.431 1.00 86.75 345 HIS A CA 1
ATOM 2796 C C . HIS A 1 345 ? -0.274 -23.546 -21.162 1.00 86.75 345 HIS A C 1
ATOM 2798 O O . HIS A 1 345 ? -1.441 -23.213 -20.943 1.00 86.75 345 HIS A O 1
ATOM 2804 N N . THR A 1 346 ? 0.720 -22.657 -21.206 1.00 88.56 346 THR A N 1
ATOM 2805 C CA . THR A 1 346 ? 0.519 -21.212 -21.095 1.00 88.56 346 THR A CA 1
ATOM 2806 C C . THR A 1 346 ? 0.322 -20.607 -22.476 1.00 88.56 346 THR A C 1
ATOM 2808 O O . THR A 1 346 ? 1.112 -20.842 -23.389 1.00 88.56 346 THR A O 1
ATOM 2811 N N . ARG A 1 347 ? -0.763 -19.849 -22.646 1.00 86.12 347 ARG A N 1
ATOM 2812 C CA . ARG A 1 347 ? -0.977 -19.041 -23.847 1.00 86.12 347 ARG A CA 1
ATOM 2813 C C . ARG A 1 347 ? -0.023 -17.844 -23.851 1.00 86.12 347 ARG A C 1
ATOM 2815 O O . ARG A 1 347 ? 0.325 -17.371 -22.767 1.00 86.12 347 ARG A O 1
ATOM 2822 N N . PRO A 1 348 ? 0.355 -17.334 -25.037 1.00 86.31 348 PRO A N 1
ATOM 2823 C CA . PRO A 1 348 ? 1.037 -16.049 -25.142 1.00 86.31 348 PRO A CA 1
ATOM 2824 C C . PRO A 1 348 ? 0.276 -14.990 -24.346 1.00 86.31 348 PRO A C 1
ATOM 2826 O O . PRO A 1 348 ? -0.954 -14.918 -24.438 1.00 86.31 348 PRO A O 1
ATOM 2829 N N . THR A 1 349 ? 0.991 -14.230 -23.523 1.00 87.19 349 THR A N 1
ATOM 2830 C CA . THR A 1 349 ? 0.369 -13.187 -22.709 1.00 87.19 349 THR A CA 1
ATOM 2831 C C . THR A 1 349 ? 0.086 -11.960 -23.566 1.00 87.19 349 THR A C 1
ATOM 2833 O O . THR A 1 349 ? 0.678 -11.766 -24.624 1.00 87.19 349 THR A O 1
ATOM 2836 N N . SER A 1 350 ? -0.845 -11.114 -23.137 1.00 87.69 350 SER A N 1
ATOM 2837 C CA . SER A 1 350 ? -1.057 -9.817 -23.779 1.00 87.69 350 SER A CA 1
ATOM 2838 C C . SER A 1 350 ? 0.070 -8.833 -23.454 1.00 87.69 350 SER A C 1
ATOM 2840 O O . SER A 1 350 ? 0.182 -7.799 -24.116 1.00 87.69 350 SER A O 1
ATOM 2842 N N . SER A 1 351 ? 0.875 -9.132 -22.427 1.00 88.44 351 SER A N 1
ATOM 2843 C CA . SER A 1 351 ? 2.004 -8.321 -21.967 1.00 88.44 351 SER A CA 1
ATOM 2844 C C . SER A 1 351 ? 3.090 -8.185 -23.043 1.00 88.44 351 SER A C 1
ATOM 2846 O O . SER A 1 351 ? 3.106 -8.940 -24.016 1.00 88.44 351 SER A O 1
ATOM 2848 N N . PRO A 1 352 ? 4.015 -7.218 -22.908 1.00 91.75 352 PRO A N 1
ATOM 2849 C CA . PRO A 1 352 ? 5.116 -7.082 -23.853 1.00 91.75 352 PRO A CA 1
ATOM 2850 C C . PRO A 1 352 ? 5.965 -8.353 -23.943 1.00 91.75 352 PRO A C 1
ATOM 2852 O O . PRO A 1 352 ? 6.344 -8.917 -22.917 1.00 91.75 352 PRO A O 1
ATOM 2855 N N . HIS A 1 353 ? 6.306 -8.762 -25.168 1.00 93.38 353 HIS A N 1
ATOM 2856 C CA . HIS A 1 353 ? 7.137 -9.937 -25.419 1.00 93.38 353 HIS A CA 1
ATOM 2857 C C . HIS A 1 353 ? 8.614 -9.557 -25.543 1.00 93.38 353 HIS A C 1
ATOM 2859 O O . HIS A 1 353 ? 8.987 -8.640 -26.286 1.00 93.38 353 HIS A O 1
ATOM 2865 N N . VAL A 1 354 ? 9.477 -10.303 -24.855 1.00 93.81 354 VAL A N 1
ATOM 2866 C CA . VAL A 1 354 ? 10.921 -10.050 -24.822 1.00 93.81 354 VAL A CA 1
ATOM 2867 C C . VAL A 1 354 ? 11.553 -10.248 -26.197 1.00 93.81 354 VAL A C 1
ATOM 2869 O O . VAL A 1 354 ? 12.435 -9.485 -26.584 1.00 93.81 354 VAL A O 1
ATOM 2872 N N . ALA A 1 355 ? 11.076 -11.226 -26.973 1.00 93.69 355 ALA A N 1
ATOM 2873 C CA . ALA A 1 355 ? 11.617 -11.531 -28.296 1.00 93.69 355 ALA A CA 1
ATOM 2874 C C . ALA A 1 355 ? 11.444 -10.360 -29.279 1.00 93.69 355 ALA A C 1
ATOM 2876 O O . ALA A 1 355 ? 12.372 -10.023 -30.019 1.00 93.69 355 ALA A O 1
ATOM 2877 N N . GLU A 1 356 ? 10.282 -9.700 -29.261 1.00 94.31 356 GLU A N 1
ATOM 2878 C CA . GLU A 1 356 ? 10.010 -8.538 -30.113 1.00 94.31 356 GLU A CA 1
ATOM 2879 C C . GLU A 1 356 ? 10.888 -7.345 -29.729 1.00 94.31 356 GLU A C 1
ATOM 2881 O O . GLU A 1 356 ? 11.460 -6.684 -30.598 1.00 94.31 356 GLU A O 1
ATOM 2886 N N . PHE A 1 357 ? 11.033 -7.090 -28.427 1.00 94.50 357 PHE A N 1
ATOM 2887 C CA . PHE A 1 357 ? 11.897 -6.032 -27.913 1.00 94.50 357 PHE A CA 1
ATOM 2888 C C . PHE A 1 357 ? 13.368 -6.269 -28.268 1.00 94.50 357 PHE A C 1
ATOM 2890 O O . PHE A 1 357 ? 14.020 -5.391 -28.833 1.00 94.50 357 PHE A O 1
ATOM 2897 N N . VAL A 1 358 ? 13.886 -7.471 -27.998 1.00 93.69 358 VAL A N 1
ATOM 2898 C CA . VAL A 1 358 ? 15.279 -7.832 -28.296 1.00 93.69 358 VAL A CA 1
ATOM 2899 C C . VAL A 1 358 ? 15.559 -7.726 -29.792 1.00 93.69 358 VAL A C 1
ATOM 2901 O O . VAL A 1 358 ? 16.618 -7.235 -30.165 1.00 93.69 358 VAL A O 1
ATOM 2904 N N . THR A 1 359 ? 14.610 -8.098 -30.655 1.00 94.81 359 THR A N 1
ATOM 2905 C CA . THR A 1 359 ? 14.760 -7.936 -32.111 1.00 94.81 359 THR A CA 1
ATOM 2906 C C . THR A 1 359 ? 14.992 -6.469 -32.485 1.00 94.81 359 THR A C 1
ATOM 2908 O O . THR A 1 359 ? 15.966 -6.168 -33.175 1.00 94.81 359 THR A O 1
ATOM 2911 N N . ARG A 1 360 ? 14.183 -5.538 -31.959 1.00 94.00 360 ARG A N 1
ATOM 2912 C CA . ARG A 1 360 ? 14.363 -4.091 -32.191 1.00 94.00 360 ARG A CA 1
ATOM 2913 C C . ARG A 1 360 ? 15.681 -3.560 -31.622 1.00 94.00 360 ARG A C 1
ATOM 2915 O O . ARG A 1 360 ? 16.338 -2.726 -32.244 1.00 94.00 360 ARG A O 1
ATOM 2922 N N . VAL A 1 361 ? 16.104 -4.049 -30.455 1.00 92.31 361 VAL A N 1
ATOM 2923 C CA . VAL A 1 361 ? 17.401 -3.686 -29.857 1.00 92.31 361 VAL A CA 1
ATOM 2924 C C . VAL A 1 361 ? 18.562 -4.177 -30.725 1.00 92.31 361 VAL A C 1
ATOM 2926 O O . VAL A 1 361 ? 19.475 -3.405 -31.005 1.00 92.31 361 VAL A O 1
ATOM 2929 N N . LEU A 1 362 ? 18.516 -5.421 -31.207 1.00 90.88 362 LEU A N 1
ATOM 2930 C CA . LEU A 1 362 ? 19.545 -5.988 -32.081 1.00 90.88 362 LEU A CA 1
ATOM 2931 C C . LEU A 1 362 ? 19.680 -5.207 -33.392 1.00 90.88 362 LEU A C 1
ATOM 2933 O O . LEU A 1 362 ? 20.796 -5.007 -33.863 1.00 90.88 362 LEU A O 1
ATOM 2937 N N . GLU A 1 363 ? 18.577 -4.710 -33.958 1.00 91.56 363 GLU A N 1
ATOM 2938 C CA . GLU A 1 363 ? 18.626 -3.837 -35.136 1.00 91.56 363 GLU A CA 1
ATOM 2939 C C . GLU A 1 363 ? 19.401 -2.545 -34.881 1.00 91.56 363 GLU A C 1
ATOM 2941 O O . GLU A 1 363 ? 20.209 -2.146 -35.719 1.00 91.56 363 GLU A O 1
ATOM 2946 N N . ARG A 1 364 ? 19.222 -1.940 -33.704 1.00 89.75 364 ARG A N 1
ATOM 2947 C CA . ARG A 1 364 ? 19.947 -0.733 -33.277 1.00 89.75 364 ARG A CA 1
ATOM 2948 C C . ARG A 1 364 ? 21.416 -0.998 -32.931 1.00 89.75 364 ARG A C 1
ATOM 2950 O O . ARG A 1 364 ? 22.202 -0.059 -32.895 1.00 89.75 364 ARG A O 1
ATOM 2957 N N . LEU A 1 365 ? 21.791 -2.253 -32.677 1.00 89.50 365 LEU A N 1
ATOM 2958 C CA . LEU A 1 365 ? 23.169 -2.669 -32.392 1.00 89.50 365 LEU A CA 1
ATOM 2959 C C . LEU A 1 365 ? 23.936 -3.136 -33.640 1.00 89.50 365 LEU A C 1
ATOM 2961 O O . LEU A 1 365 ? 25.140 -3.372 -33.549 1.00 89.50 365 LEU A O 1
ATOM 2965 N N . LYS A 1 366 ? 23.285 -3.228 -34.811 1.00 88.75 366 LYS A N 1
ATOM 2966 C CA . LYS A 1 366 ? 23.926 -3.622 -36.081 1.00 88.75 366 LYS A CA 1
ATOM 2967 C C . LYS A 1 366 ? 25.218 -2.850 -36.401 1.00 88.75 366 LYS A C 1
ATOM 2969 O O . LYS A 1 366 ? 26.163 -3.524 -36.811 1.00 88.75 366 LYS A O 1
ATOM 2974 N N . PRO A 1 367 ? 25.336 -1.524 -36.174 1.00 85.44 367 PRO A N 1
ATOM 2975 C CA . PRO A 1 367 ? 26.582 -0.797 -36.445 1.00 85.44 367 PRO A CA 1
ATOM 2976 C C . PRO A 1 367 ? 27.811 -1.355 -35.706 1.00 85.44 367 PRO A C 1
ATOM 2978 O O . PRO A 1 367 ? 28.920 -1.296 -36.224 1.00 85.44 367 PRO A O 1
ATOM 2981 N N . LEU A 1 368 ? 27.622 -1.978 -34.535 1.00 83.12 368 LEU A N 1
ATOM 2982 C CA . LEU A 1 368 ? 28.714 -2.591 -33.765 1.00 83.12 368 LEU A CA 1
ATOM 2983 C C . LEU A 1 368 ? 29.145 -3.960 -34.301 1.00 83.12 368 LEU A C 1
ATOM 2985 O O . LEU A 1 368 ? 30.193 -4.465 -33.917 1.00 83.12 368 LEU A O 1
ATOM 2989 N N . THR A 1 369 ? 28.340 -4.592 -35.159 1.00 80.19 369 THR A N 1
ATOM 2990 C CA . THR A 1 369 ? 28.637 -5.934 -35.691 1.00 80.19 369 THR A CA 1
ATOM 2991 C C . THR A 1 369 ? 29.616 -5.916 -36.865 1.00 80.19 369 THR A C 1
ATOM 2993 O O . THR A 1 369 ? 30.187 -6.953 -37.196 1.00 80.19 369 THR A O 1
ATOM 2996 N N . SER A 1 370 ? 29.824 -4.750 -37.485 1.00 72.62 370 SER A N 1
ATOM 2997 C CA . SER A 1 370 ? 30.772 -4.540 -38.585 1.00 72.62 370 SER A CA 1
ATOM 2998 C C . SER A 1 370 ? 32.183 -4.148 -38.135 1.00 72.62 370 SER A C 1
ATOM 3000 O O . SER A 1 370 ? 33.106 -4.214 -38.946 1.00 72.62 370 SER A O 1
ATOM 3002 N N . GLU A 1 371 ? 32.374 -3.750 -36.874 1.00 67.62 371 GLU A N 1
ATOM 3003 C CA . GLU A 1 371 ? 33.677 -3.336 -36.341 1.00 67.62 371 GLU A CA 1
ATOM 3004 C C . GLU A 1 371 ? 34.432 -4.505 -35.692 1.00 67.62 371 GLU A C 1
ATOM 3006 O O . GLU A 1 371 ? 33.852 -5.346 -35.006 1.00 67.62 371 GLU A O 1
ATOM 3011 N N . SER A 1 372 ? 35.755 -4.553 -35.879 1.00 61.84 372 SER A N 1
ATOM 3012 C CA . SER A 1 372 ? 36.614 -5.573 -35.261 1.00 61.84 372 SER A CA 1
ATOM 3013 C C . SER A 1 372 ? 36.900 -5.313 -33.777 1.00 61.84 372 SER A C 1
ATOM 3015 O O . SER A 1 372 ? 37.176 -6.261 -33.044 1.00 61.84 372 SER A O 1
ATOM 3017 N N . GLU A 1 373 ? 36.841 -4.053 -33.326 1.00 69.12 373 GLU A N 1
ATOM 3018 C CA . GLU A 1 373 ? 37.106 -3.645 -31.939 1.00 69.12 373 GLU A CA 1
ATOM 3019 C C . GLU A 1 373 ? 36.143 -2.537 -31.481 1.00 69.12 373 GLU A C 1
ATOM 3021 O O . GLU A 1 373 ? 36.200 -1.408 -31.964 1.00 69.12 373 GLU A O 1
ATOM 3026 N N . ILE A 1 374 ? 35.295 -2.843 -30.493 1.00 71.12 374 ILE A N 1
ATOM 3027 C CA . ILE A 1 374 ? 34.330 -1.891 -29.923 1.00 71.12 374 ILE A CA 1
ATOM 3028 C C . ILE A 1 374 ? 35.036 -1.008 -28.889 1.00 71.12 374 ILE A C 1
ATOM 3030 O O . ILE A 1 374 ? 35.391 -1.459 -27.795 1.00 71.12 374 ILE A O 1
ATOM 3034 N N . HIS A 1 375 ? 35.207 0.273 -29.205 1.00 66.62 375 HIS A N 1
ATOM 3035 C CA . HIS A 1 375 ? 35.852 1.232 -28.312 1.00 66.62 375 HIS A CA 1
ATOM 3036 C C . HIS A 1 375 ? 34.847 1.839 -27.320 1.00 66.62 375 HIS A C 1
ATOM 3038 O O . HIS A 1 375 ? 33.797 2.362 -27.679 1.00 66.62 375 HIS A O 1
ATOM 3044 N N . ASN A 1 376 ? 35.181 1.795 -26.026 1.00 61.38 376 ASN A N 1
ATOM 3045 C CA . ASN A 1 376 ? 34.285 2.227 -24.941 1.00 61.38 376 ASN A CA 1
ATOM 3046 C C . ASN A 1 376 ? 34.135 3.764 -24.831 1.00 61.38 376 ASN A C 1
ATOM 3048 O O . ASN A 1 376 ? 33.183 4.252 -24.209 1.00 61.38 376 ASN A O 1
ATOM 3052 N N . HIS A 1 377 ? 35.086 4.493 -25.426 1.00 56.31 377 HIS A N 1
ATOM 3053 C CA . HIS A 1 377 ? 35.175 5.948 -25.536 1.00 56.31 377 HIS A CA 1
ATOM 3054 C C . HIS A 1 377 ? 35.486 6.290 -26.996 1.00 56.31 377 HIS A C 1
ATOM 3056 O O . HIS A 1 377 ? 36.610 6.073 -27.443 1.00 56.31 377 HIS A O 1
ATOM 3062 N N . ILE A 1 378 ? 34.501 6.782 -27.742 1.00 55.44 378 ILE A N 1
ATOM 3063 C CA . ILE A 1 378 ? 34.716 7.259 -29.112 1.00 55.44 378 ILE A CA 1
ATOM 3064 C C . ILE A 1 378 ? 3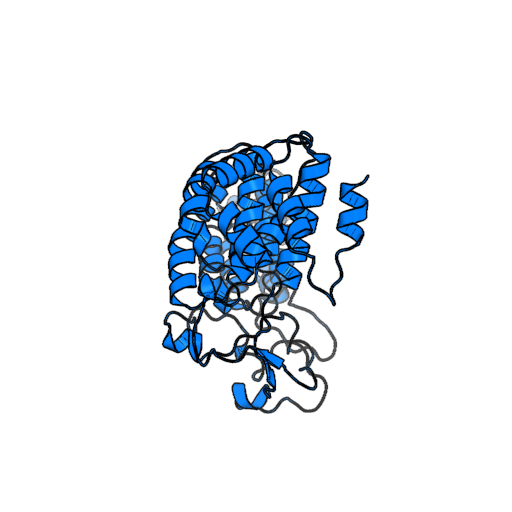5.128 8.735 -29.015 1.00 55.44 378 ILE A C 1
ATOM 3066 O O . ILE A 1 378 ? 34.469 9.517 -28.327 1.00 55.44 378 ILE A O 1
ATOM 3070 N N . LEU A 1 379 ? 36.266 9.085 -29.625 1.00 47.28 379 LEU A N 1
ATOM 3071 C CA . LEU A 1 379 ? 36.717 10.469 -29.811 1.00 47.28 379 LEU A CA 1
ATOM 3072 C C . LEU A 1 379 ? 35.672 11.206 -30.659 1.00 47.28 379 LEU A C 1
ATOM 3074 O O . LEU A 1 379 ? 35.239 10.675 -31.677 1.00 47.28 379 LEU A O 1
ATOM 3078 N N . GLU A 1 380 ? 35.256 12.399 -30.228 1.00 44.16 380 GLU A N 1
ATOM 3079 C CA . GLU A 1 380 ? 34.298 13.250 -30.947 1.00 44.16 380 GLU A CA 1
ATOM 3080 C C . GLU A 1 380 ? 34.879 13.713 -32.298 1.00 44.16 380 GLU A C 1
ATOM 3082 O O . GLU A 1 380 ? 35.382 14.827 -32.429 1.00 44.16 380 GLU A O 1
ATOM 3087 N N . GLU A 1 381 ? 34.818 12.863 -33.321 1.00 42.25 381 GLU A N 1
ATOM 3088 C CA . GLU A 1 381 ? 34.918 13.278 -34.718 1.00 42.25 381 GLU A CA 1
ATOM 3089 C C . GLU A 1 381 ? 33.506 13.278 -35.322 1.00 42.25 381 GLU A C 1
ATOM 3091 O O . GLU A 1 381 ? 32.787 12.284 -35.287 1.00 42.25 381 GLU A O 1
ATOM 3096 N N . ASN A 1 382 ? 33.070 14.447 -35.804 1.00 47.78 382 ASN A N 1
ATOM 3097 C CA . ASN A 1 382 ? 31.700 14.737 -36.240 1.00 47.78 382 ASN A CA 1
ATOM 3098 C C . ASN A 1 382 ? 31.356 14.095 -37.600 1.00 47.78 382 ASN A C 1
ATOM 3100 O O . ASN A 1 382 ? 31.187 14.794 -38.600 1.00 47.78 382 ASN A O 1
ATOM 3104 N N . THR A 1 383 ? 31.221 12.772 -37.641 1.00 52.91 383 THR A N 1
ATOM 3105 C CA . THR A 1 383 ? 30.604 12.033 -38.755 1.00 52.91 383 THR A CA 1
ATOM 3106 C C . THR A 1 383 ? 29.283 11.375 -38.328 1.00 52.91 383 THR A C 1
ATOM 3108 O O . THR A 1 383 ? 29.052 11.082 -37.157 1.00 52.91 383 THR A O 1
ATOM 3111 N N . GLN A 1 384 ? 28.364 11.162 -39.271 1.00 56.50 384 GLN A N 1
ATOM 3112 C CA . GLN A 1 384 ? 27.040 10.592 -38.976 1.00 56.50 384 GLN A CA 1
ATOM 3113 C C . GLN A 1 384 ? 27.128 9.110 -38.551 1.00 56.50 384 GLN A C 1
ATOM 3115 O O . GLN A 1 384 ? 26.418 8.684 -37.645 1.00 56.50 384 GLN A O 1
ATOM 3120 N N . GLU A 1 385 ? 28.073 8.356 -39.121 1.00 55.75 385 GLU A N 1
ATOM 3121 C CA . GLU A 1 385 ? 28.366 6.962 -38.741 1.00 55.75 385 GLU A CA 1
ATOM 3122 C C . GLU A 1 385 ? 28.946 6.847 -37.318 1.00 55.75 385 GLU A C 1
ATOM 3124 O O . GLU A 1 385 ? 28.602 5.932 -36.568 1.00 55.75 385 GLU A O 1
ATOM 3129 N N . THR A 1 386 ? 29.768 7.815 -36.895 1.00 60.19 386 THR A N 1
ATOM 3130 C CA . THR A 1 386 ? 30.324 7.870 -35.531 1.00 60.19 386 THR A CA 1
ATOM 3131 C C . THR A 1 386 ? 29.262 8.167 -34.469 1.00 60.19 386 THR A C 1
ATOM 3133 O O . THR A 1 386 ? 29.398 7.697 -33.337 1.00 60.19 386 THR A O 1
ATOM 3136 N N . ASP A 1 387 ? 28.179 8.879 -34.807 1.00 71.06 387 ASP A N 1
ATOM 3137 C CA . ASP A 1 387 ? 27.062 9.110 -33.879 1.00 71.06 387 ASP A CA 1
ATOM 3138 C C . ASP A 1 387 ? 26.208 7.843 -33.702 1.00 71.06 387 ASP A C 1
ATOM 3140 O O . ASP A 1 387 ? 25.939 7.439 -32.569 1.00 71.06 387 ASP A O 1
ATOM 3144 N N . GLU A 1 388 ? 25.876 7.128 -34.784 1.00 79.44 388 GLU A N 1
ATOM 3145 C CA . GLU A 1 388 ? 25.135 5.856 -34.701 1.00 79.44 388 GLU A CA 1
ATOM 3146 C C . GLU A 1 388 ? 25.903 4.784 -33.909 1.00 79.44 388 GLU A C 1
ATOM 3148 O O . GLU A 1 388 ? 25.326 4.135 -33.030 1.00 79.44 388 GLU A O 1
ATOM 3153 N N . CYS A 1 389 ? 27.216 4.650 -34.138 1.00 80.00 389 CYS A N 1
ATOM 3154 C CA . CYS A 1 389 ? 28.077 3.752 -33.363 1.00 80.00 389 CYS A CA 1
ATOM 3155 C C . CYS A 1 389 ? 28.121 4.156 -31.875 1.00 80.00 389 CYS A C 1
ATOM 3157 O O . CYS A 1 389 ? 27.928 3.326 -30.982 1.00 80.00 389 CYS A O 1
ATOM 3159 N N . THR A 1 390 ? 28.246 5.454 -31.578 1.00 81.44 390 THR A N 1
ATOM 3160 C CA . THR A 1 390 ? 28.235 5.972 -30.198 1.00 81.44 390 THR A CA 1
ATOM 3161 C C . THR A 1 390 ? 26.908 5.705 -29.481 1.00 81.44 390 THR A C 1
ATOM 3163 O O . THR A 1 390 ? 26.898 5.325 -28.304 1.00 81.44 390 THR A O 1
ATOM 3166 N N . GLN A 1 391 ? 25.773 5.882 -30.161 1.00 84.69 391 GLN A N 1
ATOM 3167 C CA . GLN A 1 391 ? 24.455 5.559 -29.608 1.00 84.69 391 GLN A CA 1
ATOM 3168 C C . GLN A 1 391 ? 24.291 4.051 -29.394 1.00 84.69 391 GLN A C 1
ATOM 3170 O O . GLN A 1 391 ? 23.754 3.646 -28.361 1.00 84.69 391 GLN A O 1
ATOM 3175 N N . ALA A 1 392 ? 24.804 3.217 -30.300 1.00 85.25 392 ALA A N 1
ATOM 3176 C CA . ALA A 1 392 ? 24.789 1.767 -30.148 1.00 85.25 392 ALA A CA 1
ATOM 3177 C C . ALA A 1 392 ? 25.636 1.303 -28.947 1.00 85.25 392 ALA A C 1
ATOM 3179 O O . ALA A 1 392 ? 25.179 0.467 -28.169 1.00 85.25 392 ALA A O 1
ATOM 3180 N N . VAL A 1 393 ? 26.814 1.898 -28.704 1.00 85.25 393 VAL A N 1
ATOM 3181 C CA . VAL A 1 393 ? 27.617 1.622 -27.493 1.00 85.25 393 VAL A CA 1
ATOM 3182 C C . VAL A 1 393 ? 26.861 2.019 -26.221 1.00 85.25 393 VAL A C 1
ATOM 3184 O O . VAL A 1 393 ? 26.904 1.299 -25.223 1.00 85.25 393 VAL A O 1
ATOM 3187 N N . LYS A 1 394 ? 26.161 3.163 -26.221 1.00 85.69 394 LYS A N 1
ATOM 3188 C CA . LYS A 1 394 ? 25.334 3.586 -25.074 1.00 85.69 394 LYS A CA 1
ATOM 3189 C C . LYS A 1 394 ? 24.173 2.624 -24.832 1.00 85.69 394 LYS A C 1
ATOM 3191 O O . LYS A 1 394 ? 23.924 2.293 -23.679 1.00 85.69 394 LYS A O 1
ATOM 3196 N N . LEU A 1 395 ? 23.519 2.167 -25.899 1.00 88.31 395 LEU A N 1
ATOM 3197 C CA . LEU A 1 395 ? 22.448 1.175 -25.845 1.00 88.31 395 LEU A CA 1
ATOM 3198 C C . LEU A 1 395 ? 22.947 -0.162 -25.292 1.00 88.31 395 LEU A C 1
ATOM 3200 O O . LEU A 1 395 ? 22.296 -0.720 -24.427 1.00 88.31 395 LEU A O 1
ATOM 3204 N N . LEU A 1 396 ? 24.114 -0.640 -25.733 1.00 88.56 396 LEU A N 1
ATOM 3205 C CA . LEU A 1 396 ? 24.718 -1.889 -25.252 1.00 88.56 396 LEU A CA 1
ATOM 3206 C C . LEU A 1 396 ? 25.044 -1.855 -23.745 1.00 88.56 396 LEU A C 1
ATOM 3208 O O . LEU A 1 396 ? 25.146 -2.898 -23.105 1.00 88.56 396 LEU A O 1
ATOM 3212 N N . LYS A 1 397 ? 25.249 -0.658 -23.177 1.00 86.31 397 LYS A N 1
ATOM 3213 C CA . LYS A 1 397 ? 25.496 -0.456 -21.739 1.00 86.31 397 LYS A CA 1
ATOM 3214 C C . LYS A 1 397 ? 24.221 -0.491 -20.888 1.00 86.31 397 LYS A C 1
ATOM 3216 O O . LYS A 1 397 ? 24.359 -0.521 -19.661 1.00 86.31 397 LYS A O 1
ATOM 3221 N N . THR A 1 398 ? 23.041 -0.358 -21.491 1.00 81.69 398 THR A N 1
ATOM 3222 C CA . THR A 1 398 ? 21.737 -0.516 -20.828 1.00 81.69 398 THR A CA 1
ATOM 3223 C C . THR A 1 398 ? 21.299 -1.958 -20.937 1.00 81.69 398 THR A C 1
ATOM 3225 O O . THR A 1 398 ? 20.820 -2.466 -19.900 1.00 81.69 398 THR A O 1
#

Sequence (398 aa):
MATDLLALLLRDDHPLPPDAVLYFTQSIVHDSITIRKVAISAVAGILKQLKWPKKKVAMKPSDISGIQDPEGICVGDREGNHWLQYESTNLPLSQELWDSLHYVEKTHWGYYSWPREMMIYAASEKPQDDLPYEEMSEGEKIIFEYFSDPDFVEQLMEFLSLEERKGKDSFNPRRFCLFKGLFRNYGDRFLPILWPHLDQLASNPYESSQRCVCEITAGLIRGSKHWSFSKVDRLWQLLCPLIRTALNNITVETYTDWGTCIATACEGRDPRKLHWLFELLMESPLSGEGGSFRDASLLSSGVSELLHRLLAYLEPKLTQVYKNVRERIGSVLTYIFMMDVALPHTRPTSSPHVAEFVTRVLERLKPLTSESEIHNHILEENTQETDECTQAVKLLKT

Secondary structure (DSSP, 8-state):
-HHHHHHTT--SSSPPPHHHHHHHHHGGG-SSHHHHHHHHHHHHHHHHHTPPPPPEEEE-HHHHHS-PPPSS--BS--GGGGGGS--TTS---SHHHHHHS-----TTTTTS---SSEEEEPP-SS---S--GGGS-HHHHHHHHHHH-HHHHHHHHHHHTS-SSTTT----HHHHHHHHHHHHHHTTTTHHHHHHHHHHHHH---HHHHHHHHHHHHHHHHHGGG--HHHHHHHHHHHHHHHHHHHHT--TTTHHHHHHHHHHHHTT--GGGGHHHHHHHHT-TT-STT-GGGTGGG--TT-HHHHHHHHHHHGGGTT-S-HHHHHHHHHHHHHHTTT----TTBPPPSSPPHHHHHHHHHHHHGGGGS-SS--SS------HHHHHHHHHHHHHT-

Organism: Nothobranchius kuhntae (NCBI:txid321403)

Radius of gyration: 24.69 Å; chains: 1; bounding box: 65×48×71 Å

pLDDT: mean 86.07, std 12.68, range [37.31, 98.25]